Protein AF-A0A963I6V2-F1 (afdb_monomer)

Secondary structure (DSSP, 8-state):
--------------------PPPP-------PEEEEE--TTS--TTTTSTT------HHHHHHHHHHHHHTSSEEEE-HHHHHHHHHHHHTT---PPPHHHHHHHHHHHTTTT--HHHHHHHHHHHHHHHHHHHHHHHHTT---SEEEEEEEEEEEEEEEEEEPTT-TT--EEEEEEEEEEEEEEEEEGGGTEEEEEEEEEEEEEEEEETTSPPS--HHHHHHHHHHHHHHHHHHHHS--BEEEETTEEES--TTTT--TT-EEEEEEEEEEEE-TT--EEEEEEEEEEEEEEEEE-SS-EEEEEEEE---TT-EEEE----------S------------S---EEEEEEPPP----SSS--GGGGHHHHHHHHHHHHHHH-SSEEEEHHHHHHHHHHHHHHHHHTTPPPP-HHHHHTT-SEEEEEEEEEEEEEEEEEEPTTSS-EEEEEEEEEEEEEEEEETTT--EEEEEEEEEEEEEETT--HHHHHHHHHHHHHHHHHHHHHHHHS--

Radius of gyration: 29.34 Å; Cα contacts (8 Å, |Δi|>4): 902; chains: 1; bounding box: 100×98×83 Å

pLDDT: mean 71.88, std 17.84, range [27.12, 96.25]

Foldseek 3Di:
DDDDDDDDDDDDDDPPPCPPDDPDPPDDDDPAAEEEEDEPPDDFLLCVDPDFDQFHHVLLSVLLQVLLVLLVNHPYDYLVVLLVVVVVVCPPPDDDDQQLRVLVVVCVVPVVPDDPVNSVVSNVVRVVVRSLVSLLVSLLPDDGQKYKTKGWLDWDWDWDWDFDPPDPVRKIKIKIKIKTKMKIWIAGLVQLWTLAIDIDIDMDIDIGIPPDDDPDDVSNVSNVSSLVSNLVVCLSPPFWFFADVVFTKIQAACSSVDDFFWKWFWKDWADFDADPVRATQGTDIDGFAMWTFHAGDSGMTTIDGPDGDDDGGTTTHTDDPDDDDPDPDDDDDDDGDGDDDDGQAAEEEDEDEEDEPEPPPPPCSSLVVLLVSLLVNVLRSSVRYGYRHVSVSVSSLSSQQSNCVSVVHDGPPSCPSVLRGQKYKYKYKHYKYKDWDWDQDVPDNDIKIKIKIKTKMKIWMAGSPPRDTQDIDIDIDIDMGTPPDDPSVVSNVCSNVSSVVVSVVVCCSVPPD

Solvent-accessible surface area (backbone atoms only — not comparable to full-atom values): 29108 Å² total; per-residue (Å²): 138,82,82,89,87,85,92,78,94,76,85,83,80,82,81,80,79,80,76,74,76,73,77,78,78,76,73,94,63,93,83,48,52,29,32,30,59,47,35,53,86,51,93,59,88,77,61,86,55,85,90,56,78,69,36,20,53,54,74,38,38,50,32,26,51,51,44,36,42,55,41,67,59,37,44,69,44,61,56,68,61,51,51,50,54,50,50,58,76,45,58,92,60,92,70,81,80,49,51,34,53,50,47,50,50,56,44,64,77,41,52,94,76,63,53,74,66,59,49,52,53,48,40,52,53,20,45,48,52,42,50,50,52,49,47,25,65,53,31,49,80,62,89,45,54,30,36,35,47,40,27,50,80,41,76,45,81,44,76,48,77,41,73,48,83,94,43,98,77,75,46,36,33,38,36,37,35,38,44,35,32,40,39,40,36,37,29,33,49,94,61,34,29,52,68,38,47,55,80,45,73,54,73,52,73,52,80,31,52,71,93,54,82,73,93,71,56,72,63,58,50,31,48,54,52,11,43,54,47,25,52,49,50,42,35,39,75,58,44,42,27,25,77,36,76,87,65,33,26,35,68,45,6,43,35,67,72,49,53,68,70,43,43,27,43,31,32,37,76,50,68,75,42,59,51,96,88,66,45,36,65,47,55,52,73,44,84,43,35,35,32,33,29,69,42,65,40,63,66,28,24,37,42,42,78,76,44,64,76,85,56,67,69,22,34,42,47,71,66,72,90,70,76,89,69,84,78,75,79,92,74,87,92,68,80,89,68,54,71,95,72,79,65,40,58,24,34,28,44,45,74,47,85,59,68,73,64,45,87,74,78,62,67,53,71,74,45,49,63,56,36,54,52,40,29,54,40,54,49,44,51,67,59,49,51,42,38,28,46,46,68,65,28,54,51,52,48,51,30,50,48,28,25,20,61,70,67,74,43,80,69,71,59,78,66,69,64,68,75,59,42,52,31,33,43,37,33,33,55,58,41,50,51,72,46,80,51,73,45,68,44,88,96,49,94,51,70,47,49,29,43,38,36,39,43,31,28,43,40,34,34,26,34,58,84,81,66,47,75,78,46,76,47,77,49,76,50,77,50,76,42,54,65,92,61,51,69,71,58,54,53,48,50,49,20,50,55,50,23,51,55,50,45,54,53,52,44,51,70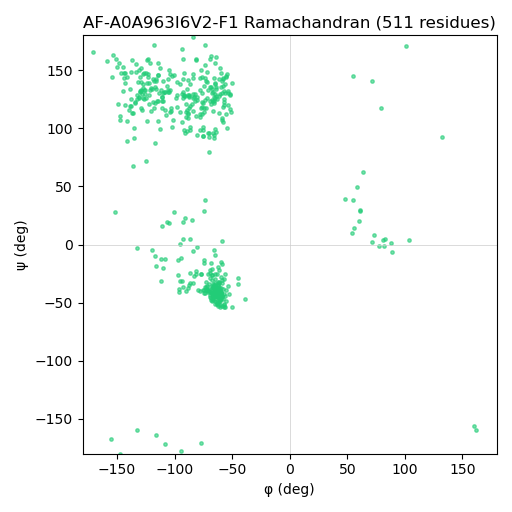,78,55,69,128

Structure (mmCIF, N/CA/C/O backbone):
data_AF-A0A963I6V2-F1
#
_entry.id   AF-A0A963I6V2-F1
#
loop_
_atom_site.group_PDB
_atom_site.id
_atom_site.type_symbol
_atom_site.label_atom_id
_atom_site.label_alt_id
_atom_site.label_comp_id
_atom_site.label_asym_id
_atom_site.label_entity_id
_atom_site.label_seq_id
_atom_site.pdbx_PDB_ins_code
_atom_site.Cartn_x
_atom_site.Cartn_y
_atom_site.Cartn_z
_atom_site.occupancy
_atom_site.B_iso_or_equiv
_atom_site.auth_seq_id
_atom_site.auth_comp_id
_atom_site.auth_asym_id
_atom_site.auth_atom_id
_atom_site.pdbx_PDB_model_num
ATOM 1 N N . MET A 1 1 ? -60.072 -58.981 -49.382 1.00 43.34 1 MET A N 1
ATOM 2 C CA . MET A 1 1 ? -59.632 -60.395 -49.278 1.00 43.34 1 MET A CA 1
ATOM 3 C C . MET A 1 1 ? -58.750 -60.541 -48.033 1.00 43.34 1 MET A C 1
ATOM 5 O O . MET A 1 1 ? -58.210 -59.532 -47.602 1.00 43.34 1 MET A O 1
ATOM 9 N N . ARG A 1 2 ? -58.694 -61.714 -47.385 1.00 35.62 2 ARG A N 1
ATOM 10 C CA . ARG A 1 2 ? -58.069 -61.914 -46.052 1.00 35.62 2 ARG A CA 1
ATOM 11 C C . ARG A 1 2 ? -56.592 -62.372 -46.122 1.00 35.62 2 ARG A C 1
ATOM 13 O O . ARG A 1 2 ? -56.197 -62.915 -47.142 1.00 35.62 2 ARG A O 1
ATOM 20 N N . LEU A 1 3 ? -55.929 -62.331 -44.948 1.00 33.81 3 LEU A N 1
ATOM 21 C CA . LEU A 1 3 ? -54.739 -63.105 -44.496 1.00 33.81 3 LEU A CA 1
ATOM 22 C C . LEU A 1 3 ? -53.352 -62.625 -45.004 1.00 33.81 3 LEU A C 1
ATOM 24 O O . LEU A 1 3 ? -53.168 -62.467 -46.199 1.00 33.81 3 LEU A O 1
ATOM 28 N N . LYS A 1 4 ? -52.445 -62.200 -44.092 1.00 38.81 4 LYS A N 1
ATOM 29 C CA . LYS A 1 4 ? -51.318 -62.953 -43.437 1.00 38.81 4 LYS A CA 1
ATOM 30 C C . LYS A 1 4 ? -50.164 -63.253 -44.425 1.00 38.81 4 LYS A C 1
ATOM 32 O O . LYS A 1 4 ? -50.453 -63.609 -45.551 1.00 38.81 4 LYS A O 1
ATOM 37 N N . LEU A 1 5 ? -48.860 -63.194 -44.125 1.00 34.19 5 LEU A N 1
ATOM 38 C CA . LEU A 1 5 ? -48.016 -63.021 -42.913 1.00 34.19 5 LEU A CA 1
ATOM 39 C C . LEU A 1 5 ? -46.727 -62.237 -43.381 1.00 34.19 5 LEU A C 1
ATOM 41 O O . LEU A 1 5 ? -46.656 -61.923 -44.564 1.00 34.19 5 LEU A O 1
ATOM 45 N N . ALA A 1 6 ? -45.677 -61.856 -42.631 1.00 31.80 6 ALA A N 1
ATOM 46 C CA . ALA A 1 6 ? -45.231 -62.150 -41.263 1.00 31.80 6 ALA A CA 1
ATOM 47 C C . ALA A 1 6 ? -44.319 -61.048 -40.642 1.00 31.80 6 ALA A C 1
ATOM 49 O O . ALA A 1 6 ? -44.215 -59.934 -41.142 1.00 31.80 6 ALA A O 1
ATOM 50 N N . VAL A 1 7 ? -43.691 -61.406 -39.516 1.00 37.59 7 VAL A N 1
ATOM 51 C CA . VAL A 1 7 ? -42.722 -60.692 -38.661 1.00 37.59 7 VAL A CA 1
ATOM 52 C C . VAL A 1 7 ? -41.379 -60.387 -39.351 1.00 37.59 7 VAL A C 1
ATOM 54 O O . VAL A 1 7 ? -40.791 -61.271 -39.967 1.00 37.59 7 VAL A O 1
ATOM 57 N N . GLY A 1 8 ? -40.833 -59.187 -39.119 1.00 31.36 8 GLY A N 1
ATOM 58 C CA . GLY A 1 8 ? -39.433 -58.831 -39.389 1.00 31.36 8 GLY A CA 1
ATOM 59 C C . GLY A 1 8 ? -38.932 -57.800 -38.371 1.00 31.36 8 GLY A C 1
ATOM 60 O O . GLY A 1 8 ? -39.401 -56.666 -38.353 1.00 31.36 8 GLY A O 1
ATOM 61 N N . PHE A 1 9 ? -38.022 -58.209 -37.487 1.00 34.56 9 PHE A N 1
ATOM 62 C CA . PHE A 1 9 ? -37.485 -57.392 -36.392 1.00 34.56 9 PHE A CA 1
ATOM 63 C C . PHE A 1 9 ? -36.500 -56.354 -36.962 1.00 34.56 9 PHE A C 1
ATOM 65 O O . PHE A 1 9 ? -35.486 -56.747 -37.535 1.00 34.56 9 PHE A O 1
ATOM 72 N N . PHE A 1 10 ? -36.769 -55.050 -36.825 1.00 34.97 10 PHE A N 1
ATOM 73 C CA . PHE A 1 10 ? -35.861 -53.997 -37.305 1.00 34.97 10 PHE A CA 1
ATOM 74 C C . PHE A 1 10 ? -35.451 -53.063 -36.165 1.00 34.97 10 PHE A C 1
ATOM 76 O O . PHE A 1 10 ? -36.293 -52.445 -35.514 1.00 34.97 10 PHE A O 1
ATOM 83 N N . ALA A 1 11 ? -34.145 -52.983 -35.908 1.00 32.59 11 ALA A N 1
ATOM 84 C CA . ALA A 1 11 ? -33.588 -52.171 -34.835 1.00 32.59 11 ALA A CA 1
ATOM 85 C C . ALA A 1 11 ? -33.642 -50.677 -35.195 1.00 32.59 11 ALA A C 1
ATOM 87 O O . ALA A 1 11 ? -33.097 -50.252 -36.213 1.00 32.59 11 ALA A O 1
ATOM 88 N N . ALA A 1 12 ? -34.271 -49.872 -34.336 1.00 32.06 12 ALA A N 1
ATOM 89 C CA . ALA A 1 12 ? -34.289 -48.420 -34.472 1.00 32.06 12 ALA A CA 1
ATOM 90 C C . ALA A 1 12 ? -32.954 -47.821 -33.998 1.00 32.06 12 ALA A C 1
ATOM 92 O O . ALA A 1 12 ? -32.724 -47.630 -32.804 1.00 32.06 12 ALA A O 1
ATOM 93 N N . LEU A 1 13 ? -32.069 -47.517 -34.949 1.00 32.34 13 LEU A N 1
ATOM 94 C CA . LEU A 1 13 ? -30.823 -46.793 -34.705 1.00 32.34 13 LEU A CA 1
ATOM 95 C C . LEU A 1 13 ? -31.131 -45.299 -34.494 1.00 32.34 13 LEU A C 1
ATOM 97 O O . LEU A 1 13 ? -31.323 -44.543 -35.446 1.00 32.34 13 LEU A O 1
ATOM 101 N N . LEU A 1 14 ? -31.203 -44.879 -33.228 1.00 32.59 14 LEU A N 1
ATOM 102 C CA . LEU A 1 14 ? -31.366 -43.477 -32.839 1.00 32.59 14 LEU A CA 1
ATOM 103 C C . LEU A 1 14 ? -30.083 -42.685 -33.134 1.00 32.59 14 LEU A C 1
ATOM 105 O O . LEU A 1 14 ? -29.166 -42.639 -32.316 1.00 32.59 14 LEU A O 1
ATOM 109 N N . PHE A 1 15 ? -30.036 -42.012 -34.284 1.00 33.00 15 PHE A N 1
ATOM 110 C CA . PHE A 1 15 ? -29.051 -40.959 -34.536 1.00 33.00 15 PHE A CA 1
ATOM 111 C C . PHE A 1 15 ? -29.449 -39.692 -33.766 1.00 33.00 15 PHE A C 1
ATOM 113 O O . PHE A 1 15 ? -30.229 -38.864 -34.237 1.00 33.00 15 PHE A O 1
ATOM 120 N N . SER A 1 16 ? -28.911 -39.538 -32.556 1.00 34.50 16 SER A N 1
ATOM 121 C CA . SER A 1 16 ? -29.047 -38.317 -31.762 1.00 34.50 16 SER A CA 1
ATOM 122 C C . SER A 1 16 ? -28.224 -37.184 -32.381 1.00 34.50 16 SER A C 1
ATOM 124 O O . SER A 1 16 ? -27.022 -37.061 -32.132 1.00 34.50 16 SER A O 1
ATOM 126 N N . GLY A 1 17 ? -28.873 -36.347 -33.191 1.00 31.92 17 GLY A N 1
ATOM 127 C CA . GLY A 1 17 ? -28.285 -35.119 -33.716 1.00 31.92 17 GLY A CA 1
ATOM 128 C C . GLY A 1 17 ? -28.024 -34.108 -32.599 1.00 31.92 17 GLY A C 1
ATOM 129 O O . GLY A 1 17 ? -28.918 -33.354 -32.222 1.00 31.92 17 GLY A O 1
ATOM 130 N N . LEU A 1 18 ? -26.791 -34.074 -32.090 1.00 33.12 18 LEU A N 1
ATOM 131 C CA . LEU A 1 18 ? -26.296 -33.021 -31.202 1.00 33.12 18 LEU A CA 1
ATOM 132 C C . LEU A 1 18 ? -26.133 -31.714 -31.990 1.00 33.12 18 LEU A C 1
ATOM 134 O O . LEU A 1 18 ? -25.033 -31.329 -32.383 1.00 33.12 18 LEU A O 1
ATOM 138 N N . ALA A 1 19 ? -27.248 -31.015 -32.205 1.00 32.75 19 ALA A N 1
ATOM 139 C CA . ALA A 1 19 ? -27.232 -29.602 -32.548 1.00 32.75 19 ALA A CA 1
ATOM 140 C C . ALA A 1 19 ? -26.679 -28.833 -31.339 1.00 32.75 19 ALA A C 1
ATOM 142 O O . ALA A 1 19 ? -27.412 -28.493 -30.410 1.00 32.75 19 ALA A O 1
ATOM 143 N N . GLY A 1 20 ? -25.361 -28.622 -31.325 1.00 29.72 20 GLY A N 1
ATOM 144 C CA . GLY A 1 20 ? -24.692 -27.847 -30.290 1.00 29.72 20 GLY A CA 1
ATOM 145 C C . GLY A 1 20 ? -25.272 -26.439 -30.250 1.00 29.72 20 GLY A C 1
ATOM 146 O O . GLY A 1 20 ? -25.046 -25.650 -31.167 1.00 29.72 20 GLY A O 1
ATOM 147 N N . ALA A 1 21 ? -26.026 -26.131 -29.195 1.00 32.62 21 ALA A N 1
ATOM 148 C CA . ALA A 1 21 ? -26.486 -24.778 -28.942 1.00 32.62 21 ALA A CA 1
ATOM 149 C C . ALA A 1 21 ? -25.255 -23.871 -28.839 1.00 32.62 21 ALA A C 1
ATOM 151 O O . ALA A 1 21 ? -24.402 -24.075 -27.971 1.00 32.62 21 ALA A O 1
ATOM 152 N N . ALA A 1 22 ? -25.153 -22.889 -29.738 1.00 29.53 22 ALA A N 1
ATOM 153 C CA . ALA A 1 22 ? -24.125 -21.865 -29.636 1.00 29.53 22 ALA A CA 1
ATOM 154 C C . ALA A 1 22 ? -24.220 -21.231 -28.236 1.00 29.53 22 ALA A C 1
ATOM 156 O O . ALA A 1 22 ? -25.336 -20.916 -27.804 1.00 29.53 22 ALA A O 1
ATOM 157 N N . PRO A 1 23 ? -23.100 -21.069 -27.504 1.00 33.72 23 PRO A N 1
ATOM 158 C CA . PRO A 1 23 ? -23.144 -20.477 -26.177 1.00 33.72 23 PRO A CA 1
ATOM 159 C C . PRO A 1 23 ? -23.782 -19.097 -26.295 1.00 33.72 23 PRO A C 1
ATOM 161 O O . PRO A 1 23 ? -23.346 -18.281 -27.110 1.00 33.72 23 PRO A O 1
ATOM 164 N N . ALA A 1 24 ? -24.840 -18.867 -25.513 1.00 34.50 24 ALA A N 1
ATOM 165 C CA . ALA A 1 24 ? -25.573 -17.612 -25.532 1.00 34.50 24 ALA A CA 1
ATOM 166 C C . ALA A 1 24 ? -24.576 -16.462 -25.364 1.00 34.50 24 ALA A C 1
ATOM 168 O O . ALA A 1 24 ? -23.884 -16.384 -24.347 1.00 34.50 24 ALA A O 1
ATOM 169 N N . SER A 1 25 ? -24.478 -15.606 -26.384 1.00 30.20 25 SER A N 1
ATOM 170 C CA . SER A 1 25 ? -23.554 -14.479 -26.387 1.00 30.20 25 SER A CA 1
ATOM 171 C C . SER A 1 25 ? -23.825 -13.636 -25.148 1.00 30.20 25 SER A C 1
ATOM 173 O O . SER A 1 25 ? -24.901 -13.037 -25.036 1.00 30.20 25 SER A O 1
ATOM 175 N N . LEU A 1 26 ? -22.869 -13.628 -24.216 1.00 28.70 26 LEU A N 1
ATOM 176 C CA . LEU A 1 26 ? -22.935 -12.834 -22.997 1.00 28.70 26 LEU A CA 1
ATOM 177 C C . LEU A 1 26 ? -23.259 -11.393 -23.391 1.00 28.70 26 LEU A C 1
ATOM 179 O O . LEU A 1 26 ? -22.461 -10.730 -24.056 1.00 28.70 26 LEU A O 1
ATOM 183 N N . LYS A 1 27 ? -24.446 -10.915 -22.998 1.00 28.12 27 LYS A N 1
ATOM 184 C CA . LYS A 1 27 ? -24.749 -9.486 -23.067 1.00 28.12 27 LYS A CA 1
ATOM 185 C C . LYS A 1 27 ? -23.670 -8.777 -22.258 1.00 28.12 27 LYS A C 1
ATOM 187 O O . LYS A 1 27 ? -23.389 -9.194 -21.136 1.00 28.12 27 LYS A O 1
ATOM 192 N N . VAL A 1 28 ? -23.068 -7.745 -22.842 1.00 35.38 28 VAL A N 1
ATOM 193 C CA . VAL A 1 28 ? -22.021 -6.950 -22.195 1.00 35.38 28 VAL A CA 1
ATOM 194 C C . VAL A 1 28 ? -22.642 -6.252 -20.986 1.00 35.38 28 VAL A C 1
ATOM 196 O O . VAL A 1 28 ? -23.310 -5.233 -21.123 1.00 35.38 28 VAL A O 1
ATOM 199 N N . ALA A 1 29 ? -22.470 -6.865 -19.819 1.00 39.91 29 ALA A N 1
ATOM 200 C CA . ALA A 1 29 ? -22.826 -6.332 -18.516 1.00 39.91 29 ALA A CA 1
ATOM 201 C C . ALA A 1 29 ? -21.528 -6.020 -17.765 1.00 39.91 29 ALA A C 1
ATOM 203 O O . ALA A 1 29 ? -20.559 -6.777 -17.870 1.00 39.91 29 ALA A O 1
ATOM 204 N N . ASP A 1 30 ? -21.513 -4.903 -17.041 1.00 46.75 30 ASP A N 1
ATOM 205 C CA . ASP A 1 30 ? -20.323 -4.316 -16.422 1.00 46.75 30 ASP A CA 1
ATOM 206 C C . ASP A 1 30 ? -19.567 -5.291 -15.507 1.00 46.75 30 ASP A C 1
ATOM 208 O O . ASP A 1 30 ? -19.913 -5.484 -14.344 1.00 46.75 30 ASP A O 1
ATOM 212 N N . ASN A 1 31 ? -18.485 -5.872 -16.030 1.00 52.19 31 ASN A N 1
ATOM 213 C CA . ASN A 1 31 ? -17.569 -6.740 -15.286 1.00 52.19 31 ASN A CA 1
ATOM 214 C C . ASN A 1 31 ? -16.284 -5.996 -14.862 1.00 52.19 31 ASN A C 1
ATOM 216 O O . ASN A 1 31 ? -15.210 -6.590 -14.766 1.00 52.19 31 ASN A O 1
ATOM 220 N N . GLN A 1 32 ? -16.376 -4.676 -14.670 1.00 65.88 32 GLN A N 1
ATOM 221 C CA . GLN A 1 32 ? -15.306 -3.865 -14.090 1.00 65.88 32 GLN A CA 1
ATOM 222 C C . GLN A 1 32 ? -15.438 -3.856 -12.567 1.00 65.88 32 GLN A C 1
ATOM 224 O O . GLN A 1 32 ? -16.490 -3.529 -12.020 1.00 65.88 32 GLN A O 1
ATOM 229 N N . VAL A 1 33 ? -14.345 -4.188 -11.881 1.00 82.75 33 VAL A N 1
ATOM 230 C CA . VAL A 1 33 ? -14.283 -4.157 -10.417 1.00 82.75 33 VAL A CA 1
ATOM 231 C C . VAL A 1 33 ? -14.363 -2.711 -9.939 1.00 82.75 33 VAL A C 1
ATOM 233 O O . VAL A 1 33 ? -13.618 -1.855 -10.424 1.00 82.75 33 VAL A O 1
ATOM 236 N N . ARG A 1 34 ? -15.251 -2.423 -8.984 1.00 85.94 34 ARG A N 1
ATOM 237 C CA . ARG A 1 34 ? -15.410 -1.064 -8.456 1.00 85.94 34 ARG A CA 1
ATOM 238 C C . ARG A 1 34 ? -14.365 -0.795 -7.388 1.00 85.94 34 ARG A C 1
ATOM 240 O O . ARG A 1 34 ? -14.256 -1.565 -6.432 1.00 85.94 34 ARG A O 1
ATOM 247 N N . ILE A 1 35 ? -13.621 0.297 -7.529 1.00 86.94 35 ILE A N 1
ATOM 248 C CA . ILE A 1 35 ? -12.564 0.671 -6.587 1.00 86.94 35 ILE A CA 1
ATOM 249 C C . ILE A 1 35 ? -12.729 2.118 -6.140 1.00 86.94 35 ILE A C 1
ATOM 251 O O . ILE A 1 35 ? -12.928 2.997 -6.972 1.00 86.94 35 ILE A O 1
ATOM 255 N N . ALA A 1 36 ? -12.646 2.373 -4.840 1.00 85.75 36 ALA A N 1
ATOM 256 C CA . ALA A 1 36 ? -12.526 3.724 -4.302 1.00 85.75 36 ALA A CA 1
ATOM 257 C C . ALA A 1 36 ? -11.077 3.976 -3.868 1.00 85.75 36 ALA A C 1
ATOM 259 O O . ALA A 1 36 ? -10.408 3.057 -3.397 1.00 85.75 36 ALA A O 1
ATOM 260 N N . VAL A 1 37 ? -10.601 5.210 -3.998 1.00 87.06 37 VAL A N 1
ATOM 261 C CA . VAL A 1 37 ? -9.336 5.666 -3.403 1.00 87.06 37 VAL A CA 1
ATOM 262 C C . VAL A 1 37 ? -9.694 6.620 -2.272 1.00 87.06 37 VAL A C 1
ATOM 264 O O . VAL A 1 37 ? -10.540 7.489 -2.480 1.00 87.06 37 VAL A O 1
ATOM 267 N N . MET A 1 38 ? -9.107 6.436 -1.088 1.00 79.44 38 MET A N 1
ATOM 268 C CA . MET A 1 38 ? -9.310 7.362 0.028 1.00 79.44 38 MET A CA 1
ATOM 269 C C . MET A 1 38 ? -8.344 8.545 -0.074 1.00 79.44 38 MET A C 1
ATOM 271 O O . MET A 1 38 ? -7.129 8.344 -0.106 1.00 79.44 38 MET A O 1
ATOM 275 N N . GLY A 1 39 ? -8.904 9.752 -0.157 1.00 77.31 39 GLY A N 1
ATOM 276 C CA . GLY A 1 39 ? -8.175 11.026 -0.130 1.00 77.31 39 GLY A CA 1
ATOM 277 C C . GLY A 1 39 ? -8.097 11.623 1.277 1.00 77.31 39 GLY A C 1
ATOM 278 O O . GLY A 1 39 ? -8.602 11.041 2.238 1.00 77.31 39 GLY A O 1
ATOM 279 N N . GLN A 1 40 ? -7.503 12.808 1.402 1.00 74.56 40 GLN A N 1
ATOM 280 C CA . GLN A 1 40 ? -7.313 13.497 2.682 1.00 74.56 40 GLN A CA 1
ATOM 281 C C . GLN A 1 40 ? -8.643 13.886 3.327 1.00 74.56 40 GLN A C 1
ATOM 283 O O . GLN A 1 40 ? -8.799 13.826 4.548 1.00 74.56 40 GLN A O 1
ATOM 288 N N . GLU A 1 41 ? -9.609 14.268 2.499 1.00 67.06 41 GLU A N 1
ATOM 289 C CA . GLU A 1 41 ? -10.916 14.701 2.967 1.00 67.06 41 GLU A CA 1
ATOM 290 C C . GLU A 1 41 ? -11.807 13.549 3.454 1.00 67.06 41 GLU A C 1
ATOM 292 O O . GLU A 1 41 ? -12.827 13.817 4.090 1.00 67.06 41 GLU A O 1
ATOM 297 N N . ASP A 1 42 ? -11.500 12.283 3.143 1.00 69.19 42 ASP A N 1
ATOM 298 C CA . ASP A 1 42 ? -12.327 11.141 3.564 1.00 69.19 42 ASP A CA 1
ATOM 299 C C . ASP A 1 42 ? -12.286 10.915 5.089 1.00 69.19 42 ASP A C 1
ATOM 301 O O . ASP A 1 42 ? -11.445 11.450 5.821 1.00 69.19 42 ASP A O 1
ATOM 305 N N . PHE A 1 43 ? -13.260 10.156 5.600 1.00 60.81 43 PHE A N 1
ATOM 306 C CA . PHE A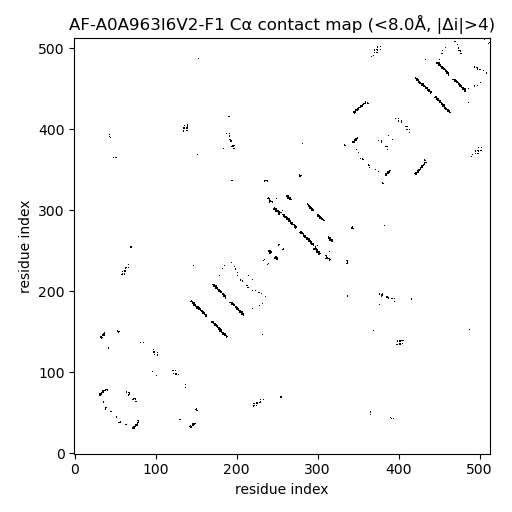 1 43 ? -13.324 9.835 7.022 1.00 60.81 43 PHE A CA 1
ATOM 307 C C . PHE A 1 43 ? -12.178 8.905 7.401 1.00 60.81 43 PHE A C 1
ATOM 309 O O . PHE A 1 43 ? -11.922 7.920 6.706 1.00 60.81 43 PHE A O 1
ATOM 316 N N . HIS A 1 44 ? -11.539 9.209 8.529 1.00 62.25 44 HIS A N 1
ATOM 317 C CA . HIS A 1 44 ? -10.546 8.356 9.167 1.00 62.25 44 HIS A CA 1
ATOM 318 C C . HIS A 1 44 ? -10.884 8.279 10.662 1.00 62.25 44 HIS A C 1
ATOM 320 O O . HIS A 1 44 ? -11.053 9.329 11.295 1.00 62.25 44 HIS A O 1
ATOM 326 N N . PRO A 1 45 ? -10.985 7.075 11.249 1.00 48.44 45 PRO A N 1
ATOM 327 C CA . PRO A 1 45 ? -11.527 6.883 12.593 1.00 48.44 45 PRO A CA 1
ATOM 328 C C . PRO A 1 45 ? -10.625 7.487 13.675 1.00 48.44 45 PRO A C 1
ATOM 330 O O . PRO A 1 45 ? -11.117 7.908 14.721 1.00 48.44 45 PRO A O 1
ATOM 333 N N . ASP A 1 46 ? -9.319 7.606 13.408 1.00 49.44 46 ASP A N 1
ATOM 334 C CA . ASP A 1 46 ? -8.333 8.183 14.328 1.00 49.44 46 ASP A CA 1
ATOM 335 C C . ASP A 1 46 ? -8.129 9.707 14.152 1.00 49.44 46 ASP A C 1
ATOM 337 O O . ASP A 1 46 ? -7.131 10.266 14.603 1.00 49.44 46 ASP A O 1
ATOM 341 N N . ARG A 1 47 ? -9.118 10.426 13.584 1.00 49.97 47 ARG A N 1
ATOM 342 C CA . ARG A 1 47 ? -9.213 11.911 13.590 1.00 49.97 47 ARG A CA 1
ATOM 343 C C . ARG A 1 47 ? -9.251 12.545 15.000 1.00 49.97 47 ARG A C 1
ATOM 345 O O . ARG A 1 47 ? -9.358 13.763 15.116 1.00 49.97 47 ARG A O 1
ATOM 352 N N . ALA A 1 48 ? -9.140 11.751 16.068 1.00 40.50 48 ALA A N 1
ATOM 353 C CA . ALA A 1 48 ? -9.153 12.181 17.467 1.00 40.50 48 ALA A CA 1
ATOM 354 C C . ALA A 1 48 ? -8.025 13.166 17.848 1.00 40.50 48 ALA A C 1
ATOM 356 O O . ALA A 1 48 ? -8.120 13.809 18.892 1.00 40.50 48 ALA A O 1
ATOM 357 N N . VAL A 1 49 ? -6.982 13.310 17.019 1.00 41.16 49 VAL A N 1
ATOM 358 C CA . VAL A 1 49 ? -5.965 14.366 17.151 1.00 41.16 49 VAL A CA 1
ATOM 359 C C . VAL A 1 49 ? -6.052 15.316 15.947 1.00 41.16 49 VAL A C 1
ATOM 361 O O . VAL A 1 49 ? -5.620 14.955 14.846 1.00 41.16 49 VAL A O 1
ATOM 364 N N . PRO A 1 50 ? -6.584 16.542 16.119 1.00 34.88 50 PRO A N 1
ATOM 365 C CA . PRO A 1 50 ? -6.567 17.556 15.073 1.00 34.88 50 PRO A CA 1
ATOM 366 C C . PRO A 1 50 ? -5.134 17.897 14.636 1.00 34.88 50 PRO A C 1
ATOM 368 O O . PRO A 1 50 ? -4.286 18.221 15.464 1.00 34.88 50 PRO A O 1
ATOM 371 N N . GLY A 1 51 ? -4.883 17.883 13.323 1.00 43.88 51 GLY A N 1
ATOM 372 C CA . GLY A 1 51 ? -3.704 18.520 12.723 1.00 43.88 51 GLY A CA 1
ATOM 373 C C . GLY A 1 51 ? -2.545 17.622 12.276 1.00 43.88 51 GLY A C 1
ATOM 374 O O . GLY A 1 51 ? -1.545 18.176 11.831 1.00 43.88 51 GLY A O 1
ATOM 375 N N . ASN A 1 52 ? -2.625 16.284 12.360 1.00 47.66 52 ASN A N 1
ATOM 376 C CA . ASN A 1 52 ? -1.512 15.437 11.880 1.00 47.66 52 ASN A CA 1
ATOM 377 C C . ASN A 1 52 ? -1.884 14.022 11.384 1.00 47.66 52 ASN A C 1
ATOM 379 O O . ASN A 1 52 ? -1.059 13.107 11.435 1.00 47.66 52 ASN A O 1
ATOM 383 N N . VAL A 1 53 ? -3.109 13.815 10.882 1.00 51.31 53 VAL A N 1
ATOM 384 C CA . VAL A 1 53 ? -3.443 12.553 10.199 1.00 51.31 53 VAL A CA 1
ATOM 385 C C . VAL A 1 53 ? -2.632 12.487 8.903 1.00 51.31 53 VAL A C 1
ATOM 387 O O . VAL A 1 53 ? -2.818 13.308 8.008 1.00 51.31 53 VAL A O 1
ATOM 390 N N . ARG A 1 54 ? -1.709 11.525 8.798 1.00 62.62 54 ARG A N 1
ATOM 391 C CA . ARG A 1 54 ? -0.968 11.281 7.556 1.00 62.62 54 ARG A CA 1
ATOM 392 C C . ARG A 1 54 ? -1.895 10.563 6.580 1.00 62.62 54 ARG A C 1
ATOM 394 O O . ARG A 1 54 ? -2.103 9.363 6.711 1.00 62.62 54 ARG A O 1
ATOM 401 N N . THR A 1 55 ? -2.452 11.298 5.632 1.00 70.69 55 THR A N 1
ATOM 402 C CA . THR A 1 55 ? -3.392 10.794 4.624 1.00 70.69 55 THR A CA 1
ATOM 403 C C . THR A 1 55 ? -2.737 10.728 3.240 1.00 70.69 55 THR A C 1
ATOM 405 O O . THR A 1 55 ? -1.519 10.905 3.093 1.00 70.69 55 THR A O 1
ATOM 408 N N . LEU A 1 56 ? -3.535 10.452 2.209 1.00 81.44 56 LEU A N 1
ATOM 409 C CA . LEU A 1 56 ? -3.170 10.690 0.820 1.00 81.44 56 LEU A CA 1
ATOM 410 C C . LEU A 1 56 ? -3.561 12.131 0.445 1.00 81.44 56 LEU A C 1
ATOM 412 O O . LEU A 1 56 ? -4.755 12.420 0.470 1.00 81.44 56 LEU A O 1
ATOM 416 N N . PRO A 1 57 ? -2.625 13.030 0.082 1.00 84.62 57 PRO A N 1
ATOM 417 C CA . PRO A 1 57 ? -2.988 14.355 -0.419 1.00 84.62 57 PRO A CA 1
ATOM 418 C C . PRO A 1 57 ? -3.870 14.243 -1.663 1.00 84.62 57 PRO A C 1
ATOM 420 O O . PRO A 1 57 ? -3.620 13.381 -2.509 1.00 84.62 57 PRO A O 1
ATOM 423 N N . ASP A 1 58 ? -4.861 15.120 -1.802 1.00 82.62 58 ASP A N 1
ATOM 424 C CA . ASP A 1 58 ? -5.882 14.985 -2.848 1.00 82.62 58 ASP A CA 1
ATOM 425 C C . ASP A 1 58 ? -5.304 15.060 -4.275 1.00 82.62 58 ASP A C 1
ATOM 427 O O . ASP A 1 58 ? -5.736 14.300 -5.140 1.00 82.62 58 ASP A O 1
ATOM 431 N N . ASP A 1 59 ? -4.251 15.854 -4.513 1.00 84.50 59 ASP A N 1
ATOM 432 C CA . ASP A 1 59 ? -3.521 15.868 -5.794 1.00 84.50 59 ASP A CA 1
ATOM 433 C C . ASP A 1 59 ? -2.916 14.494 -6.134 1.00 84.50 59 ASP A C 1
ATOM 435 O O . ASP A 1 59 ? -2.978 14.028 -7.275 1.00 84.50 59 ASP A O 1
ATOM 439 N N . LEU A 1 60 ? -2.346 13.808 -5.139 1.00 88.19 60 LEU A N 1
ATOM 440 C CA . LEU A 1 60 ? -1.788 12.468 -5.310 1.00 88.19 60 LEU A CA 1
ATOM 441 C C . LEU A 1 60 ? -2.906 11.421 -5.437 1.00 88.19 60 LEU A C 1
ATOM 443 O O . LEU A 1 60 ? -2.786 10.500 -6.245 1.00 88.19 60 LEU A O 1
ATOM 447 N N . ALA A 1 61 ? -4.016 11.582 -4.710 1.00 88.94 61 ALA A N 1
ATOM 448 C CA . ALA A 1 61 ? -5.210 10.753 -4.864 1.00 88.94 61 ALA A CA 1
ATOM 449 C C . ALA A 1 61 ? -5.779 10.848 -6.288 1.00 88.94 61 ALA A C 1
ATOM 451 O O . ALA A 1 61 ? -6.061 9.816 -6.901 1.00 88.94 61 ALA A O 1
ATOM 452 N N . ALA A 1 62 ? -5.849 12.056 -6.855 1.00 89.38 62 ALA A N 1
ATOM 453 C CA . ALA A 1 62 ? -6.265 12.294 -8.231 1.00 89.38 62 ALA A CA 1
ATOM 454 C C . ALA A 1 62 ? -5.351 11.580 -9.244 1.00 89.38 62 ALA A C 1
ATOM 456 O O . ALA A 1 62 ? -5.862 10.917 -10.145 1.00 89.38 62 ALA A O 1
ATOM 457 N N . ARG A 1 63 ? -4.019 11.601 -9.063 1.00 91.38 63 ARG A N 1
ATOM 458 C CA . ARG A 1 63 ? -3.086 10.831 -9.920 1.00 91.38 63 ARG A CA 1
ATOM 459 C C . ARG A 1 63 ? -3.275 9.318 -9.802 1.00 91.38 63 ARG A C 1
ATOM 461 O O . ARG A 1 63 ? -3.240 8.612 -10.810 1.00 91.38 63 ARG A O 1
ATOM 468 N N . VAL A 1 64 ? -3.526 8.796 -8.599 1.00 92.31 64 VAL A N 1
ATOM 469 C CA . VAL A 1 64 ? -3.856 7.370 -8.415 1.00 92.31 64 VAL A CA 1
ATOM 470 C C . VAL A 1 64 ? -5.160 7.020 -9.145 1.00 92.31 64 VAL A C 1
ATOM 472 O O . VAL A 1 64 ? -5.205 6.022 -9.864 1.00 92.31 64 VAL A O 1
ATOM 475 N N . ILE A 1 65 ? -6.202 7.848 -9.013 1.00 91.31 65 ILE A N 1
ATOM 476 C CA . ILE A 1 65 ? -7.499 7.690 -9.694 1.00 91.31 65 ILE A CA 1
ATOM 477 C C . ILE A 1 65 ? -7.331 7.731 -11.222 1.00 91.31 65 ILE A C 1
ATOM 479 O O . ILE A 1 65 ? -7.840 6.845 -11.913 1.00 91.31 65 ILE A O 1
ATOM 483 N N . GLU A 1 66 ? -6.579 8.702 -11.744 1.00 91.69 66 GLU A N 1
ATOM 484 C CA . GLU A 1 66 ? -6.272 8.872 -13.168 1.00 91.69 66 GLU A CA 1
ATOM 485 C C . GLU A 1 66 ? -5.614 7.612 -13.747 1.00 91.69 66 GLU A C 1
ATOM 487 O O . GLU A 1 66 ? -6.120 7.022 -14.707 1.00 91.69 66 GLU A O 1
ATOM 492 N N . HIS A 1 67 ? -4.530 7.136 -13.129 1.00 92.69 67 HIS A N 1
ATOM 493 C CA . HIS A 1 67 ? -3.827 5.951 -13.614 1.00 92.69 67 HIS A CA 1
ATOM 494 C C . HIS A 1 67 ? -4.625 4.653 -13.424 1.00 92.69 67 HIS A C 1
ATOM 496 O O . HIS A 1 67 ? -4.550 3.782 -14.292 1.00 92.69 67 HIS A O 1
ATOM 502 N N . LEU A 1 68 ? -5.417 4.508 -12.351 1.00 91.81 68 LEU A N 1
ATOM 503 C CA . LEU A 1 68 ? -6.320 3.361 -12.180 1.00 91.81 68 LEU A CA 1
ATOM 504 C C . LEU A 1 68 ? -7.402 3.333 -13.267 1.00 91.81 68 LEU A C 1
ATOM 506 O O . LEU A 1 68 ? -7.648 2.275 -13.853 1.00 91.81 68 LEU A O 1
ATOM 510 N N . SER A 1 69 ? -7.998 4.486 -13.579 1.00 91.19 69 SER A N 1
ATOM 511 C CA . SER A 1 69 ? -8.990 4.643 -14.648 1.00 91.19 69 SER A CA 1
ATOM 512 C C . SER A 1 69 ? -8.389 4.323 -16.024 1.00 91.19 69 SER A C 1
ATOM 514 O O . SER A 1 69 ? -8.967 3.556 -16.801 1.00 91.19 69 SER A O 1
ATOM 516 N N . ALA A 1 70 ? -7.162 4.791 -16.290 1.00 90.00 70 ALA A N 1
ATOM 517 C CA . ALA A 1 70 ? -6.434 4.520 -17.531 1.00 90.00 70 ALA A CA 1
ATOM 518 C C . ALA A 1 70 ? -6.238 3.016 -17.821 1.00 90.00 70 ALA A C 1
ATOM 520 O O . ALA A 1 70 ? -6.252 2.618 -18.988 1.00 90.00 70 ALA A O 1
ATOM 521 N N . THR A 1 71 ? -6.149 2.158 -16.791 1.00 88.19 71 THR A N 1
ATOM 522 C CA . THR A 1 71 ? -6.068 0.693 -16.982 1.00 88.19 71 THR A CA 1
ATOM 523 C C . THR A 1 71 ? -7.314 0.088 -17.638 1.00 88.19 71 THR A C 1
ATOM 525 O O . THR A 1 71 ? -7.236 -0.989 -18.230 1.00 88.19 71 THR A O 1
ATOM 528 N N . ARG A 1 72 ? -8.484 0.736 -17.500 1.00 87.00 72 ARG A N 1
ATOM 529 C CA . ARG A 1 72 ? -9.821 0.212 -17.854 1.00 87.00 72 ARG A CA 1
ATOM 530 C C . ARG A 1 72 ? -10.195 -1.127 -17.189 1.00 87.00 72 ARG A C 1
ATOM 532 O O . ARG A 1 72 ? -11.167 -1.764 -17.602 1.00 87.00 72 ARG A O 1
ATOM 539 N N . ARG A 1 73 ? -9.457 -1.561 -16.159 1.00 85.69 73 ARG A N 1
ATOM 540 C CA . ARG A 1 73 ? -9.773 -2.745 -15.331 1.00 85.69 73 ARG A CA 1
ATOM 541 C C . ARG A 1 73 ? -10.718 -2.418 -14.179 1.00 85.69 73 ARG A C 1
ATOM 543 O O . ARG A 1 73 ? -11.426 -3.301 -13.696 1.00 85.69 73 ARG A O 1
ATOM 550 N N . PHE A 1 74 ? -10.722 -1.156 -13.766 1.00 88.69 74 PHE A N 1
ATOM 551 C CA . PHE A 1 74 ? -11.464 -0.660 -12.623 1.00 88.69 74 PHE A CA 1
ATOM 552 C C . PHE A 1 74 ? -12.524 0.355 -13.042 1.00 88.69 74 PHE A C 1
ATOM 554 O O . PHE A 1 74 ? -12.260 1.226 -13.868 1.00 88.69 74 PHE A O 1
ATOM 561 N N . SER A 1 75 ? -13.686 0.281 -12.400 1.00 88.00 75 SER A N 1
ATOM 562 C CA . SER A 1 75 ? -14.638 1.388 -12.334 1.00 88.00 75 SER A CA 1
ATOM 563 C C . SER A 1 75 ? -14.269 2.208 -11.100 1.00 88.00 75 SER A C 1
ATOM 565 O O . SER A 1 75 ? -14.599 1.816 -9.977 1.00 88.00 75 SER A O 1
ATOM 567 N N . VAL A 1 76 ? -13.522 3.297 -11.286 1.00 86.94 76 VAL A N 1
ATOM 568 C CA . VAL A 1 76 ? -13.034 4.108 -10.163 1.00 86.94 76 VAL A CA 1
ATOM 569 C C . VAL A 1 76 ? -14.148 5.003 -9.628 1.00 86.94 76 VAL A C 1
ATOM 571 O O . VAL A 1 76 ? -14.857 5.656 -10.388 1.00 86.94 76 VAL A O 1
ATOM 574 N N . VAL A 1 77 ? -14.293 5.022 -8.308 1.00 81.94 77 VAL A N 1
ATOM 575 C CA . VAL A 1 77 ? -15.190 5.906 -7.576 1.00 81.94 77 VAL A CA 1
ATOM 576 C C . VAL A 1 77 ? -14.372 7.024 -6.940 1.00 81.94 77 VAL A C 1
ATOM 578 O O . VAL A 1 77 ? -13.572 6.790 -6.033 1.00 81.94 77 VAL A O 1
ATOM 581 N N . GLU A 1 78 ? -14.655 8.253 -7.355 1.00 78.19 78 GLU A N 1
ATOM 582 C CA . GLU A 1 78 ? -14.134 9.462 -6.730 1.00 78.19 78 GLU A CA 1
ATOM 583 C C . GLU A 1 78 ? -15.035 9.908 -5.565 1.00 78.19 78 GLU A C 1
ATOM 585 O O . GLU A 1 78 ? -16.074 10.547 -5.759 1.00 78.19 78 GLU A O 1
ATOM 590 N N . ARG A 1 79 ? -14.651 9.557 -4.329 1.00 74.38 79 ARG A N 1
ATOM 591 C CA . ARG A 1 79 ? -15.448 9.874 -3.130 1.00 74.38 79 ARG A CA 1
ATOM 592 C C . ARG A 1 79 ? -15.626 11.383 -2.943 1.00 74.38 79 ARG A C 1
ATOM 594 O O . ARG A 1 79 ? -16.718 11.809 -2.586 1.00 74.38 79 ARG A O 1
ATOM 601 N N . THR A 1 80 ? -14.601 12.194 -3.207 1.00 71.00 80 THR A N 1
ATOM 602 C CA . THR A 1 80 ? -14.645 13.658 -3.032 1.00 71.00 80 THR A CA 1
ATOM 603 C C . THR A 1 80 ? -15.673 14.325 -3.953 1.00 71.00 80 THR A C 1
ATOM 605 O O . THR A 1 80 ? -16.563 15.018 -3.455 1.00 71.00 80 THR A O 1
ATOM 608 N N . ALA A 1 81 ? -15.648 14.041 -5.262 1.00 71.50 81 ALA A N 1
ATOM 609 C CA . ALA A 1 81 ? -16.659 14.538 -6.201 1.00 71.50 81 ALA A CA 1
ATOM 610 C C . ALA A 1 81 ? -18.079 14.077 -5.832 1.00 71.50 81 ALA A C 1
ATOM 612 O O . ALA A 1 81 ? -19.016 14.873 -5.844 1.00 71.50 81 ALA A O 1
ATOM 613 N N . LEU A 1 82 ? -18.254 12.815 -5.428 1.00 70.69 82 LEU A N 1
ATOM 614 C CA . LEU A 1 82 ? -19.561 12.306 -5.000 1.00 70.69 82 LEU A CA 1
ATOM 615 C C . LEU A 1 82 ? -20.070 12.991 -3.724 1.00 70.69 82 LEU A C 1
ATOM 617 O O . LEU A 1 82 ? -21.264 13.267 -3.619 1.00 70.69 82 LEU A O 1
ATOM 621 N N . ARG A 1 83 ? -19.180 13.357 -2.795 1.00 69.25 83 ARG A N 1
ATOM 622 C CA . ARG A 1 83 ? -19.528 14.183 -1.631 1.00 69.25 83 ARG A CA 1
ATOM 623 C C . ARG A 1 83 ? -19.927 15.601 -2.012 1.00 69.25 83 ARG A C 1
ATOM 625 O O . ARG A 1 83 ? -20.840 16.146 -1.399 1.00 69.25 83 ARG A O 1
ATOM 632 N N . GLN A 1 84 ? -19.303 16.197 -3.024 1.00 69.88 84 GLN A N 1
ATOM 633 C CA . GLN A 1 84 ? -19.762 17.476 -3.562 1.00 69.88 84 GLN A CA 1
ATOM 634 C C . GLN A 1 84 ? -21.153 17.345 -4.202 1.00 69.88 84 GLN A C 1
ATOM 636 O O . GLN A 1 84 ? -22.062 18.063 -3.798 1.00 69.88 84 GLN A O 1
ATOM 641 N N . VAL A 1 85 ? -21.361 16.379 -5.103 1.00 70.75 85 VAL A N 1
ATOM 642 C CA . VAL A 1 85 ? -22.653 16.163 -5.781 1.00 70.75 85 VAL A CA 1
ATOM 643 C C . VAL A 1 85 ? -23.782 15.876 -4.786 1.00 70.75 85 VAL A C 1
ATOM 645 O O . VAL A 1 85 ? -24.872 16.427 -4.920 1.00 70.75 85 VAL A O 1
ATOM 648 N N . VAL A 1 86 ? -23.550 15.053 -3.759 1.00 67.25 86 VAL A N 1
ATOM 649 C CA . VAL A 1 86 ? -24.576 14.783 -2.739 1.00 67.25 86 VAL A CA 1
ATOM 650 C C . VAL A 1 86 ? -24.829 16.015 -1.862 1.00 67.25 86 VAL A C 1
ATOM 652 O O . VAL A 1 86 ? -25.991 16.300 -1.574 1.00 67.25 86 VAL A O 1
ATOM 655 N N . ARG A 1 87 ? -23.801 16.802 -1.502 1.00 69.69 87 ARG A N 1
ATOM 656 C CA . ARG A 1 87 ? -23.994 18.093 -0.813 1.00 69.69 87 ARG A CA 1
ATOM 657 C C . ARG A 1 87 ? -24.803 19.079 -1.661 1.00 69.69 87 ARG A C 1
ATOM 659 O O . ARG A 1 87 ? -25.717 19.703 -1.132 1.00 69.69 87 ARG A O 1
ATOM 666 N N . GLU A 1 88 ? -24.552 19.161 -2.966 1.00 71.69 88 GLU A N 1
ATOM 667 C CA . GLU A 1 88 ? -25.334 19.974 -3.910 1.00 71.69 88 GLU A CA 1
ATOM 668 C C . GLU A 1 88 ? -26.790 19.480 -4.028 1.00 71.69 88 GLU A C 1
ATOM 670 O O . GLU A 1 88 ? -27.719 20.278 -3.958 1.00 71.69 88 GLU A O 1
ATOM 675 N N . GLN A 1 89 ? -27.032 18.164 -4.084 1.00 70.00 89 GLN A N 1
ATOM 676 C CA . GLN A 1 89 ? -28.385 17.573 -4.046 1.00 70.00 89 GLN A CA 1
ATOM 677 C C . GLN A 1 89 ? -29.104 17.726 -2.691 1.00 70.00 89 GLN A C 1
ATOM 679 O O . GLN A 1 89 ? -30.314 17.482 -2.580 1.00 70.00 89 GLN A O 1
ATOM 684 N N . GLN A 1 90 ? -28.366 18.048 -1.631 1.00 64.62 90 GLN A N 1
ATOM 685 C CA . GLN A 1 90 ? -28.888 18.339 -0.296 1.00 64.62 90 GLN A CA 1
ATOM 686 C C . GLN A 1 90 ? -29.037 19.847 -0.049 1.00 64.62 90 GLN A C 1
ATOM 688 O O . GLN A 1 90 ? -29.736 20.239 0.888 1.00 64.62 90 GLN A O 1
ATOM 693 N N . PHE A 1 91 ? -28.447 20.688 -0.900 1.00 58.59 91 PHE A N 1
ATOM 694 C CA . PHE A 1 91 ? -28.548 22.138 -0.832 1.00 58.59 91 PHE A CA 1
ATOM 695 C C . PHE A 1 91 ? -30.014 22.580 -0.964 1.00 58.59 91 PHE A C 1
ATOM 697 O O . PHE A 1 91 ? -30.746 22.127 -1.844 1.00 58.59 91 PHE A O 1
ATOM 704 N N . GLY A 1 92 ? -30.471 23.433 -0.045 1.00 58.22 92 GLY A N 1
ATOM 705 C CA . GLY A 1 92 ? -31.870 23.872 0.029 1.00 58.22 92 GLY A CA 1
ATOM 706 C C . GLY A 1 92 ? -32.838 22.916 0.745 1.00 58.22 92 GLY A C 1
ATOM 707 O O . GLY A 1 92 ? -34.010 23.261 0.893 1.00 58.22 92 GLY A O 1
ATOM 708 N N . LYS A 1 93 ? -32.395 21.751 1.243 1.00 70.38 93 LYS A N 1
ATOM 709 C CA . LYS A 1 93 ? -33.213 20.925 2.151 1.00 70.38 93 LYS A CA 1
ATOM 710 C C . LYS A 1 93 ? -33.087 21.448 3.581 1.00 70.38 93 LYS A C 1
ATOM 712 O O . LYS A 1 93 ? -31.978 21.620 4.080 1.00 70.38 93 LYS A O 1
ATOM 717 N N . SER A 1 94 ? -34.220 21.663 4.254 1.00 60.06 94 SER A N 1
ATOM 718 C CA . SER A 1 94 ? -34.225 21.967 5.689 1.00 60.06 94 SER A CA 1
ATOM 719 C C . SER A 1 94 ? -33.620 20.791 6.460 1.00 60.06 94 SER A C 1
ATOM 721 O O . SER A 1 94 ? -34.014 19.640 6.259 1.00 60.06 94 SER A O 1
ATOM 723 N N . ARG A 1 95 ? -32.633 21.085 7.307 1.00 65.50 95 ARG A N 1
ATOM 724 C CA . ARG A 1 95 ? -31.952 20.121 8.174 1.00 65.50 95 ARG A CA 1
ATOM 725 C C . ARG A 1 95 ? -32.253 20.458 9.638 1.00 65.50 95 ARG A C 1
ATOM 727 O O . ARG A 1 95 ? -32.362 21.642 9.954 1.00 65.50 95 ARG A O 1
ATOM 734 N N . PRO A 1 96 ? -32.366 19.458 10.532 1.00 72.56 96 PRO A N 1
ATOM 735 C CA . PRO A 1 96 ? -32.243 19.721 11.961 1.00 72.56 96 PRO A CA 1
ATOM 736 C C . PRO A 1 96 ? -30.851 20.304 12.248 1.00 72.56 96 PRO A C 1
ATOM 738 O O . PRO A 1 96 ? -29.904 19.994 11.521 1.00 72.56 96 PRO A O 1
ATOM 741 N N . ALA A 1 97 ? -30.731 21.116 13.302 1.00 75.25 97 ALA A N 1
ATOM 742 C CA . ALA A 1 97 ? -29.449 21.661 13.751 1.00 75.25 97 ALA A CA 1
ATOM 743 C C . ALA A 1 97 ? -28.403 20.543 13.901 1.00 75.25 97 ALA A C 1
ATOM 745 O O . ALA A 1 97 ? -28.732 19.447 14.386 1.00 75.25 97 ALA A O 1
ATOM 746 N N . SER A 1 98 ? -27.161 20.808 13.488 1.00 80.75 98 SER A N 1
ATOM 747 C CA . SER A 1 98 ? -26.057 19.861 13.673 1.00 80.75 98 SER A CA 1
ATOM 748 C C . SER A 1 98 ? -25.789 19.647 15.168 1.00 80.75 98 SER A C 1
ATOM 750 O O . SER A 1 98 ? -26.301 20.378 16.020 1.00 80.75 98 SER A O 1
ATOM 752 N N . ASP A 1 99 ? -25.107 18.577 15.555 1.00 79.62 99 ASP A N 1
ATOM 753 C CA . ASP A 1 99 ? -24.727 18.396 16.960 1.00 79.62 99 ASP A CA 1
ATOM 754 C C . ASP A 1 99 ? -23.737 19.484 17.398 1.00 79.62 99 ASP A C 1
ATOM 756 O O . ASP A 1 99 ? -23.805 19.940 18.538 1.00 79.62 99 ASP A O 1
ATOM 760 N N . LEU A 1 100 ? -22.876 19.953 16.491 1.00 82.00 100 LEU A N 1
ATOM 761 C CA . LEU A 1 100 ? -21.979 21.081 16.708 1.00 82.00 100 LEU A CA 1
ATOM 762 C C . LEU A 1 100 ? -22.759 22.383 16.923 1.00 82.00 100 LEU A C 1
ATOM 764 O O . LEU A 1 100 ? -22.442 23.106 17.863 1.00 82.00 100 LEU A O 1
ATOM 768 N N . ASP A 1 101 ? -23.798 22.655 16.124 1.00 82.56 101 ASP A N 1
ATOM 769 C CA . ASP A 1 101 ? -24.671 23.821 16.332 1.00 82.56 101 ASP A CA 1
ATOM 770 C C . ASP A 1 101 ? -25.323 23.769 17.719 1.00 82.56 101 ASP A C 1
ATOM 772 O O . ASP A 1 101 ? -25.294 24.768 18.429 1.00 82.56 101 ASP A O 1
ATOM 776 N N . LYS A 1 102 ? -25.833 22.600 18.144 1.00 84.56 102 LYS A N 1
ATOM 777 C CA . LYS A 1 102 ? -26.423 22.421 19.486 1.00 84.56 102 LYS A CA 1
ATOM 778 C C . LYS A 1 102 ? -25.411 22.688 20.598 1.00 84.56 102 LYS A C 1
ATOM 780 O O . LYS A 1 102 ? -25.745 23.366 21.559 1.00 84.56 102 LYS A O 1
ATOM 785 N N . VAL A 1 103 ? -24.183 22.176 20.478 1.00 82.88 103 VAL A N 1
ATOM 786 C CA . VAL A 1 103 ? -23.131 22.424 21.479 1.00 82.88 103 VAL A CA 1
ATOM 787 C C . VAL A 1 103 ? -22.714 23.895 21.495 1.00 82.88 103 VAL A C 1
ATOM 789 O O . VAL A 1 103 ? -22.444 24.433 22.566 1.00 82.88 103 VAL A O 1
ATOM 792 N N . ILE A 1 104 ? -22.679 24.567 20.341 1.00 84.19 104 ILE A N 1
ATOM 793 C CA . ILE A 1 104 ? -22.409 26.008 20.261 1.00 84.19 104 ILE A CA 1
ATOM 794 C C . ILE A 1 104 ? -23.550 26.803 20.911 1.00 84.19 104 ILE A C 1
ATOM 796 O O . ILE A 1 104 ? -23.270 27.685 21.715 1.00 84.19 104 ILE A O 1
ATOM 800 N N . GLU A 1 105 ? -24.808 26.472 20.620 1.00 84.88 105 GLU A N 1
ATOM 801 C CA . GLU A 1 105 ? -26.009 27.094 21.196 1.00 84.88 105 GLU A CA 1
ATOM 802 C C . GLU A 1 105 ? -26.052 26.905 22.725 1.00 84.88 105 GLU A C 1
ATOM 804 O O . GLU A 1 105 ? -26.061 27.885 23.466 1.00 84.88 105 GLU A O 1
ATOM 809 N N . GLU A 1 106 ? -25.901 25.669 23.213 1.00 82.69 106 GLU A N 1
ATOM 810 C CA . GLU A 1 106 ? -25.833 25.338 24.646 1.00 82.69 106 GLU A CA 1
ATOM 811 C C . GLU A 1 106 ? -24.630 25.997 25.351 1.00 82.69 106 GLU A C 1
ATOM 813 O O . GLU A 1 106 ? -24.725 26.388 26.516 1.00 82.69 106 GLU A O 1
ATOM 818 N N . THR A 1 107 ? -23.504 26.181 24.650 1.00 81.81 107 THR A N 1
ATOM 819 C CA . THR A 1 107 ? -22.343 26.924 25.171 1.00 81.81 107 THR A CA 1
ATOM 820 C C . THR A 1 107 ? -22.616 28.424 25.266 1.00 81.81 107 THR A C 1
ATOM 822 O O . THR A 1 107 ? -22.192 29.058 26.231 1.00 81.81 107 THR A O 1
ATOM 825 N N . VAL A 1 108 ? -23.287 29.007 24.269 1.00 83.50 108 VAL A N 1
ATOM 826 C CA . VAL A 1 108 ? -23.633 30.435 24.241 1.00 83.50 108 VAL A CA 1
ATOM 827 C C . VAL A 1 108 ? -24.652 30.762 25.332 1.00 83.50 108 VAL A C 1
ATOM 829 O O . VAL A 1 108 ? -24.471 31.755 26.038 1.00 83.50 108 VAL A O 1
ATOM 832 N N . ASP A 1 109 ? -25.651 29.904 25.532 1.00 85.31 109 ASP A N 1
ATOM 833 C CA . ASP A 1 109 ? -26.670 30.071 26.572 1.00 85.31 109 ASP A CA 1
ATOM 834 C C . ASP A 1 109 ? -26.095 29.943 27.996 1.00 85.31 109 ASP A C 1
ATOM 836 O O . ASP A 1 109 ? -26.519 30.661 28.903 1.00 85.31 109 ASP A O 1
ATOM 840 N N . ASN A 1 110 ? -25.086 29.084 28.197 1.00 82.38 110 ASN A N 1
ATOM 841 C CA . ASN A 1 110 ? -24.478 28.816 29.509 1.00 82.38 110 ASN A CA 1
ATOM 842 C C . ASN A 1 110 ? -23.078 29.437 29.695 1.00 82.38 110 ASN A C 1
ATOM 844 O O . ASN A 1 110 ? -22.330 29.025 30.586 1.00 82.38 110 ASN A O 1
ATOM 848 N N . LEU A 1 111 ? -22.716 30.446 28.890 1.00 75.44 111 LEU A N 1
ATOM 849 C CA . LEU A 1 111 ? -21.374 31.054 28.829 1.00 75.44 111 LEU A CA 1
ATOM 850 C C . LEU A 1 111 ? -20.688 31.363 30.189 1.00 75.44 111 LEU A C 1
ATOM 852 O O . LEU A 1 111 ? -19.463 31.247 30.252 1.00 75.44 111 LEU A O 1
ATOM 856 N N . PRO A 1 112 ? -21.396 31.753 31.277 1.00 79.75 112 PRO A N 1
ATOM 857 C CA . PRO A 1 112 ? -20.775 31.983 32.588 1.00 79.75 112 PRO A CA 1
ATOM 858 C C . PRO A 1 112 ? -20.265 30.720 33.304 1.00 79.75 112 PRO A C 1
ATOM 860 O O . PRO A 1 112 ? -19.427 30.838 34.198 1.00 79.75 112 PRO A O 1
ATOM 863 N N . GLU A 1 113 ? -20.777 29.534 32.957 1.00 75.88 113 GLU A N 1
ATOM 864 C CA . GLU A 1 113 ? -20.553 28.283 33.701 1.00 75.88 113 GLU A CA 1
ATOM 865 C C . GLU A 1 113 ? -19.662 27.272 32.952 1.00 75.88 113 GLU A C 1
ATOM 867 O O . GLU A 1 113 ? -19.052 26.397 33.576 1.00 75.88 113 GLU A O 1
ATOM 872 N N . VAL A 1 114 ? -19.522 27.397 31.626 1.00 73.44 114 VAL A N 1
ATOM 873 C CA . VAL A 1 114 ? -18.721 26.470 30.803 1.00 73.44 114 VAL A CA 1
ATOM 874 C C . VAL A 1 114 ? -17.251 26.887 30.719 1.00 73.44 114 VAL A C 1
ATOM 876 O O . VAL A 1 114 ? -16.917 28.001 30.320 1.00 73.44 114 VAL A O 1
ATOM 879 N N . ASN A 1 115 ? -16.330 25.961 31.008 1.00 77.94 115 ASN A N 1
ATOM 880 C CA . ASN A 1 115 ? -14.905 26.191 30.748 1.00 77.94 115 ASN A CA 1
ATOM 881 C C . ASN A 1 115 ? -14.537 25.864 29.287 1.00 77.94 115 ASN A C 1
ATOM 883 O O . ASN A 1 115 ? -15.052 24.914 28.694 1.00 77.94 115 ASN A O 1
ATOM 887 N N . GLY A 1 116 ? -13.577 26.605 28.723 1.00 69.69 116 GLY A N 1
ATOM 888 C CA . GLY A 1 116 ? -13.181 26.472 27.314 1.00 69.69 116 GLY A CA 1
ATOM 889 C C . GLY A 1 116 ? -12.622 25.099 26.910 1.00 69.69 116 GLY A C 1
ATOM 890 O O . GLY A 1 116 ? -12.685 24.744 25.737 1.00 69.69 116 GLY A O 1
ATOM 891 N N . TRP A 1 117 ? -12.125 24.292 27.855 1.00 62.19 117 TRP A N 1
ATOM 892 C CA . TRP A 1 117 ? -11.692 22.914 27.581 1.00 62.19 117 TRP A CA 1
ATOM 893 C C . TRP A 1 117 ? -12.884 21.960 27.408 1.00 62.19 117 TRP A C 1
ATOM 895 O O . TRP A 1 117 ? -12.884 21.102 26.526 1.00 62.19 117 TRP A O 1
ATOM 905 N N . THR A 1 118 ? -13.932 22.141 28.212 1.00 65.19 118 THR A N 1
ATOM 906 C CA . THR A 1 118 ? -15.193 21.388 28.106 1.00 65.19 118 THR A CA 1
ATOM 907 C C . THR A 1 118 ? -15.894 21.725 26.797 1.00 65.19 118 THR A C 1
ATOM 909 O O . THR A 1 118 ? -16.288 20.820 26.075 1.00 65.19 118 THR A O 1
ATOM 912 N N . VAL A 1 119 ? -15.927 23.007 26.419 1.00 69.38 119 VAL A N 1
ATOM 913 C CA . VAL A 1 119 ? -16.413 23.440 25.100 1.00 69.38 119 VAL A CA 1
ATOM 914 C C . VAL A 1 119 ? -15.576 22.822 23.975 1.00 69.38 119 VAL A C 1
ATOM 916 O O . VAL A 1 119 ? -16.131 22.228 23.061 1.00 69.38 119 VAL A O 1
ATOM 919 N N . ALA A 1 120 ? -14.241 22.874 24.041 1.00 60.84 120 ALA A N 1
ATOM 920 C CA . ALA A 1 120 ? -13.388 22.283 23.005 1.00 60.84 120 ALA A CA 1
ATOM 921 C C . ALA A 1 120 ? -13.577 20.758 22.860 1.00 60.84 120 ALA A C 1
ATOM 923 O O . ALA A 1 120 ? -13.580 20.237 21.742 1.00 60.84 120 ALA A O 1
ATOM 924 N N . THR A 1 121 ? -13.766 20.034 23.967 1.00 58.38 121 THR A N 1
ATOM 925 C CA . THR A 1 121 ? -14.019 18.580 23.957 1.00 58.38 121 THR A CA 1
ATOM 926 C C . THR A 1 121 ? -15.437 18.231 23.498 1.00 58.38 121 THR A C 1
ATOM 928 O O . THR A 1 121 ? -15.599 17.307 22.703 1.00 58.38 121 THR A O 1
ATOM 931 N N . ALA A 1 122 ? -16.453 18.997 23.902 1.00 66.12 122 ALA A N 1
ATOM 932 C CA . ALA A 1 122 ? -17.827 18.825 23.435 1.00 66.12 122 ALA A CA 1
ATOM 933 C C . ALA A 1 122 ? -17.959 19.151 21.938 1.00 66.12 122 ALA A C 1
ATOM 935 O O . ALA A 1 122 ? -18.475 18.334 21.181 1.00 66.12 122 ALA A O 1
ATOM 936 N N . SER A 1 123 ? -17.416 20.283 21.481 1.00 67.00 123 SER A N 1
ATOM 937 C CA . SER A 1 123 ? -17.467 20.696 20.073 1.00 67.00 123 SER A CA 1
ATOM 938 C C . SER A 1 123 ? -16.669 19.764 19.161 1.00 67.00 123 SER A C 1
ATOM 940 O O . SER A 1 123 ? -17.094 19.504 18.040 1.00 67.00 123 SER A O 1
ATOM 942 N N . SER A 1 124 ? -15.540 19.207 19.617 1.00 61.88 124 SER A N 1
ATOM 943 C CA . SER A 1 124 ? -14.807 18.203 18.828 1.00 61.88 124 SER A CA 1
ATOM 944 C C . SER A 1 124 ? -15.552 16.866 18.743 1.00 61.88 124 SER A C 1
ATOM 946 O O . SER A 1 124 ? -15.611 16.292 17.656 1.00 61.88 124 SER A O 1
ATOM 948 N N . ALA A 1 125 ? -16.186 16.404 19.827 1.00 62.56 125 ALA A N 1
ATOM 949 C CA . ALA A 1 125 ? -17.039 15.212 19.809 1.00 62.56 125 ALA A CA 1
ATOM 950 C C . ALA A 1 125 ? -18.310 15.403 18.956 1.00 62.56 125 ALA A C 1
ATOM 952 O O . ALA A 1 125 ? -18.709 14.502 18.219 1.00 62.56 125 ALA A O 1
ATOM 953 N N . ALA A 1 126 ? -18.918 16.587 19.006 1.00 68.00 126 ALA A N 1
ATOM 954 C CA . ALA A 1 126 ? -20.092 16.934 18.216 1.00 68.00 126 ALA A CA 1
ATOM 955 C C . ALA A 1 126 ? -19.768 17.045 16.718 1.00 68.00 126 ALA A C 1
ATOM 957 O O . ALA A 1 126 ? -20.406 16.384 15.905 1.00 68.00 126 ALA A O 1
ATOM 958 N N . ASN A 1 127 ? -18.693 17.756 16.360 1.00 67.75 127 ASN A N 1
ATOM 959 C CA . ASN A 1 127 ? -18.170 17.800 14.992 1.00 67.75 127 ASN A CA 1
ATOM 960 C C . ASN A 1 127 ? -17.808 16.394 14.467 1.00 67.75 127 ASN A C 1
ATOM 962 O O . ASN A 1 127 ? -18.078 16.065 13.313 1.00 67.75 127 ASN A O 1
ATOM 966 N N . TYR A 1 128 ? -17.244 15.523 15.312 1.00 63.38 128 TYR A N 1
ATOM 967 C CA . TYR A 1 128 ? -17.011 14.121 14.955 1.00 63.38 128 TYR A CA 1
ATOM 968 C C . TYR A 1 128 ? -18.327 13.389 14.642 1.00 63.38 128 TYR A C 1
ATOM 970 O O . TYR A 1 128 ? -18.438 12.779 13.579 1.00 63.38 128 TYR A O 1
ATOM 978 N N . ASN A 1 129 ? -19.351 13.515 15.492 1.00 66.75 129 ASN A N 1
ATOM 979 C CA . ASN A 1 129 ? -20.670 12.917 15.256 1.00 66.75 129 ASN A CA 1
ATOM 980 C C . ASN A 1 129 ? -21.368 13.461 13.999 1.00 66.75 129 ASN A C 1
ATOM 982 O O . ASN A 1 129 ? -22.001 12.693 13.275 1.00 66.75 129 ASN A O 1
ATOM 986 N N . ASP A 1 130 ? -21.248 14.757 13.707 1.00 69.94 130 ASP A N 1
ATOM 987 C CA . ASP A 1 130 ? -21.819 15.351 12.497 1.00 69.94 130 ASP A CA 1
ATOM 988 C C . ASP A 1 130 ? -21.102 14.886 11.236 1.00 69.94 130 ASP A C 1
ATOM 990 O O . ASP A 1 130 ? -21.768 14.496 10.276 1.00 69.94 130 ASP A O 1
ATOM 994 N N . THR A 1 131 ? -19.764 14.830 11.244 1.00 66.81 131 THR A N 1
ATOM 995 C CA . THR A 1 131 ? -19.028 14.231 10.122 1.00 66.81 131 THR A CA 1
ATOM 996 C C . THR A 1 131 ? -19.422 12.766 9.942 1.00 66.81 131 THR A C 1
ATOM 998 O O . THR A 1 131 ? -19.748 12.379 8.824 1.00 66.81 131 THR A O 1
ATOM 1001 N N . LEU A 1 132 ? -19.516 11.968 11.014 1.00 63.59 132 LEU A N 1
ATOM 1002 C CA . LEU A 1 132 ? -19.994 10.581 10.954 1.00 63.59 132 LEU A CA 1
ATOM 1003 C C . LEU A 1 132 ? -21.389 10.492 10.306 1.00 63.59 132 LEU A C 1
ATOM 1005 O O . LEU A 1 132 ? -21.582 9.709 9.380 1.00 63.59 132 LEU A O 1
ATOM 1009 N N . LYS A 1 133 ? -22.349 11.326 10.727 1.00 67.25 133 LYS A N 1
ATOM 1010 C CA . LYS A 1 133 ? -23.703 11.395 10.142 1.00 67.25 133 LYS A CA 1
ATOM 1011 C C . LYS A 1 133 ? -23.689 11.807 8.670 1.00 67.25 133 LYS A C 1
ATOM 1013 O O . LYS A 1 133 ? -24.457 11.256 7.879 1.00 67.25 133 LYS A O 1
ATOM 1018 N N . GLU A 1 134 ? -22.835 12.755 8.285 1.00 64.06 134 GLU A N 1
ATOM 1019 C CA . GLU A 1 134 ? -22.651 13.143 6.886 1.00 64.06 134 GLU A CA 1
ATOM 1020 C C . GLU A 1 134 ? -22.104 11.953 6.083 1.00 64.06 134 GLU A C 1
ATOM 1022 O O . GLU A 1 134 ? -22.700 11.570 5.078 1.00 64.06 134 GLU A O 1
ATOM 1027 N N . PHE A 1 135 ? -21.051 11.283 6.564 1.00 58.22 135 PHE A N 1
ATOM 1028 C CA . PHE A 1 135 ? -20.476 10.094 5.928 1.00 58.22 135 PHE A CA 1
ATOM 1029 C C . PHE A 1 135 ? -21.461 8.921 5.839 1.00 58.22 135 PHE A C 1
ATOM 1031 O O . PHE A 1 135 ? -21.496 8.249 4.811 1.00 58.22 135 PHE A O 1
ATOM 1038 N N . GLN A 1 136 ? -22.322 8.718 6.836 1.00 56.31 136 GLN A N 1
ATOM 1039 C CA . GLN A 1 136 ? -23.417 7.744 6.781 1.00 56.31 136 GLN A CA 1
ATOM 1040 C C . GLN A 1 136 ? -24.425 8.090 5.665 1.00 56.31 136 GLN A C 1
ATOM 1042 O O . GLN A 1 136 ? -24.796 7.227 4.865 1.00 56.31 136 GLN A O 1
ATOM 1047 N N . GLN A 1 137 ? -24.822 9.362 5.535 1.00 56.56 137 GLN A N 1
ATOM 1048 C CA . GLN A 1 137 ? -25.699 9.819 4.445 1.00 56.56 137 GLN A CA 1
ATOM 1049 C C . GLN A 1 137 ? -25.032 9.685 3.065 1.00 56.56 137 GLN A C 1
ATOM 1051 O O . GLN A 1 137 ? -25.691 9.300 2.100 1.00 56.56 137 GLN A O 1
ATOM 1056 N N . LEU A 1 138 ? -23.732 9.963 2.969 1.00 54.47 138 LEU A N 1
ATOM 1057 C CA . LEU A 1 138 ? -22.927 9.882 1.747 1.00 54.47 138 LEU A CA 1
ATOM 1058 C C . LEU A 1 138 ? -22.645 8.437 1.312 1.00 54.47 138 LEU A C 1
ATOM 1060 O O . LEU A 1 138 ? -22.705 8.120 0.121 1.00 54.47 138 LEU A O 1
ATOM 1064 N N . GLY A 1 139 ? -22.387 7.549 2.276 1.00 51.75 139 GLY A N 1
ATOM 1065 C CA . GLY A 1 139 ? -22.097 6.134 2.055 1.00 51.75 139 GLY A CA 1
ATOM 1066 C C . GLY A 1 139 ? -23.174 5.450 1.220 1.00 51.75 139 GLY A C 1
ATOM 1067 O O . GLY A 1 139 ? -22.842 4.656 0.340 1.00 51.75 139 GLY A O 1
ATOM 1068 N N . SER A 1 140 ? -24.443 5.841 1.406 1.00 45.19 140 SER A N 1
ATOM 1069 C CA . SER A 1 140 ? -25.625 5.373 0.660 1.00 45.19 140 SER A CA 1
ATOM 1070 C C . SER A 1 140 ? -25.468 5.293 -0.867 1.00 45.19 140 SER A C 1
ATOM 1072 O O . SER A 1 140 ? -26.116 4.458 -1.505 1.00 45.19 140 SER A O 1
ATOM 1074 N N . THR A 1 141 ? -24.614 6.145 -1.445 1.00 48.22 141 THR A N 1
ATOM 1075 C CA . THR A 1 141 ? -24.496 6.373 -2.893 1.00 48.22 141 THR A CA 1
ATOM 1076 C C . THR A 1 141 ? -23.402 5.515 -3.554 1.00 48.22 141 THR A C 1
ATOM 1078 O O . THR A 1 141 ? -23.362 5.414 -4.779 1.00 48.22 141 THR A O 1
ATOM 1081 N N . VAL A 1 142 ? -22.523 4.854 -2.783 1.00 56.16 142 VAL A N 1
ATOM 1082 C CA . VAL A 1 142 ? -21.291 4.238 -3.318 1.00 56.16 142 VAL A CA 1
ATOM 1083 C C . VAL A 1 142 ? -21.019 2.828 -2.787 1.00 56.16 142 VAL A C 1
ATOM 1085 O O . VAL A 1 142 ? -20.396 2.637 -1.747 1.00 56.16 142 VAL A O 1
ATOM 1088 N N . GLY A 1 143 ? -21.355 1.812 -3.582 1.00 64.62 143 GLY A N 1
ATOM 1089 C CA . GLY A 1 143 ? -20.828 0.456 -3.389 1.00 64.62 143 GLY A CA 1
ATOM 1090 C C . GLY A 1 143 ? -19.556 0.215 -4.208 1.00 64.62 143 GLY A C 1
ATOM 1091 O O . GLY A 1 143 ? -19.665 -0.109 -5.394 1.00 64.62 143 GLY A O 1
ATOM 1092 N N . ALA A 1 144 ? -18.379 0.334 -3.585 1.00 76.81 144 ALA A N 1
ATOM 1093 C CA . ALA A 1 144 ? -17.106 -0.155 -4.128 1.00 76.81 144 ALA A CA 1
ATOM 1094 C C . ALA A 1 144 ? -16.826 -1.595 -3.651 1.00 76.81 144 ALA A C 1
ATOM 1096 O O . ALA A 1 144 ? -17.199 -1.956 -2.536 1.00 76.81 144 ALA A O 1
ATOM 1097 N N . ASP A 1 145 ? -16.161 -2.422 -4.462 1.00 79.56 145 ASP A N 1
ATOM 1098 C CA . ASP A 1 145 ? -15.728 -3.775 -4.068 1.00 79.56 145 ASP A CA 1
ATOM 1099 C C . ASP A 1 145 ? -14.386 -3.746 -3.318 1.00 79.56 145 ASP A C 1
ATOM 1101 O O . ASP A 1 145 ? -14.160 -4.537 -2.398 1.00 79.56 145 ASP A O 1
ATOM 1105 N N . TYR A 1 146 ? -13.516 -2.803 -3.691 1.00 84.31 146 TYR A N 1
ATOM 1106 C CA . TYR A 1 146 ? -12.234 -2.553 -3.040 1.00 84.31 146 TYR A CA 1
ATOM 1107 C C . TYR A 1 146 ? -12.055 -1.080 -2.691 1.00 84.31 146 TYR A C 1
ATOM 1109 O O . TYR A 1 146 ? -12.571 -0.192 -3.370 1.00 84.31 146 TYR A O 1
ATOM 1117 N N . ILE A 1 147 ? -11.274 -0.829 -1.648 1.00 84.12 147 ILE A N 1
ATOM 1118 C CA . ILE A 1 147 ? -10.901 0.507 -1.197 1.00 84.12 147 ILE A CA 1
ATOM 1119 C C . ILE A 1 147 ? -9.378 0.554 -1.080 1.00 84.12 147 ILE A C 1
ATOM 1121 O O . ILE A 1 147 ? -8.768 -0.305 -0.440 1.00 84.12 147 ILE A O 1
ATOM 1125 N N . VAL A 1 148 ? -8.761 1.534 -1.735 1.00 87.12 148 VAL A N 1
ATOM 1126 C CA . VAL A 1 148 ? -7.337 1.839 -1.615 1.00 87.12 148 VAL A CA 1
ATOM 1127 C C . VAL A 1 148 ? -7.179 2.848 -0.488 1.00 87.12 148 VAL A C 1
ATOM 1129 O O . VAL A 1 148 ? -7.565 4.007 -0.634 1.00 87.12 148 VAL A O 1
ATOM 1132 N N . TYR A 1 149 ? -6.608 2.400 0.625 1.00 83.62 149 TYR A N 1
ATOM 1133 C CA . TYR A 1 149 ? -6.120 3.281 1.680 1.00 83.62 149 TYR A CA 1
ATOM 1134 C C . TYR A 1 149 ? -4.642 3.554 1.424 1.00 83.62 149 TYR A C 1
ATOM 1136 O O . TYR A 1 149 ? -3.876 2.609 1.214 1.00 83.62 149 TYR A O 1
ATOM 1144 N N . ALA A 1 150 ? -4.218 4.814 1.424 1.00 83.88 150 ALA A N 1
ATOM 1145 C CA . ALA A 1 150 ? -2.815 5.148 1.236 1.00 83.88 150 ALA A CA 1
ATOM 1146 C C . ALA A 1 150 ? -2.396 6.367 2.062 1.00 83.88 150 ALA A C 1
ATOM 1148 O O . ALA A 1 150 ? -3.205 7.226 2.395 1.00 83.88 150 ALA A O 1
ATOM 1149 N N . VAL A 1 151 ? -1.111 6.402 2.407 1.00 80.69 151 VAL A N 1
ATOM 1150 C CA . VAL A 1 151 ? -0.523 7.354 3.350 1.00 80.69 151 VAL A CA 1
ATOM 1151 C C . VAL A 1 151 ? 0.816 7.834 2.809 1.00 80.69 151 VAL A C 1
ATOM 1153 O O . VAL A 1 151 ? 1.742 7.031 2.636 1.00 80.69 151 VAL A O 1
ATOM 1156 N N . LEU A 1 152 ? 0.939 9.141 2.573 1.00 81.94 152 LEU A N 1
ATOM 1157 C CA . LEU A 1 152 ? 2.211 9.773 2.231 1.00 81.94 152 LEU A CA 1
ATOM 1158 C C . LEU A 1 152 ? 3.013 10.011 3.522 1.00 81.94 152 LEU A C 1
ATOM 1160 O O . LEU A 1 152 ? 2.835 11.004 4.220 1.00 81.94 152 LEU A O 1
ATOM 1164 N N . GLU A 1 153 ? 3.893 9.071 3.875 1.00 69.00 153 GLU A N 1
ATOM 1165 C CA . GLU A 1 153 ? 4.657 9.121 5.131 1.00 69.00 153 GLU A CA 1
ATOM 1166 C C . GLU A 1 153 ? 5.681 10.251 5.177 1.00 69.00 153 GLU A C 1
ATOM 1168 O O . GLU A 1 153 ? 5.979 10.804 6.238 1.00 69.00 153 GLU A O 1
ATOM 1173 N N . GLN A 1 154 ? 6.303 10.496 4.028 1.00 66.38 154 GLN A N 1
ATOM 1174 C CA . GLN A 1 154 ? 7.388 11.440 3.850 1.00 66.38 154 GLN A CA 1
ATOM 1175 C C . GLN A 1 154 ? 7.237 12.064 2.471 1.00 66.38 154 GLN A C 1
ATOM 1177 O O . GLN A 1 154 ? 7.109 11.348 1.480 1.00 66.38 154 GLN A O 1
ATOM 1182 N N . HIS A 1 155 ? 7.326 13.385 2.425 1.00 69.19 155 HIS A N 1
ATOM 1183 C CA . HIS A 1 155 ? 7.733 14.152 1.260 1.00 69.19 155 HIS A CA 1
ATOM 1184 C C . HIS A 1 155 ? 8.760 15.160 1.783 1.00 69.19 155 HIS A C 1
ATOM 1186 O O . HIS A 1 155 ? 8.518 15.847 2.776 1.00 69.19 155 HIS A O 1
ATOM 1192 N N . ARG A 1 156 ? 9.963 15.196 1.207 1.00 62.69 156 ARG A N 1
ATOM 1193 C CA . ARG A 1 156 ? 10.960 16.205 1.583 1.00 62.69 156 ARG A CA 1
ATOM 1194 C C . ARG A 1 156 ? 11.722 16.685 0.368 1.00 62.69 156 ARG A C 1
ATOM 1196 O O . ARG A 1 156 ? 12.635 16.008 -0.103 1.00 62.69 156 ARG A O 1
ATOM 1203 N N . ALA A 1 157 ? 11.405 17.901 -0.061 1.00 60.91 157 ALA A N 1
ATOM 1204 C CA . ALA A 1 157 ? 12.298 18.685 -0.891 1.00 60.91 157 ALA A CA 1
ATOM 1205 C C . ALA A 1 157 ? 13.483 19.178 -0.044 1.00 60.91 157 ALA A C 1
ATOM 1207 O O . ALA A 1 157 ? 13.327 19.808 1.002 1.00 60.91 157 ALA A O 1
ATOM 1208 N N . SER A 1 158 ? 14.693 18.894 -0.506 1.00 62.91 158 SER A N 1
ATOM 1209 C CA . SER A 1 158 ? 15.934 19.479 -0.011 1.00 62.91 158 SER A CA 1
ATOM 1210 C C . SER A 1 158 ? 16.657 20.150 -1.174 1.00 62.91 158 SER A C 1
ATOM 1212 O O . SER A 1 158 ? 16.550 19.719 -2.321 1.00 62.91 158 SER A O 1
ATOM 1214 N N . SER A 1 159 ? 17.366 21.240 -0.898 1.00 61.59 159 SER A N 1
ATOM 1215 C CA . SER A 1 159 ? 18.052 22.023 -1.922 1.00 61.59 159 SER A CA 1
ATOM 1216 C C . SER A 1 159 ? 19.444 22.390 -1.432 1.00 61.59 159 SER A C 1
ATOM 1218 O O . SER A 1 159 ? 19.587 23.172 -0.494 1.00 61.59 159 SER A O 1
ATOM 1220 N N . LYS A 1 160 ? 20.477 21.845 -2.078 1.00 64.81 160 LYS A N 1
ATOM 1221 C CA . LYS A 1 160 ? 21.879 22.132 -1.771 1.00 64.81 160 LYS A CA 1
ATOM 1222 C C . LYS A 1 160 ? 22.488 22.999 -2.867 1.00 64.81 160 LYS A C 1
ATOM 1224 O O . LYS A 1 160 ? 22.701 22.533 -3.986 1.00 64.81 160 LYS A O 1
ATOM 1229 N N . SER A 1 161 ? 22.803 24.247 -2.525 1.00 68.12 161 SER A N 1
ATOM 1230 C CA . SER A 1 161 ? 23.630 25.104 -3.374 1.00 68.12 161 SER A CA 1
ATOM 1231 C C . SER A 1 161 ? 25.098 24.689 -3.257 1.00 68.12 161 SER A C 1
ATOM 1233 O O . SER A 1 161 ? 25.613 24.507 -2.155 1.00 68.12 161 SER A O 1
ATOM 1235 N N . THR A 1 162 ? 25.760 24.509 -4.395 1.00 70.69 162 THR A N 1
ATOM 1236 C CA . THR A 1 162 ? 27.185 24.190 -4.511 1.00 70.69 162 THR A CA 1
ATOM 1237 C C . THR A 1 162 ? 27.805 25.172 -5.499 1.00 70.69 162 THR A C 1
ATOM 1239 O O . THR A 1 162 ? 27.405 25.216 -6.665 1.00 70.69 162 THR A O 1
ATOM 1242 N N . ALA A 1 163 ? 28.760 25.986 -5.043 1.00 66.94 163 ALA A N 1
ATOM 1243 C CA . ALA A 1 163 ? 29.517 26.872 -5.923 1.00 66.94 163 ALA A CA 1
ATOM 1244 C C . ALA A 1 163 ? 30.267 26.045 -6.978 1.00 66.94 163 ALA A C 1
ATOM 1246 O O . ALA A 1 163 ? 30.863 25.020 -6.643 1.00 66.94 163 ALA A O 1
ATOM 1247 N N . VAL A 1 164 ? 30.235 26.476 -8.240 1.00 69.50 164 VAL A N 1
ATOM 1248 C CA . VAL A 1 164 ? 31.009 25.843 -9.311 1.00 69.50 164 VAL A CA 1
ATOM 1249 C C . VAL A 1 164 ? 32.478 26.223 -9.103 1.00 69.50 164 VAL A C 1
ATOM 1251 O O . VAL A 1 164 ? 32.796 27.416 -9.150 1.00 69.50 164 VAL A O 1
ATOM 1254 N N . PRO A 1 165 ? 33.388 25.261 -8.854 1.00 54.59 165 PRO A N 1
ATOM 1255 C CA . PRO A 1 165 ? 34.804 25.570 -8.700 1.00 54.59 165 PRO A CA 1
ATOM 1256 C C . PRO A 1 165 ? 35.341 26.253 -9.961 1.00 54.59 165 PRO A C 1
ATOM 1258 O O . PRO A 1 165 ? 34.980 25.868 -11.072 1.00 54.59 165 PRO A O 1
ATOM 1261 N N . PHE A 1 166 ? 36.211 27.250 -9.785 1.00 61.72 166 PHE A N 1
ATOM 1262 C CA . PHE A 1 166 ? 36.861 27.985 -10.882 1.00 61.72 166 PHE A CA 1
ATOM 1263 C C . PHE A 1 166 ? 35.901 28.735 -11.831 1.00 61.72 166 PHE A C 1
ATOM 1265 O O . PHE A 1 166 ? 36.209 28.910 -13.005 1.00 61.72 166 PHE A O 1
ATOM 1272 N N . SER A 1 167 ? 34.737 29.195 -11.349 1.00 62.44 167 SER A N 1
ATOM 1273 C CA . SER A 1 167 ? 33.870 30.086 -12.138 1.00 62.44 167 SER A CA 1
ATOM 1274 C C . SER A 1 167 ? 34.114 31.568 -11.820 1.00 62.44 167 SER A C 1
ATOM 1276 O O . SER A 1 167 ? 33.736 32.040 -10.746 1.00 62.44 167 SER A O 1
ATOM 1278 N N . ASP A 1 168 ? 34.632 32.325 -12.790 1.00 60.31 168 ASP A N 1
ATOM 1279 C CA . ASP A 1 168 ? 34.928 33.770 -12.665 1.00 60.31 168 ASP A CA 1
ATOM 1280 C C . ASP A 1 168 ? 33.682 34.657 -12.468 1.00 60.31 168 ASP A C 1
ATOM 1282 O O . ASP A 1 168 ? 33.777 35.850 -12.200 1.00 60.31 168 ASP A O 1
ATOM 1286 N N . SER A 1 169 ? 32.488 34.074 -12.612 1.00 63.38 169 SER A N 1
ATOM 1287 C CA . SER A 1 169 ? 31.184 34.742 -12.482 1.00 63.38 169 SER A CA 1
ATOM 1288 C C . SER A 1 169 ? 30.390 34.301 -11.244 1.00 63.38 169 SER A C 1
ATOM 1290 O O . SER A 1 169 ? 29.183 34.521 -11.187 1.00 63.38 169 SER A O 1
ATOM 1292 N N . GLY A 1 170 ? 31.035 33.650 -10.265 1.00 61.47 170 GLY A N 1
ATOM 1293 C CA . GLY A 1 170 ? 30.395 33.261 -8.998 1.00 61.47 170 GLY A CA 1
ATOM 1294 C C . GLY A 1 170 ? 29.213 32.295 -9.162 1.00 61.47 170 GLY A C 1
ATOM 1295 O O . GLY A 1 170 ? 28.270 32.318 -8.370 1.00 61.47 170 GLY A O 1
ATOM 1296 N N . ARG A 1 171 ? 29.224 31.466 -10.213 1.00 66.75 171 ARG A N 1
ATOM 1297 C CA . ARG A 1 171 ? 28.102 30.589 -10.562 1.00 66.75 171 ARG A CA 1
ATOM 1298 C C . ARG A 1 171 ? 27.928 29.509 -9.503 1.00 66.75 171 ARG A C 1
ATOM 1300 O O . ARG A 1 171 ? 28.878 28.831 -9.119 1.00 66.75 171 ARG A O 1
ATOM 1307 N N . SER A 1 172 ? 26.688 29.292 -9.087 1.00 70.31 172 SER A N 1
ATOM 1308 C CA . SER A 1 172 ? 26.309 28.162 -8.244 1.00 70.31 172 SER A CA 1
ATOM 1309 C C . SER A 1 172 ? 25.402 27.190 -8.996 1.00 70.31 172 SER A C 1
ATOM 1311 O O . SER A 1 172 ? 24.676 27.548 -9.928 1.00 70.31 172 SER A O 1
ATOM 1313 N N . THR A 1 173 ? 25.481 25.929 -8.589 1.00 70.62 173 THR A N 1
ATOM 1314 C CA . THR A 1 173 ? 24.547 24.868 -8.961 1.00 70.62 173 THR A CA 1
ATOM 1315 C C . THR A 1 173 ? 23.646 24.584 -7.772 1.00 70.62 173 THR A C 1
ATOM 1317 O O . THR A 1 173 ? 24.116 24.407 -6.650 1.00 70.62 173 THR A O 1
ATOM 1320 N N . GLN A 1 174 ? 22.346 24.536 -8.008 1.00 68.81 174 GLN A N 1
ATOM 1321 C CA . GLN A 1 174 ? 21.341 24.171 -7.031 1.00 68.81 174 GLN A CA 1
ATOM 1322 C C . GLN A 1 174 ? 20.926 22.725 -7.300 1.00 68.81 174 GLN A C 1
ATOM 1324 O O . GLN A 1 174 ? 20.246 22.430 -8.281 1.00 68.81 174 GLN A O 1
ATOM 1329 N N . THR A 1 175 ? 21.359 21.807 -6.439 1.00 69.06 175 THR A N 1
ATOM 1330 C CA . THR A 1 175 ? 20.903 20.414 -6.478 1.00 69.06 175 THR A CA 1
ATOM 1331 C C . THR A 1 175 ? 19.649 20.292 -5.630 1.00 69.06 175 THR A C 1
ATOM 1333 O O . THR A 1 175 ? 19.724 20.390 -4.404 1.00 69.06 175 THR A O 1
ATOM 1336 N N . ARG A 1 176 ? 18.499 20.102 -6.277 1.00 66.88 176 ARG A N 1
ATOM 1337 C CA . ARG A 1 176 ? 17.220 19.807 -5.628 1.00 66.88 176 ARG A CA 1
ATOM 1338 C C . ARG A 1 176 ? 17.059 18.291 -5.557 1.00 66.88 176 ARG A C 1
ATOM 1340 O O . ARG A 1 176 ? 17.280 17.596 -6.544 1.00 66.88 176 ARG A O 1
ATOM 1347 N N . GLN A 1 177 ? 16.705 17.776 -4.388 1.00 69.81 177 GLN A N 1
ATOM 1348 C CA . GLN A 1 177 ? 16.391 16.365 -4.177 1.00 69.81 177 GLN A CA 1
ATOM 1349 C C . GLN A 1 177 ? 15.047 16.264 -3.475 1.00 69.81 177 GLN A C 1
ATOM 1351 O O . GLN A 1 177 ? 14.858 16.897 -2.437 1.00 69.81 177 GLN A O 1
ATOM 1356 N N . VAL A 1 178 ? 14.150 15.451 -4.018 1.00 71.25 178 VAL A N 1
ATOM 1357 C CA . VAL A 1 178 ? 12.863 15.126 -3.411 1.00 71.25 178 VAL A CA 1
ATOM 1358 C C . VAL A 1 178 ? 12.848 13.626 -3.140 1.00 71.25 178 VAL A C 1
ATOM 1360 O O . VAL A 1 178 ? 12.988 12.827 -4.064 1.00 71.25 178 VAL A O 1
ATOM 1363 N N . ASP A 1 179 ? 12.753 13.241 -1.869 1.00 73.94 179 ASP A N 1
ATOM 1364 C CA . ASP A 1 179 ? 12.566 11.850 -1.431 1.00 73.94 179 ASP A CA 1
ATOM 1365 C C . ASP A 1 179 ? 11.153 11.755 -0.852 1.00 73.94 179 ASP A C 1
ATOM 1367 O O . ASP A 1 179 ? 10.775 12.575 -0.005 1.00 73.94 179 ASP A O 1
ATOM 1371 N N . ALA A 1 180 ? 10.370 10.797 -1.338 1.00 79.31 180 ALA A N 1
ATOM 1372 C CA . ALA A 1 180 ? 9.010 10.593 -0.872 1.00 79.31 180 ALA A CA 1
ATOM 1373 C C . ALA A 1 180 ? 8.653 9.116 -0.779 1.00 79.31 180 ALA A C 1
ATOM 1375 O O . ALA A 1 180 ? 9.076 8.295 -1.601 1.00 79.31 180 ALA A O 1
ATOM 1376 N N . ARG A 1 181 ? 7.856 8.788 0.239 1.00 81.62 181 ARG A N 1
ATOM 1377 C CA . ARG A 1 181 ? 7.411 7.427 0.519 1.00 81.62 181 ARG A CA 1
ATOM 1378 C C . ARG A 1 181 ? 5.905 7.378 0.726 1.00 81.62 181 ARG A C 1
ATOM 1380 O O . ARG A 1 181 ? 5.363 8.063 1.589 1.00 81.62 181 ARG A O 1
ATOM 1387 N N . LEU A 1 182 ? 5.273 6.507 -0.047 1.00 85.06 182 LEU A N 1
ATOM 1388 C CA . LEU A 1 182 ? 3.850 6.227 -0.050 1.00 85.06 182 LEU A CA 1
ATOM 1389 C C . LEU A 1 182 ? 3.636 4.778 0.397 1.00 85.06 182 LEU A C 1
ATOM 1391 O O . LEU A 1 182 ? 4.161 3.851 -0.221 1.00 85.06 182 LEU A O 1
ATOM 1395 N N . ARG A 1 183 ? 2.849 4.569 1.450 1.00 82.50 183 ARG A N 1
ATOM 1396 C CA . ARG A 1 183 ? 2.340 3.238 1.813 1.00 82.50 183 ARG A CA 1
ATOM 1397 C C . ARG A 1 183 ? 0.928 3.096 1.275 1.00 82.50 183 ARG A C 1
ATOM 1399 O O . ARG A 1 183 ? 0.160 4.047 1.366 1.00 82.50 183 ARG A O 1
ATOM 1406 N N . LEU A 1 184 ? 0.582 1.924 0.753 1.00 86.69 184 LEU A N 1
ATOM 1407 C CA . LEU A 1 184 ? -0.768 1.626 0.272 1.00 86.69 184 LEU A CA 1
ATOM 1408 C C . LEU A 1 184 ? -1.257 0.271 0.781 1.00 86.69 184 LEU A C 1
ATOM 1410 O O . LEU A 1 184 ? -0.471 -0.666 0.934 1.00 86.69 184 LEU A O 1
ATOM 1414 N N . ARG A 1 185 ? -2.568 0.165 0.991 1.00 85.19 185 ARG A N 1
ATOM 1415 C CA . ARG A 1 185 ? -3.319 -1.065 1.261 1.00 85.19 185 ARG A CA 1
ATOM 1416 C C . ARG A 1 185 ? -4.522 -1.132 0.334 1.00 85.19 185 ARG A C 1
ATOM 1418 O O . ARG A 1 185 ? -5.162 -0.121 0.066 1.00 85.19 185 ARG A O 1
ATOM 1425 N N . VAL A 1 186 ? -4.861 -2.338 -0.102 1.00 85.81 186 VAL A N 1
ATOM 1426 C CA . VAL A 1 186 ? -6.107 -2.625 -0.820 1.00 85.81 186 VAL A CA 1
ATOM 1427 C C . VAL A 1 186 ? -6.993 -3.459 0.095 1.00 85.81 186 VAL A C 1
ATOM 1429 O O . VAL A 1 186 ? -6.618 -4.571 0.469 1.00 85.81 186 VAL A O 1
ATOM 1432 N N . ILE A 1 187 ? -8.156 -2.925 0.457 1.00 80.44 187 ILE A N 1
ATOM 1433 C CA . ILE A 1 187 ? -9.109 -3.514 1.402 1.00 80.44 187 ILE A CA 1
ATOM 1434 C C . ILE A 1 187 ? -10.350 -3.979 0.630 1.00 80.44 187 ILE A C 1
ATOM 1436 O O . ILE A 1 187 ? -10.901 -3.232 -0.170 1.00 80.44 187 ILE A O 1
ATOM 1440 N N . GLU A 1 188 ? -10.795 -5.215 0.849 1.00 77.06 188 GLU A N 1
ATOM 1441 C CA . GLU A 1 188 ? -12.064 -5.751 0.341 1.00 77.06 188 GLU A CA 1
ATOM 1442 C C . GLU A 1 188 ? -13.220 -5.227 1.204 1.00 77.06 188 GLU A C 1
ATOM 1444 O O . GLU A 1 188 ? -13.339 -5.618 2.369 1.00 77.06 188 GLU A O 1
ATOM 1449 N N . SER A 1 189 ? -14.089 -4.381 0.641 1.00 75.31 189 SER A N 1
ATOM 1450 C CA . SER A 1 189 ? -15.117 -3.642 1.397 1.00 75.31 189 SER A CA 1
ATOM 1451 C C . SER A 1 189 ? -16.050 -4.565 2.190 1.00 75.31 189 SER A C 1
ATOM 1453 O O . SER A 1 189 ? -16.163 -4.453 3.410 1.00 75.31 189 SER A O 1
ATOM 1455 N N . LYS A 1 190 ? -16.634 -5.562 1.514 1.00 72.56 190 LYS A N 1
ATOM 1456 C CA . LYS A 1 190 ? -17.636 -6.514 2.042 1.00 72.56 190 LYS A CA 1
ATOM 1457 C C . LYS A 1 190 ? -17.169 -7.338 3.248 1.00 72.56 190 LYS A C 1
ATOM 1459 O O . LYS A 1 190 ? -17.983 -8.000 3.885 1.00 72.56 190 LYS A O 1
ATOM 1464 N N . ARG A 1 191 ? -15.858 -7.398 3.507 1.00 67.12 191 ARG A N 1
ATOM 1465 C CA . ARG A 1 191 ? -15.256 -8.234 4.562 1.00 67.12 191 ARG A CA 1
ATOM 1466 C C . ARG A 1 191 ? -14.237 -7.498 5.429 1.00 67.12 191 ARG A C 1
ATOM 1468 O O . ARG A 1 191 ? -13.671 -8.126 6.320 1.00 67.12 191 ARG A O 1
ATOM 1475 N N . GLY A 1 192 ? -13.944 -6.230 5.134 1.00 67.31 192 GLY A N 1
ATOM 1476 C CA . GLY A 1 192 ? -12.892 -5.474 5.813 1.00 67.31 192 GLY A CA 1
ATOM 1477 C C . GLY A 1 192 ? -11.486 -6.082 5.677 1.00 67.31 192 GLY A C 1
ATOM 1478 O O . GLY A 1 192 ? -10.603 -5.849 6.498 1.00 67.31 192 GLY A O 1
ATOM 1479 N N . ARG A 1 193 ? -11.275 -6.943 4.677 1.00 75.06 193 ARG A N 1
ATOM 1480 C CA . ARG A 1 193 ? -10.077 -7.783 4.585 1.00 75.06 193 ARG A CA 1
ATOM 1481 C C . ARG A 1 193 ? -9.000 -7.091 3.767 1.00 75.06 193 ARG A C 1
ATOM 1483 O O . ARG A 1 193 ? -9.238 -6.769 2.605 1.00 75.06 193 ARG A O 1
ATOM 1490 N N . ILE A 1 194 ? -7.787 -6.982 4.299 1.00 78.25 194 ILE A N 1
ATOM 1491 C CA . ILE A 1 194 ? -6.642 -6.531 3.502 1.00 78.25 194 ILE A CA 1
ATOM 1492 C C . ILE A 1 194 ? -6.285 -7.621 2.481 1.00 78.25 194 ILE A C 1
ATOM 1494 O O . ILE A 1 194 ? -6.055 -8.788 2.814 1.00 78.25 194 ILE A O 1
ATOM 1498 N N . VAL A 1 195 ? -6.275 -7.238 1.207 1.00 80.69 195 VAL A N 1
ATOM 1499 C CA . VAL A 1 195 ? -5.978 -8.107 0.058 1.00 80.69 195 VAL A CA 1
ATOM 1500 C C . VAL A 1 195 ? -4.513 -7.999 -0.353 1.00 80.69 195 VAL A C 1
ATOM 1502 O O . VAL A 1 195 ? -3.926 -8.990 -0.786 1.00 80.69 195 VAL A O 1
ATOM 1505 N N . GLY A 1 196 ? -3.908 -6.829 -0.154 1.00 81.94 196 GLY A N 1
ATOM 1506 C CA . GLY A 1 196 ? -2.481 -6.599 -0.334 1.00 81.94 196 GLY A CA 1
ATOM 1507 C C . GLY A 1 196 ? -2.056 -5.226 0.177 1.00 81.94 196 GLY A C 1
ATOM 1508 O O . GLY A 1 196 ? -2.895 -4.359 0.422 1.00 81.94 196 GLY A O 1
ATOM 1509 N N . ALA A 1 197 ? -0.747 -5.044 0.328 1.00 83.81 197 ALA A N 1
ATOM 1510 C CA . ALA A 1 197 ? -0.110 -3.787 0.696 1.00 83.81 197 ALA A CA 1
ATOM 1511 C C . ALA A 1 197 ? 1.260 -3.685 0.005 1.00 83.81 197 ALA A C 1
ATOM 1513 O O . ALA A 1 197 ? 1.925 -4.707 -0.180 1.00 83.81 197 ALA A O 1
ATOM 1514 N N . ASP A 1 198 ? 1.694 -2.476 -0.350 1.00 83.75 198 ASP A N 1
ATOM 1515 C CA . ASP A 1 198 ? 3.056 -2.200 -0.840 1.00 83.75 198 ASP A CA 1
ATOM 1516 C C . ASP A 1 198 ? 3.584 -0.908 -0.196 1.00 83.75 198 ASP A C 1
ATOM 1518 O O . ASP A 1 198 ? 2.822 -0.067 0.292 1.00 83.75 198 ASP A O 1
ATOM 1522 N N . SER A 1 199 ? 4.907 -0.768 -0.182 1.00 83.50 199 SER A N 1
ATOM 1523 C CA . SER A 1 199 ? 5.595 0.450 0.243 1.00 83.50 199 SER A CA 1
ATOM 1524 C C . SER A 1 199 ? 6.429 0.952 -0.925 1.00 83.50 199 SER A C 1
ATOM 1526 O O . SER A 1 199 ? 7.344 0.277 -1.409 1.00 83.50 199 SER A O 1
ATOM 1528 N N . LEU A 1 200 ? 6.061 2.128 -1.418 1.00 85.12 200 LEU A N 1
ATOM 1529 C CA . LEU A 1 200 ? 6.627 2.758 -2.596 1.00 85.12 200 LEU A CA 1
ATOM 1530 C C . LEU A 1 200 ? 7.500 3.923 -2.159 1.00 85.12 200 LEU A C 1
ATOM 1532 O O . LEU A 1 200 ? 7.120 4.713 -1.298 1.00 85.12 200 LEU A O 1
ATOM 1536 N N . ARG A 1 201 ? 8.677 4.043 -2.767 1.00 81.81 201 ARG A N 1
ATOM 1537 C CA . ARG A 1 201 ? 9.601 5.144 -2.514 1.00 81.81 201 ARG A CA 1
ATOM 1538 C C . ARG A 1 201 ? 10.122 5.665 -3.838 1.00 81.81 201 ARG A C 1
ATOM 1540 O O . ARG A 1 201 ? 10.769 4.907 -4.559 1.00 81.81 201 ARG A O 1
ATOM 1547 N N . THR A 1 202 ? 9.908 6.949 -4.102 1.00 79.56 202 THR A N 1
ATOM 1548 C CA . THR A 1 202 ? 10.593 7.650 -5.188 1.00 79.56 202 THR A CA 1
ATOM 1549 C C . THR A 1 202 ? 11.681 8.562 -4.631 1.00 79.56 202 THR A C 1
ATOM 1551 O O . THR A 1 202 ? 11.588 9.072 -3.511 1.00 79.56 202 THR A O 1
ATOM 1554 N N . ARG A 1 203 ? 12.732 8.759 -5.425 1.00 76.38 203 ARG A N 1
ATOM 1555 C CA . ARG A 1 203 ? 13.728 9.800 -5.201 1.00 76.38 203 ARG A CA 1
ATOM 1556 C C . ARG A 1 203 ? 14.057 10.451 -6.531 1.00 76.38 203 ARG A C 1
ATOM 1558 O O . ARG A 1 203 ? 14.687 9.827 -7.382 1.00 76.38 203 ARG A O 1
ATOM 1565 N N . ILE A 1 204 ? 13.684 11.714 -6.662 1.00 72.06 204 ILE A N 1
ATOM 1566 C CA . ILE A 1 204 ? 13.998 12.551 -7.816 1.00 72.06 204 ILE A CA 1
ATOM 1567 C C . ILE A 1 204 ? 15.125 13.498 -7.404 1.00 72.06 204 ILE A C 1
ATOM 1569 O O . ILE A 1 204 ? 15.083 14.104 -6.333 1.00 72.06 204 ILE A O 1
ATOM 1573 N N . SER A 1 205 ? 16.159 13.618 -8.234 1.00 69.19 205 SER A N 1
ATOM 1574 C CA . SER A 1 205 ? 17.262 14.553 -8.009 1.00 69.19 205 SER A CA 1
ATOM 1575 C C . SER A 1 205 ? 17.602 15.296 -9.290 1.00 69.19 205 SER A C 1
ATOM 1577 O O . SER A 1 205 ? 17.968 14.665 -10.281 1.00 69.19 205 SER A O 1
ATOM 1579 N N . GLU A 1 206 ? 17.542 16.623 -9.249 1.00 70.38 206 GLU A N 1
ATOM 1580 C CA . GLU A 1 206 ? 17.874 17.493 -10.373 1.00 70.38 206 GLU A CA 1
ATOM 1581 C C . GLU A 1 206 ? 18.922 18.528 -9.952 1.00 70.38 206 GLU A C 1
ATOM 1583 O O . GLU A 1 206 ? 18.774 19.217 -8.940 1.00 70.38 206 GLU A O 1
ATOM 1588 N N . THR A 1 207 ? 19.991 18.652 -10.739 1.00 73.31 207 THR A N 1
ATOM 1589 C CA . THR A 1 207 ? 21.011 19.689 -10.557 1.00 73.31 207 THR A CA 1
ATOM 1590 C C . THR A 1 207 ? 20.820 20.769 -11.610 1.00 73.31 207 THR A C 1
ATOM 1592 O O . THR A 1 207 ? 21.014 20.539 -12.802 1.00 73.31 207 THR A O 1
ATOM 1595 N N . VAL A 1 208 ? 20.455 21.962 -11.150 1.00 73.88 208 VAL A N 1
ATOM 1596 C CA . VAL A 1 208 ? 20.107 23.113 -11.984 1.00 73.88 208 VAL A CA 1
ATOM 1597 C C . VAL A 1 208 ? 21.142 24.220 -11.766 1.00 73.88 208 VAL A C 1
ATOM 1599 O O . VAL A 1 208 ? 21.676 24.369 -10.669 1.00 73.88 208 VAL A O 1
ATOM 1602 N N . PHE A 1 209 ? 21.468 25.010 -12.788 1.00 70.12 209 PHE A N 1
ATOM 1603 C CA . PHE A 1 209 ? 22.292 26.213 -12.598 1.00 70.12 209 PHE A CA 1
ATOM 1604 C C . PHE A 1 209 ? 21.447 27.348 -12.012 1.00 70.12 209 PHE A C 1
ATOM 1606 O O . PHE A 1 209 ? 20.284 27.494 -12.385 1.00 70.12 209 PHE A O 1
ATOM 1613 N N . ALA A 1 210 ? 22.026 28.167 -11.130 1.00 60.72 210 ALA A N 1
ATOM 1614 C CA . ALA A 1 210 ? 21.329 29.312 -10.545 1.00 60.72 210 ALA A CA 1
ATOM 1615 C C . ALA A 1 210 ? 20.692 30.207 -11.628 1.00 60.72 210 ALA A C 1
ATOM 1617 O O . ALA A 1 210 ? 21.350 30.576 -12.602 1.00 60.72 210 ALA A O 1
ATOM 1618 N N . GLY A 1 211 ? 19.406 30.531 -11.458 1.00 59.28 211 GLY A N 1
ATOM 1619 C CA . GLY A 1 211 ? 18.620 31.310 -12.422 1.00 59.28 211 GLY A CA 1
ATOM 1620 C C . GLY A 1 211 ? 17.926 30.500 -13.527 1.00 59.28 211 GLY A C 1
ATOM 1621 O O . GLY A 1 211 ? 17.266 31.098 -14.370 1.00 59.28 211 GLY A O 1
ATOM 1622 N N . ARG A 1 212 ? 18.034 29.163 -13.542 1.00 64.06 212 ARG A N 1
ATOM 1623 C CA . ARG A 1 212 ? 17.141 28.289 -14.324 1.00 64.06 212 ARG A CA 1
ATOM 1624 C C . ARG A 1 212 ? 16.101 27.638 -13.415 1.00 64.06 212 ARG A C 1
ATOM 1626 O O . ARG A 1 212 ? 16.407 27.278 -12.281 1.00 64.06 212 ARG A O 1
ATOM 1633 N N . GLU A 1 213 ? 14.896 27.456 -13.939 1.00 60.38 213 GLU A N 1
ATOM 1634 C CA . GLU A 1 213 ? 13.858 26.653 -13.291 1.00 60.38 213 GLU A CA 1
ATOM 1635 C C . GLU A 1 213 ? 14.204 25.159 -13.368 1.00 60.38 213 GLU A C 1
ATOM 1637 O O . GLU A 1 213 ? 14.873 24.706 -14.304 1.00 60.38 213 GLU A O 1
ATOM 1642 N N . ALA A 1 214 ? 13.777 24.403 -12.355 1.00 62.66 214 ALA A N 1
ATOM 1643 C CA . ALA A 1 214 ? 13.874 22.947 -12.357 1.00 62.66 214 ALA A CA 1
ATOM 1644 C C . ALA A 1 214 ? 12.792 22.360 -13.269 1.00 62.66 214 ALA A C 1
ATOM 1646 O O . ALA A 1 214 ? 11.682 22.883 -13.322 1.00 62.66 214 ALA A O 1
ATOM 1647 N N . ARG A 1 215 ? 13.109 21.272 -13.973 1.00 62.31 215 ARG A N 1
ATOM 1648 C CA . ARG A 1 215 ? 12.154 20.555 -14.830 1.00 62.31 215 ARG A CA 1
ATOM 1649 C C . ARG A 1 215 ? 11.255 19.597 -14.057 1.00 62.31 215 ARG A C 1
ATOM 1651 O O . ARG A 1 215 ? 10.195 19.252 -14.562 1.00 62.31 215 ARG A O 1
ATOM 1658 N N . HIS A 1 216 ? 11.692 19.153 -12.881 1.00 65.44 216 HIS A N 1
ATOM 1659 C CA . HIS A 1 216 ? 10.934 18.268 -12.006 1.00 65.44 216 HIS A CA 1
ATOM 1660 C C . HIS A 1 216 ? 10.587 18.999 -10.712 1.00 65.44 216 HIS A C 1
ATOM 1662 O O . HIS A 1 216 ? 11.455 19.483 -9.978 1.00 65.44 216 HIS A O 1
ATOM 1668 N N . ASP A 1 217 ? 9.294 19.048 -10.445 1.00 66.81 217 ASP A N 1
ATOM 1669 C CA . ASP A 1 217 ? 8.671 19.656 -9.284 1.00 66.81 217 ASP A CA 1
ATOM 1670 C C . ASP A 1 217 ? 7.958 18.585 -8.436 1.00 66.81 217 ASP A C 1
ATOM 1672 O O . ASP A 1 217 ? 8.210 17.381 -8.550 1.00 66.81 217 ASP A O 1
ATOM 1676 N N . GLU A 1 218 ? 7.086 19.033 -7.539 1.00 66.06 218 GLU A N 1
ATOM 1677 C CA . GLU A 1 218 ? 6.267 18.161 -6.700 1.00 66.06 218 GLU A CA 1
ATOM 1678 C C . GLU A 1 218 ? 5.187 17.414 -7.506 1.00 66.06 218 GLU A C 1
ATOM 1680 O O . GLU A 1 218 ? 4.876 16.264 -7.194 1.00 66.06 218 GLU A O 1
ATOM 1685 N N . TYR A 1 219 ? 4.699 17.986 -8.614 1.00 74.06 219 TYR A N 1
ATOM 1686 C CA . TYR A 1 219 ? 3.743 17.321 -9.502 1.00 74.06 219 TYR A CA 1
ATOM 1687 C C . TYR A 1 219 ? 4.383 16.151 -10.255 1.00 74.06 219 TYR A C 1
ATOM 1689 O O . TYR A 1 219 ? 3.776 15.085 -10.335 1.00 74.06 219 TYR A O 1
ATOM 1697 N N . ALA A 1 220 ? 5.624 16.293 -10.732 1.00 78.25 220 ALA A N 1
ATOM 1698 C CA . ALA A 1 220 ? 6.379 15.193 -11.342 1.00 78.25 220 ALA A CA 1
ATOM 1699 C C . ALA A 1 220 ? 6.620 14.028 -10.357 1.00 78.25 220 ALA A C 1
ATOM 1701 O O . ALA A 1 220 ? 6.618 12.858 -10.746 1.00 78.25 220 ALA A O 1
ATOM 1702 N N . MET A 1 221 ? 6.789 14.334 -9.066 1.00 82.38 221 MET A N 1
ATOM 1703 C CA . MET A 1 221 ? 6.861 13.327 -8.005 1.00 82.38 221 MET A CA 1
ATOM 1704 C C . MET A 1 221 ? 5.508 12.638 -7.773 1.00 82.38 221 MET A C 1
ATOM 1706 O O . MET A 1 221 ? 5.473 11.411 -7.641 1.00 82.38 221 MET A O 1
ATOM 1710 N N . PHE A 1 222 ? 4.408 13.396 -7.715 1.00 85.25 222 PHE A N 1
ATOM 1711 C CA . PHE A 1 222 ? 3.069 12.833 -7.527 1.00 85.25 222 PHE A CA 1
ATOM 1712 C C . PHE A 1 222 ? 2.593 12.005 -8.725 1.00 85.25 222 PHE A C 1
ATOM 1714 O O . PHE A 1 222 ? 1.966 10.972 -8.510 1.00 85.25 222 PHE A O 1
ATOM 1721 N N . ASP A 1 223 ? 2.933 12.388 -9.957 1.00 86.31 223 ASP A N 1
ATOM 1722 C CA . ASP A 1 223 ? 2.686 11.580 -11.159 1.00 86.31 223 ASP A CA 1
ATOM 1723 C C . ASP A 1 223 ? 3.384 10.215 -11.047 1.00 86.31 223 ASP A C 1
ATOM 1725 O O . ASP A 1 223 ? 2.735 9.168 -11.084 1.00 86.31 223 ASP A O 1
ATOM 1729 N N . GLN A 1 224 ? 4.692 10.205 -10.757 1.00 86.62 224 GLN A N 1
ATOM 1730 C CA . GLN A 1 224 ? 5.443 8.957 -10.607 1.00 86.62 224 GLN A CA 1
ATOM 1731 C C . GLN A 1 224 ? 4.919 8.081 -9.452 1.00 86.62 224 GLN A C 1
ATOM 1733 O O . GLN A 1 224 ? 4.773 6.868 -9.621 1.00 86.62 224 GLN A O 1
ATOM 1738 N N . LEU A 1 225 ? 4.621 8.664 -8.283 1.00 88.81 225 LEU A N 1
ATOM 1739 C CA . LEU A 1 225 ? 4.070 7.915 -7.146 1.00 88.81 225 LEU A CA 1
ATOM 1740 C C . LEU A 1 225 ? 2.653 7.403 -7.416 1.00 88.81 225 LEU A C 1
ATOM 1742 O O . LEU A 1 225 ? 2.354 6.259 -7.073 1.00 88.81 225 LEU A O 1
ATOM 1746 N N . GLY A 1 226 ? 1.794 8.216 -8.035 1.00 90.94 226 GLY A N 1
ATOM 1747 C CA . GLY A 1 226 ? 0.431 7.837 -8.398 1.00 90.94 226 GLY A CA 1
ATOM 1748 C C . GLY A 1 226 ? 0.419 6.683 -9.397 1.00 90.94 226 GLY A C 1
ATOM 1749 O O . GLY A 1 226 ? -0.338 5.723 -9.237 1.00 90.94 226 GLY A O 1
ATOM 1750 N N . LYS A 1 227 ? 1.327 6.726 -10.376 1.00 90.88 227 LYS A N 1
ATOM 1751 C CA . LYS A 1 227 ? 1.590 5.655 -11.341 1.00 90.88 227 LYS A CA 1
ATOM 1752 C C . LYS A 1 227 ? 2.043 4.365 -10.665 1.00 90.88 227 LYS A C 1
ATOM 1754 O O . LYS A 1 227 ? 1.432 3.318 -10.886 1.00 90.88 227 LYS A O 1
ATOM 1759 N N . ASP A 1 228 ? 3.083 4.426 -9.834 1.00 90.50 228 ASP A N 1
ATOM 1760 C CA . ASP A 1 228 ? 3.604 3.246 -9.133 1.00 90.50 228 ASP A CA 1
ATOM 1761 C C . ASP A 1 228 ? 2.551 2.645 -8.181 1.00 90.50 228 ASP A C 1
ATOM 1763 O O . ASP A 1 228 ? 2.451 1.421 -8.058 1.00 90.50 228 ASP A O 1
ATOM 1767 N N . ALA A 1 229 ? 1.718 3.485 -7.558 1.00 91.94 229 ALA A N 1
ATOM 1768 C CA . ALA A 1 229 ? 0.602 3.065 -6.716 1.00 91.94 229 ALA A CA 1
ATOM 1769 C C . ALA A 1 229 ? -0.510 2.382 -7.513 1.00 91.94 229 ALA A C 1
ATOM 1771 O O . ALA A 1 229 ? -0.921 1.281 -7.147 1.00 91.94 229 ALA A O 1
ATOM 1772 N N . ALA A 1 230 ? -0.959 2.970 -8.623 1.00 92.50 230 ALA A N 1
ATOM 1773 C CA . ALA A 1 230 ? -1.977 2.372 -9.482 1.00 92.50 230 ALA A CA 1
ATOM 1774 C C . ALA A 1 230 ? -1.525 1.018 -10.058 1.00 92.50 230 ALA A C 1
ATOM 1776 O O . ALA A 1 230 ? -2.301 0.061 -10.061 1.00 92.50 230 ALA A O 1
ATOM 1777 N N . LEU A 1 231 ? -0.256 0.900 -10.473 1.00 90.50 231 LEU A N 1
ATOM 1778 C CA . LEU A 1 231 ? 0.333 -0.368 -10.917 1.00 90.50 231 LEU A CA 1
ATOM 1779 C C . LEU A 1 231 ? 0.415 -1.394 -9.777 1.00 90.50 231 LEU A C 1
ATOM 1781 O O . LEU A 1 231 ? 0.064 -2.557 -9.972 1.00 90.50 231 LEU A O 1
ATOM 1785 N N . SER A 1 232 ? 0.801 -0.974 -8.570 1.00 91.19 232 SER A N 1
ATOM 1786 C CA . SER A 1 232 ? 0.818 -1.861 -7.403 1.00 91.19 232 SER A CA 1
ATOM 1787 C C . SER A 1 232 ? -0.584 -2.357 -7.028 1.00 91.19 232 SER A C 1
ATOM 1789 O O . SER A 1 232 ? -0.757 -3.538 -6.736 1.00 91.19 232 SER A O 1
ATOM 1791 N N . VAL A 1 233 ? -1.597 -1.487 -7.045 1.00 91.50 233 VAL A N 1
ATOM 1792 C CA . VAL A 1 233 ? -3.005 -1.851 -6.802 1.00 91.50 233 VAL A CA 1
ATOM 1793 C C . VAL A 1 233 ? -3.508 -2.819 -7.878 1.00 91.50 233 VAL A C 1
ATOM 1795 O O . VAL A 1 233 ? -4.137 -3.828 -7.555 1.00 91.50 233 VAL A O 1
ATOM 1798 N N . LEU A 1 234 ? -3.177 -2.571 -9.148 1.00 89.56 234 LEU A N 1
ATOM 1799 C CA . LEU A 1 234 ? -3.489 -3.462 -10.266 1.00 89.56 234 LEU A CA 1
ATOM 1800 C C . LEU A 1 234 ? -2.864 -4.858 -10.094 1.00 89.56 234 LEU A C 1
ATOM 1802 O O . LEU A 1 234 ? -3.549 -5.859 -10.304 1.00 89.56 234 LEU A O 1
ATOM 1806 N N . ASP A 1 235 ? -1.595 -4.950 -9.692 1.00 88.12 235 ASP A N 1
ATOM 1807 C CA . ASP A 1 235 ? -0.911 -6.230 -9.461 1.00 88.12 235 ASP A CA 1
ATOM 1808 C C . ASP A 1 235 ? -1.415 -6.961 -8.198 1.00 88.12 235 ASP A C 1
ATOM 1810 O O . ASP A 1 235 ? -1.365 -8.194 -8.137 1.00 88.12 235 ASP A O 1
ATOM 1814 N N . ILE A 1 236 ? -1.951 -6.225 -7.214 1.00 87.19 236 ILE A N 1
ATOM 1815 C CA . ILE A 1 236 ? -2.629 -6.780 -6.031 1.00 87.19 236 ILE A CA 1
ATOM 1816 C C . ILE A 1 236 ? -4.013 -7.350 -6.379 1.00 87.19 236 ILE A C 1
ATOM 1818 O O . ILE A 1 236 ? -4.361 -8.408 -5.864 1.00 87.19 236 ILE A O 1
ATOM 1822 N N . VAL A 1 237 ? -4.816 -6.686 -7.218 1.00 87.38 237 VAL A N 1
ATOM 1823 C CA . VAL A 1 237 ? -6.191 -7.145 -7.523 1.00 87.38 237 VAL A CA 1
ATOM 1824 C C . VAL A 1 237 ? -6.232 -8.133 -8.695 1.00 87.38 237 VAL A C 1
ATOM 1826 O O . VAL A 1 237 ? -6.990 -9.100 -8.664 1.00 87.38 237 VAL A O 1
ATOM 1829 N N . PHE A 1 238 ? -5.404 -7.924 -9.719 1.00 87.94 238 PHE A N 1
ATOM 1830 C CA . PHE A 1 238 ? -5.445 -8.654 -10.988 1.00 87.94 238 PHE A CA 1
ATOM 1831 C C . PHE A 1 238 ? -4.034 -9.055 -11.452 1.00 87.94 238 PHE A C 1
ATOM 1833 O O . PHE A 1 238 ? -3.575 -8.514 -12.458 1.00 87.94 238 PHE A O 1
ATOM 1840 N N . PRO A 1 239 ? -3.301 -9.965 -10.785 1.00 88.94 239 PRO A N 1
ATOM 1841 C CA . PRO A 1 239 ? -1.902 -10.247 -11.128 1.00 88.94 239 PRO A CA 1
ATOM 1842 C C . PRO A 1 239 ? -1.700 -10.640 -12.600 1.00 88.94 239 PRO A C 1
ATOM 1844 O O . PRO A 1 239 ? -2.537 -11.312 -13.214 1.00 88.94 239 PRO A O 1
ATOM 1847 N N . ALA A 1 240 ? -0.566 -10.219 -13.159 1.00 91.06 240 ALA A N 1
ATOM 1848 C CA . ALA A 1 240 ? -0.207 -10.516 -14.537 1.00 91.06 240 ALA A CA 1
ATOM 1849 C C . ALA A 1 240 ? 0.113 -12.012 -14.729 1.00 91.06 240 ALA A C 1
ATOM 1851 O O . ALA A 1 240 ? 0.795 -12.627 -13.907 1.00 91.06 240 ALA A O 1
ATOM 1852 N N . ARG A 1 241 ? -0.411 -12.600 -15.809 1.00 93.12 241 ARG A N 1
ATOM 1853 C CA . ARG A 1 241 ? -0.378 -14.040 -16.122 1.00 93.12 241 ARG A CA 1
ATOM 1854 C C . ARG A 1 241 ? -0.214 -14.277 -17.620 1.00 93.12 241 ARG A C 1
ATOM 1856 O O . ARG A 1 241 ? -0.734 -13.504 -18.431 1.00 93.12 241 ARG A O 1
ATOM 1863 N N . LEU A 1 242 ? 0.460 -15.369 -17.977 1.00 93.69 242 LEU A N 1
ATOM 1864 C CA . LEU A 1 242 ? 0.552 -15.848 -19.357 1.00 93.69 242 LEU A CA 1
ATOM 1865 C C . LEU A 1 242 ? -0.772 -16.504 -19.778 1.00 93.69 242 LEU A C 1
ATOM 1867 O O . LEU A 1 242 ? -1.220 -17.463 -19.158 1.00 93.69 242 LEU A O 1
ATOM 1871 N N . VAL A 1 243 ? -1.403 -15.997 -20.838 1.00 94.12 243 VAL A N 1
ATOM 1872 C CA . VAL A 1 243 ? -2.724 -16.450 -21.326 1.00 94.12 243 VAL A CA 1
ATOM 1873 C C . VAL A 1 243 ? -2.669 -17.239 -22.637 1.00 94.12 243 VAL A C 1
ATOM 1875 O O . VAL A 1 243 ? -3.652 -17.868 -23.014 1.00 94.12 243 VAL A O 1
ATOM 1878 N N . SER A 1 244 ? -1.530 -17.232 -23.331 1.00 93.31 244 SER A N 1
ATOM 1879 C CA . SER A 1 244 ? -1.278 -18.038 -24.534 1.00 93.31 244 SER A CA 1
ATOM 1880 C C . SER A 1 244 ? 0.201 -18.407 -24.624 1.00 93.31 244 SER A C 1
ATOM 1882 O O . SER A 1 244 ? 1.034 -17.697 -24.061 1.00 93.31 244 SER A O 1
ATOM 1884 N N . ASN A 1 245 ? 0.509 -19.498 -25.334 1.00 90.38 245 ASN A N 1
ATOM 1885 C CA . ASN A 1 245 ? 1.864 -20.013 -25.559 1.00 90.38 245 ASN A CA 1
ATOM 1886 C C . ASN A 1 245 ? 2.368 -19.898 -27.010 1.00 90.38 245 ASN A C 1
ATOM 1888 O O . ASN A 1 245 ? 3.556 -20.095 -27.261 1.00 90.38 245 ASN A O 1
ATOM 1892 N N . LYS A 1 246 ? 1.489 -19.598 -27.976 1.00 90.12 246 LYS A N 1
ATOM 1893 C CA . LYS A 1 246 ? 1.826 -19.466 -29.403 1.00 90.12 246 LYS A CA 1
ATOM 1894 C C . LYS A 1 246 ? 1.038 -18.309 -30.044 1.00 90.12 246 LYS A C 1
ATOM 1896 O O . LYS A 1 246 ? -0.046 -18.547 -30.574 1.00 90.12 246 LYS A O 1
ATOM 1901 N N . PRO A 1 247 ? 1.560 -17.067 -30.022 1.00 91.88 247 PRO A N 1
ATOM 1902 C CA . PRO A 1 247 ? 2.774 -16.631 -29.321 1.00 91.88 247 PRO A CA 1
ATOM 1903 C C . PRO A 1 247 ? 2.561 -16.548 -27.798 1.00 91.88 247 PRO A C 1
ATOM 1905 O O . PRO A 1 247 ? 1.432 -16.666 -27.320 1.00 91.88 247 PRO A O 1
ATOM 1908 N N . TRP A 1 248 ? 3.633 -16.325 -27.032 1.00 95.12 248 TRP A N 1
ATOM 1909 C CA . TRP A 1 248 ? 3.512 -16.026 -25.603 1.00 95.12 248 TRP A CA 1
ATOM 1910 C C . TRP A 1 248 ? 2.814 -14.680 -25.408 1.00 95.12 248 TRP A C 1
ATOM 1912 O O . TRP A 1 248 ? 3.285 -13.662 -25.912 1.00 95.12 248 TRP A O 1
ATOM 1922 N N . VAL A 1 249 ? 1.688 -14.673 -24.693 1.00 95.12 249 VAL A N 1
ATOM 1923 C CA . VAL A 1 249 ? 0.890 -13.461 -24.445 1.00 95.12 249 VAL A CA 1
ATOM 1924 C C . VAL A 1 249 ? 0.652 -13.288 -22.955 1.00 95.12 249 VAL A C 1
ATOM 1926 O O . VAL A 1 249 ? 0.225 -14.232 -22.293 1.00 95.12 249 VAL A O 1
ATOM 1929 N N . VAL A 1 250 ? 0.863 -12.075 -22.443 1.00 94.38 250 VAL A N 1
ATOM 1930 C CA . VAL A 1 250 ? 0.492 -11.669 -21.079 1.00 94.38 250 VAL A CA 1
ATOM 1931 C C . VAL A 1 250 ? -0.805 -10.855 -21.092 1.00 94.38 250 VAL A C 1
ATOM 1933 O O . VAL A 1 250 ? -1.056 -10.076 -22.013 1.00 94.38 250 VAL A O 1
ATOM 1936 N N . ASN A 1 251 ? -1.630 -10.997 -20.052 1.00 91.94 251 ASN A N 1
ATOM 1937 C CA . ASN A 1 251 ? -2.864 -10.223 -19.824 1.00 91.94 251 ASN A CA 1
ATOM 1938 C C . ASN A 1 251 ? -2.616 -8.754 -19.382 1.00 91.94 251 ASN A C 1
ATOM 1940 O O . ASN A 1 251 ? -3.320 -8.228 -18.513 1.00 91.94 251 ASN A O 1
ATOM 1944 N N . ARG A 1 252 ? -1.598 -8.110 -19.961 1.00 91.69 252 ARG A N 1
ATOM 1945 C CA . ARG A 1 252 ? -1.146 -6.734 -19.706 1.00 91.69 252 ARG A CA 1
ATOM 1946 C C . ARG A 1 252 ? -0.789 -6.066 -21.025 1.00 91.69 252 ARG A C 1
ATOM 1948 O O . ARG A 1 252 ? -0.073 -6.671 -21.813 1.00 91.69 252 ARG A O 1
ATOM 1955 N N . GLY A 1 253 ? -1.247 -4.843 -21.245 1.00 90.44 253 GLY A N 1
ATOM 1956 C CA . GLY A 1 253 ? -0.986 -4.047 -22.438 1.00 90.44 253 GLY A CA 1
ATOM 1957 C C . GLY A 1 253 ? -0.566 -2.613 -22.113 1.00 90.44 253 GLY A C 1
ATOM 1958 O O . GLY A 1 253 ? -0.109 -2.308 -21.009 1.00 90.44 253 GLY A O 1
ATOM 1959 N N . SER A 1 254 ? -0.720 -1.711 -23.083 1.00 90.75 254 SER A N 1
ATOM 1960 C CA . SER A 1 254 ? -0.350 -0.300 -22.923 1.00 90.75 254 SER A CA 1
ATOM 1961 C C . SER A 1 254 ? -1.266 0.454 -21.956 1.00 90.75 254 SER A C 1
ATOM 1963 O O . SER A 1 254 ? -0.819 1.427 -21.356 1.00 90.75 254 SER A O 1
ATOM 1965 N N . ASN A 1 255 ? -2.515 0.007 -21.755 1.00 87.94 255 ASN A N 1
ATOM 1966 C CA . ASN A 1 255 ? -3.407 0.578 -20.736 1.00 87.94 255 ASN A CA 1
ATOM 1967 C C . ASN A 1 255 ? -2.839 0.347 -19.325 1.00 87.94 255 ASN A C 1
ATOM 1969 O O . ASN A 1 255 ? -2.906 1.217 -18.463 1.00 87.94 255 ASN A O 1
ATOM 1973 N N . GLU A 1 256 ? -2.217 -0.813 -19.099 1.00 88.94 256 GLU A N 1
ATOM 1974 C CA . GLU A 1 256 ? -1.472 -1.150 -17.884 1.00 88.94 256 GLU A CA 1
ATOM 1975 C C . GLU A 1 256 ? -0.005 -0.662 -17.921 1.00 88.94 256 GLU A C 1
ATOM 1977 O O . GLU A 1 256 ? 0.852 -1.161 -17.190 1.00 88.94 256 GLU A O 1
ATOM 1982 N N . GLN A 1 257 ? 0.288 0.335 -18.766 1.00 86.25 257 GLN A N 1
ATOM 1983 C CA . GLN A 1 257 ? 1.580 1.020 -18.891 1.00 86.25 257 GLN A CA 1
ATOM 1984 C C . GLN A 1 257 ? 2.772 0.085 -19.151 1.00 86.25 257 GLN A C 1
ATOM 1986 O O . GLN A 1 257 ? 3.876 0.280 -18.620 1.00 86.25 257 GLN A O 1
ATOM 1991 N N . LEU A 1 258 ? 2.538 -0.947 -19.959 1.00 90.81 258 LEU A N 1
ATOM 1992 C CA . LEU A 1 258 ? 3.576 -1.817 -20.489 1.00 90.81 258 LEU A CA 1
ATOM 1993 C C . LEU A 1 258 ? 4.151 -1.230 -21.788 1.00 90.81 258 LEU A C 1
ATOM 1995 O O . LEU A 1 258 ? 3.406 -0.733 -22.633 1.00 90.81 258 LEU A O 1
ATOM 1999 N N . ALA A 1 259 ? 5.468 -1.298 -21.949 1.00 92.00 259 ALA A N 1
ATOM 2000 C CA . ALA A 1 259 ? 6.214 -0.821 -23.105 1.00 92.00 259 ALA A CA 1
ATOM 2001 C C . ALA A 1 259 ? 7.051 -1.952 -23.726 1.00 92.00 259 ALA A C 1
ATOM 2003 O O . ALA A 1 259 ? 7.362 -2.956 -23.086 1.00 92.00 259 ALA A O 1
ATOM 2004 N N . VAL A 1 260 ? 7.433 -1.790 -24.994 1.00 94.19 260 VAL A N 1
ATOM 2005 C CA . VAL A 1 260 ? 8.375 -2.706 -25.660 1.00 94.19 260 VAL A CA 1
ATOM 2006 C C . VAL A 1 260 ? 9.737 -2.620 -24.959 1.00 94.19 260 VAL A C 1
ATOM 2008 O O . VAL A 1 260 ? 10.211 -1.523 -24.670 1.00 94.19 260 VAL A O 1
ATOM 2011 N N . GLY A 1 261 ? 10.345 -3.772 -24.668 1.00 91.81 261 GLY A N 1
ATOM 2012 C CA . GLY A 1 261 ? 11.582 -3.885 -23.884 1.00 91.81 261 GLY A CA 1
ATOM 2013 C C . GLY A 1 261 ? 11.391 -4.013 -22.364 1.00 91.81 261 GLY A C 1
ATOM 2014 O O . GLY A 1 261 ? 12.368 -4.270 -21.660 1.00 91.81 261 GLY A O 1
ATOM 2015 N N . ASP A 1 262 ? 10.166 -3.892 -21.830 1.00 91.94 262 ASP A N 1
ATOM 2016 C CA . ASP A 1 262 ? 9.888 -4.280 -20.437 1.00 91.94 262 ASP A CA 1
ATOM 2017 C C . ASP A 1 262 ? 10.197 -5.769 -20.212 1.00 91.94 262 ASP A C 1
ATOM 2019 O O . ASP A 1 262 ? 9.994 -6.602 -21.099 1.00 91.94 262 ASP A O 1
ATOM 2023 N N . ARG A 1 263 ? 10.643 -6.123 -19.001 1.00 94.00 263 ARG A N 1
ATOM 2024 C CA . ARG A 1 263 ? 10.988 -7.504 -18.634 1.00 94.00 263 ARG A CA 1
ATOM 2025 C C . ARG A 1 263 ? 10.097 -8.064 -17.535 1.00 94.00 263 ARG A C 1
ATOM 2027 O O . ARG A 1 263 ? 9.763 -7.378 -16.567 1.00 94.00 263 ARG A O 1
ATOM 2034 N N . PHE A 1 264 ? 9.777 -9.343 -17.679 1.00 93.56 264 PHE A N 1
ATOM 2035 C CA . PHE A 1 264 ? 9.036 -10.142 -16.714 1.00 93.56 264 PHE A CA 1
ATOM 2036 C C . PHE A 1 264 ? 9.871 -11.327 -16.238 1.00 93.56 264 PHE A C 1
ATOM 2038 O O . PHE A 1 264 ? 10.423 -12.071 -17.049 1.00 93.56 264 PHE A O 1
ATOM 2045 N N . GLU A 1 265 ? 9.884 -11.540 -14.927 1.00 94.81 265 GLU A N 1
ATOM 2046 C CA . GLU A 1 265 ? 10.234 -12.823 -14.329 1.00 94.81 265 GLU A CA 1
ATOM 2047 C C . GLU A 1 265 ? 8.992 -13.722 -14.364 1.00 94.81 265 GLU A C 1
ATOM 2049 O O . GLU A 1 265 ? 7.925 -13.345 -13.871 1.00 94.81 265 GLU A O 1
ATOM 2054 N N . ILE A 1 266 ? 9.110 -14.897 -14.980 1.00 94.94 266 ILE A N 1
ATOM 2055 C CA . ILE A 1 266 ? 8.018 -15.866 -15.088 1.00 94.94 266 ILE A CA 1
ATOM 2056 C C . ILE A 1 266 ? 8.112 -16.850 -13.923 1.00 94.94 266 ILE A C 1
ATOM 2058 O O . ILE A 1 266 ? 9.158 -17.461 -13.704 1.00 94.94 266 ILE A O 1
ATOM 2062 N N . VAL A 1 267 ? 7.021 -17.012 -13.172 1.00 93.94 267 VAL A N 1
ATOM 2063 C CA . VAL A 1 267 ? 6.973 -17.799 -11.930 1.00 93.94 267 VAL A CA 1
ATOM 2064 C C . VAL A 1 267 ? 5.793 -18.768 -11.949 1.00 93.94 267 VAL A C 1
ATOM 2066 O O . VAL A 1 267 ? 4.642 -18.366 -12.117 1.00 93.94 267 VAL A O 1
ATOM 2069 N N . ARG A 1 268 ? 6.065 -20.052 -11.699 1.00 92.00 268 ARG A N 1
ATOM 2070 C CA . ARG A 1 268 ? 5.042 -21.102 -11.627 1.00 92.00 268 ARG A CA 1
ATOM 2071 C C . ARG A 1 268 ? 4.537 -21.258 -10.202 1.00 92.00 268 ARG A C 1
ATOM 2073 O O . ARG A 1 268 ? 5.331 -21.447 -9.278 1.00 92.00 268 ARG A O 1
ATOM 2080 N N . GLU A 1 269 ? 3.219 -21.218 -10.019 1.00 87.00 269 GLU A N 1
ATOM 2081 C CA . GLU A 1 269 ? 2.594 -21.579 -8.746 1.00 87.00 269 GLU A CA 1
ATOM 2082 C C . GLU A 1 269 ? 2.392 -23.097 -8.660 1.00 87.00 269 GLU A C 1
ATOM 2084 O O . GLU A 1 269 ? 1.612 -23.685 -9.406 1.00 87.00 269 GLU A O 1
ATOM 2089 N N . GLY A 1 270 ? 3.083 -23.734 -7.718 1.00 82.00 270 GLY A N 1
ATOM 2090 C CA . GLY A 1 270 ? 2.911 -25.142 -7.387 1.00 82.00 270 GLY A CA 1
ATOM 2091 C C . GLY A 1 270 ? 1.661 -25.424 -6.547 1.00 82.00 270 GLY A C 1
ATOM 2092 O O . GLY A 1 270 ? 0.804 -24.568 -6.308 1.00 82.00 270 GLY A O 1
ATOM 2093 N N . LYS A 1 271 ? 1.566 -26.665 -6.059 1.00 80.38 271 LYS A N 1
ATOM 2094 C CA . LYS A 1 271 ? 0.478 -27.092 -5.169 1.00 80.38 271 LYS A CA 1
ATOM 2095 C C . LYS A 1 271 ? 0.525 -26.348 -3.829 1.00 80.38 271 LYS A C 1
ATOM 2097 O O . LYS A 1 271 ? 1.572 -25.874 -3.386 1.00 80.38 271 LYS A O 1
ATOM 2102 N N . THR A 1 272 ? -0.633 -26.273 -3.181 1.00 80.12 272 THR A N 1
ATOM 2103 C CA . THR A 1 272 ? -0.773 -25.741 -1.824 1.00 80.12 272 THR A CA 1
ATOM 2104 C C . THR A 1 272 ? -0.018 -26.612 -0.821 1.00 80.12 272 THR A C 1
ATOM 2106 O O . THR A 1 272 ? -0.234 -27.821 -0.778 1.00 80.12 272 THR A O 1
ATOM 2109 N N . ILE A 1 273 ? 0.840 -25.987 -0.016 1.00 80.12 273 ILE A N 1
ATOM 2110 C CA . ILE A 1 273 ? 1.557 -26.604 1.103 1.00 80.12 273 ILE A CA 1
ATOM 2111 C C . ILE A 1 273 ? 0.764 -26.342 2.387 1.00 80.12 273 ILE A C 1
ATOM 2113 O O . ILE A 1 273 ? 0.255 -25.235 2.595 1.00 80.12 273 ILE A O 1
ATOM 2117 N N . LYS A 1 274 ? 0.675 -27.366 3.236 1.00 80.31 274 LYS A N 1
ATOM 2118 C CA . LYS A 1 274 ? 0.084 -27.316 4.575 1.00 80.31 274 LYS A CA 1
ATOM 2119 C C . LYS A 1 274 ? 1.118 -27.718 5.625 1.00 80.31 274 LYS A C 1
ATOM 2121 O O . LYS A 1 274 ? 2.059 -28.426 5.274 1.00 80.31 274 LYS A O 1
ATOM 2126 N N . ASP A 1 275 ? 0.930 -27.274 6.862 1.00 76.12 275 ASP A N 1
ATOM 2127 C CA . ASP A 1 275 ? 1.624 -27.835 8.027 1.00 76.12 275 ASP A CA 1
ATOM 2128 C C . ASP A 1 275 ? 0.911 -29.089 8.572 1.00 76.12 275 ASP A C 1
ATOM 2130 O O . ASP A 1 275 ? -0.146 -29.496 8.074 1.00 76.12 275 ASP A O 1
ATOM 2134 N N . ASP A 1 276 ? 1.491 -29.685 9.616 1.00 74.19 276 ASP A N 1
ATOM 2135 C CA . ASP A 1 276 ? 0.951 -30.859 10.312 1.00 74.19 276 ASP A CA 1
ATOM 2136 C C . ASP A 1 276 ? -0.360 -30.561 11.070 1.00 74.19 276 ASP A C 1
ATOM 2138 O O . ASP A 1 276 ? -1.158 -31.468 11.308 1.00 74.19 276 ASP A O 1
ATOM 2142 N N . ALA A 1 277 ? -0.633 -29.289 11.389 1.00 65.19 277 ALA A N 1
ATOM 2143 C CA . ALA A 1 277 ? -1.914 -28.824 11.927 1.00 65.19 277 ALA A CA 1
ATOM 2144 C C . ALA A 1 277 ? -2.988 -28.629 10.830 1.00 65.19 277 ALA A C 1
ATOM 2146 O O . ALA A 1 277 ? -4.140 -28.297 11.120 1.00 65.19 277 ALA A O 1
ATOM 2147 N N . GLY A 1 278 ? -2.639 -28.855 9.558 1.00 67.44 278 GLY A N 1
ATOM 2148 C CA . GLY A 1 278 ? -3.521 -28.730 8.400 1.00 67.44 278 GLY A CA 1
ATOM 2149 C C . GLY A 1 278 ? -3.713 -27.297 7.887 1.00 67.44 278 GLY A C 1
ATOM 2150 O O . GLY A 1 278 ? -4.488 -27.102 6.937 1.00 67.44 278 GLY A O 1
ATOM 2151 N N . ILE A 1 279 ? -3.014 -26.316 8.465 1.00 66.38 279 ILE A N 1
ATOM 2152 C CA . ILE A 1 279 ? -3.082 -24.897 8.106 1.00 66.38 279 ILE A CA 1
ATOM 2153 C C . ILE A 1 279 ? -2.347 -24.677 6.783 1.00 66.38 279 ILE A C 1
ATOM 2155 O O . ILE A 1 279 ? -1.264 -25.211 6.543 1.00 66.38 279 ILE A O 1
ATOM 2159 N N . VAL A 1 280 ? -2.932 -23.884 5.883 1.00 70.50 280 VAL A N 1
ATOM 2160 C CA . VAL A 1 280 ? -2.319 -23.588 4.582 1.00 70.50 280 VAL A CA 1
ATOM 2161 C C . VAL A 1 280 ? -1.209 -22.548 4.742 1.00 70.50 280 VAL A C 1
ATOM 2163 O O . VAL A 1 280 ? -1.479 -21.364 4.933 1.00 70.50 280 VAL A O 1
ATOM 2166 N N . ILE A 1 281 ? 0.044 -22.985 4.580 1.00 70.81 281 ILE A N 1
ATOM 2167 C CA . ILE A 1 281 ? 1.230 -22.117 4.621 1.00 70.81 281 ILE A CA 1
ATOM 2168 C C . ILE A 1 281 ? 1.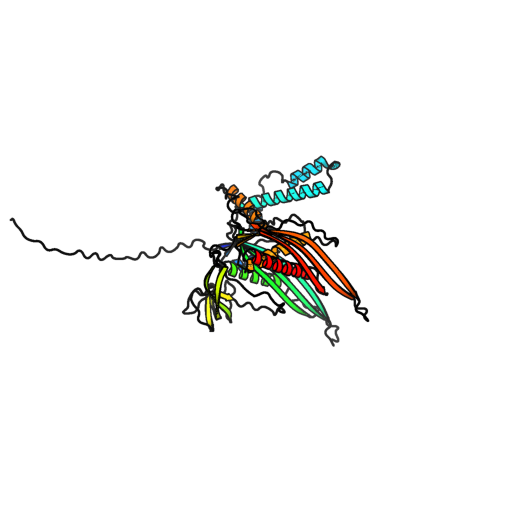307 -21.238 3.360 1.00 70.81 281 ILE A C 1
ATOM 2170 O O . ILE A 1 281 ? 1.688 -20.069 3.430 1.00 70.81 281 ILE A O 1
ATOM 2174 N N . GLY A 1 282 ? 0.962 -21.793 2.193 1.00 71.31 282 GLY A N 1
ATOM 2175 C CA . GLY A 1 282 ? 1.038 -21.091 0.909 1.00 71.31 282 GLY A CA 1
ATOM 2176 C C . GLY A 1 282 ? 1.063 -22.034 -0.295 1.00 71.31 282 GLY A C 1
ATOM 2177 O O . GLY A 1 282 ? 0.605 -23.172 -0.218 1.00 71.31 282 GLY A O 1
ATOM 2178 N N . LYS A 1 283 ? 1.609 -21.568 -1.421 1.00 78.75 283 LYS A N 1
ATOM 2179 C CA . LYS A 1 283 ? 1.983 -22.398 -2.579 1.00 78.75 283 LYS A CA 1
ATOM 2180 C C . LYS A 1 283 ? 3.489 -22.271 -2.793 1.00 78.75 283 LYS A C 1
ATOM 2182 O O . LYS A 1 283 ? 4.015 -21.167 -2.655 1.00 78.75 283 LYS A O 1
ATOM 2187 N N . LEU A 1 284 ? 4.168 -23.352 -3.176 1.00 81.12 284 LEU A N 1
ATOM 2188 C CA . LEU A 1 284 ? 5.556 -23.231 -3.631 1.00 81.12 284 LEU A CA 1
ATOM 2189 C C . LEU A 1 284 ? 5.590 -22.397 -4.915 1.00 81.12 284 LEU A C 1
ATOM 2191 O O . LEU A 1 284 ? 4.768 -22.614 -5.805 1.00 81.12 284 LEU A O 1
ATOM 2195 N N . ARG A 1 285 ? 6.533 -21.465 -5.018 1.00 82.88 285 ARG A N 1
ATOM 2196 C CA . ARG A 1 285 ? 6.785 -20.707 -6.244 1.00 82.88 285 ARG A CA 1
ATOM 2197 C C . ARG A 1 285 ? 8.153 -21.070 -6.783 1.00 82.88 285 ARG A C 1
ATOM 2199 O O . ARG A 1 285 ? 9.129 -21.056 -6.039 1.00 82.88 285 ARG A O 1
ATOM 2206 N N . SER A 1 286 ? 8.203 -21.398 -8.066 1.00 88.00 286 SER A N 1
ATOM 2207 C CA . SER A 1 286 ? 9.442 -21.737 -8.760 1.00 88.00 286 SER A CA 1
ATOM 2208 C C . SER A 1 286 ? 9.684 -20.708 -9.862 1.00 88.00 286 SER A C 1
ATOM 2210 O O . SER A 1 286 ? 8.804 -20.555 -10.716 1.00 88.00 286 SER A O 1
ATOM 2212 N N . PRO A 1 287 ? 10.824 -19.991 -9.864 1.00 91.25 287 PRO A N 1
ATOM 2213 C CA . PRO A 1 287 ? 11.192 -19.145 -10.990 1.00 91.25 287 PRO A CA 1
ATOM 2214 C C . PRO A 1 287 ? 11.424 -20.041 -12.208 1.00 91.25 287 PRO A C 1
ATOM 2216 O O . PRO A 1 287 ? 12.164 -21.022 -12.147 1.00 91.25 287 PRO A O 1
ATOM 2219 N N . VAL A 1 288 ? 10.730 -19.731 -13.297 1.00 93.25 288 VAL A N 1
ATOM 2220 C CA . VAL A 1 288 ? 10.723 -20.513 -14.539 1.00 93.25 288 VAL A CA 1
ATOM 2221 C C . VAL A 1 288 ? 11.723 -19.940 -15.534 1.00 93.25 288 VAL A C 1
ATOM 2223 O O . VAL A 1 288 ? 12.396 -20.694 -16.234 1.00 93.25 288 VAL A O 1
ATOM 2226 N N . GLY A 1 289 ? 11.828 -18.610 -15.592 1.00 93.31 289 GLY A N 1
ATOM 2227 C CA . GLY A 1 289 ? 12.747 -17.898 -16.471 1.00 93.31 289 GLY A CA 1
ATOM 2228 C C . GLY A 1 289 ? 12.369 -16.433 -16.670 1.00 93.31 289 GLY A C 1
ATOM 2229 O O . GLY A 1 289 ? 11.651 -15.854 -15.857 1.00 93.31 289 GLY A O 1
ATOM 2230 N N . MET A 1 290 ? 12.865 -15.832 -17.750 1.00 94.94 290 MET A N 1
ATOM 2231 C CA . MET A 1 290 ? 12.731 -14.402 -18.042 1.00 94.94 290 MET A CA 1
ATOM 2232 C C . MET A 1 290 ? 12.157 -14.179 -19.438 1.00 94.94 290 MET A C 1
ATOM 2234 O O . MET A 1 290 ? 12.571 -14.830 -20.398 1.00 94.94 290 MET A 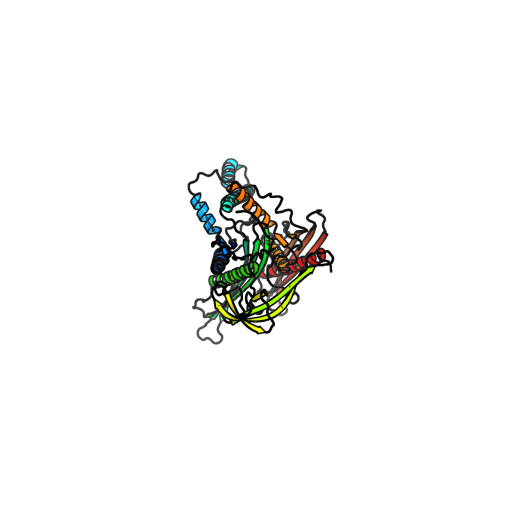O 1
ATOM 2238 N N . ALA A 1 291 ? 11.244 -13.220 -19.568 1.00 94.38 291 ALA A N 1
ATOM 2239 C CA . ALA A 1 291 ? 10.617 -12.834 -20.826 1.00 94.38 291 ALA A CA 1
ATOM 2240 C C . ALA A 1 291 ? 10.734 -11.320 -21.060 1.00 94.38 291 ALA A C 1
ATOM 2242 O O . ALA A 1 291 ? 10.689 -10.538 -20.110 1.00 94.38 291 ALA A O 1
ATOM 2243 N N . GLU A 1 292 ? 10.851 -10.904 -22.318 1.00 95.56 292 GLU A N 1
ATOM 2244 C CA . GLU A 1 292 ? 10.912 -9.494 -22.720 1.00 95.56 292 GLU A CA 1
ATOM 2245 C C . GLU A 1 292 ? 9.727 -9.143 -23.629 1.00 95.56 292 GLU A C 1
ATOM 2247 O O . GLU A 1 292 ? 9.305 -9.947 -24.463 1.00 95.56 292 GLU A O 1
ATOM 2252 N N . VAL A 1 293 ? 9.152 -7.955 -23.455 1.00 95.81 293 VAL A N 1
ATOM 2253 C CA . VAL A 1 293 ? 7.989 -7.493 -24.220 1.00 95.81 293 VAL A CA 1
ATOM 2254 C C . VAL A 1 293 ? 8.409 -7.112 -25.636 1.00 95.81 293 VAL A C 1
ATOM 2256 O O . VAL A 1 293 ? 9.113 -6.125 -25.837 1.00 95.81 293 VAL A O 1
ATOM 2259 N N . ALA A 1 294 ? 7.929 -7.864 -26.626 1.00 94.75 294 ALA A N 1
ATOM 2260 C CA . ALA A 1 294 ? 8.242 -7.655 -28.037 1.00 94.75 294 ALA A CA 1
ATOM 2261 C C . ALA A 1 294 ? 7.218 -6.762 -28.753 1.00 94.75 294 ALA A C 1
ATOM 2263 O O . ALA A 1 294 ? 7.580 -5.973 -29.623 1.00 94.75 294 ALA A O 1
ATOM 2264 N N . GLN A 1 295 ? 5.935 -6.884 -28.403 1.00 94.56 295 GLN A N 1
ATOM 2265 C CA . GLN A 1 295 ? 4.853 -6.070 -28.965 1.00 94.56 295 GLN A CA 1
ATOM 2266 C C . GLN A 1 295 ? 3.812 -5.771 -27.892 1.00 94.56 295 GLN A C 1
ATOM 2268 O O . GLN A 1 295 ? 3.484 -6.641 -27.088 1.00 94.56 295 GLN A O 1
ATOM 2273 N N . VAL A 1 296 ? 3.243 -4.567 -27.917 1.00 95.81 296 VAL A N 1
ATOM 2274 C CA . VAL A 1 296 ? 2.204 -4.137 -26.976 1.00 95.81 296 VAL A CA 1
ATOM 2275 C C . VAL A 1 296 ? 0.938 -3.762 -27.740 1.00 95.81 296 VAL A C 1
ATOM 2277 O O . VAL A 1 296 ? 0.994 -3.059 -28.745 1.00 95.81 296 VAL A O 1
ATOM 2280 N N . GLN A 1 297 ? -0.204 -4.225 -27.242 1.00 94.56 297 GLN A N 1
ATOM 2281 C CA . GLN A 1 297 ? -1.547 -3.801 -27.638 1.00 94.56 297 GLN A CA 1
ATOM 2282 C C . GLN A 1 297 ? -2.245 -3.177 -26.412 1.00 94.56 297 GLN A C 1
ATOM 2284 O O . GLN A 1 297 ? -1.710 -3.273 -25.307 1.00 94.56 297 GLN A O 1
ATOM 2289 N N . PRO A 1 298 ? -3.436 -2.559 -26.533 1.00 91.06 298 PRO A N 1
ATOM 2290 C CA . PRO A 1 298 ? -4.081 -1.888 -25.400 1.00 91.06 298 PRO A CA 1
ATOM 2291 C C . PRO A 1 298 ? -4.291 -2.756 -24.151 1.00 91.06 298 PRO A C 1
ATOM 2293 O O . PRO A 1 298 ? -4.084 -2.271 -23.046 1.00 91.06 298 PRO A O 1
ATOM 2296 N N . THR A 1 299 ? -4.663 -4.031 -24.309 1.00 88.94 299 THR A N 1
ATOM 2297 C CA . THR A 1 299 ? -5.085 -4.924 -23.205 1.00 88.94 299 THR A CA 1
ATOM 2298 C C . THR A 1 299 ? -4.221 -6.178 -23.022 1.00 88.94 299 THR A C 1
ATOM 2300 O O . THR A 1 299 ? -4.463 -6.966 -22.102 1.00 88.94 299 THR A O 1
ATOM 2303 N N . LEU A 1 300 ? -3.250 -6.396 -23.913 1.00 93.19 300 LEU A N 1
ATOM 2304 C CA . LEU A 1 300 ? -2.363 -7.559 -23.935 1.00 93.19 300 LEU A CA 1
ATOM 2305 C C . LEU A 1 300 ? -1.028 -7.212 -24.600 1.00 93.19 300 LEU A C 1
ATOM 2307 O O . LEU A 1 300 ? -0.932 -6.237 -25.346 1.00 93.19 300 LEU A O 1
ATOM 2311 N N . ALA A 1 301 ? -0.015 -8.042 -24.378 1.00 95.56 301 ALA A N 1
ATOM 2312 C CA . ALA A 1 301 ? 1.295 -7.887 -24.991 1.00 95.56 301 ALA A CA 1
ATOM 2313 C C . ALA A 1 301 ? 1.898 -9.245 -25.340 1.00 95.56 301 ALA A C 1
ATOM 2315 O O . ALA A 1 301 ? 1.672 -10.240 -24.647 1.00 95.56 301 ALA A O 1
ATOM 2316 N N . VAL A 1 302 ? 2.666 -9.266 -26.426 1.00 96.25 302 VAL A N 1
ATOM 2317 C CA . VAL A 1 302 ? 3.400 -10.435 -26.903 1.00 96.25 302 VAL A CA 1
ATOM 2318 C C . VAL A 1 302 ? 4.795 -10.415 -26.295 1.00 96.25 302 VAL A C 1
ATOM 2320 O O . VAL A 1 302 ? 5.503 -9.408 -26.381 1.00 96.25 302 VAL A O 1
ATOM 2323 N N . LEU A 1 303 ? 5.187 -11.536 -25.699 1.00 95.38 303 LEU A N 1
ATOM 2324 C CA . LEU A 1 303 ? 6.484 -11.720 -25.066 1.00 95.38 303 LEU A CA 1
ATOM 2325 C C . LEU A 1 303 ? 7.400 -12.598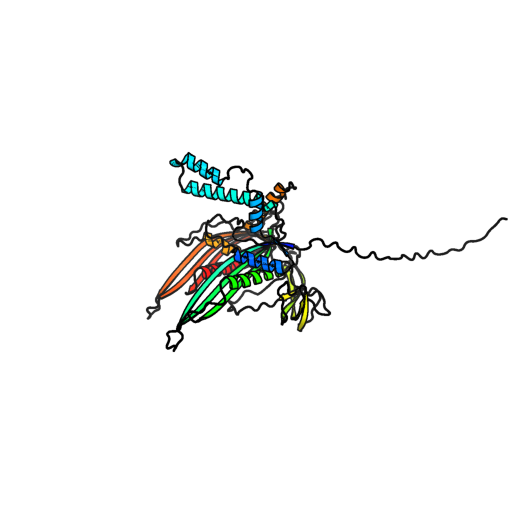 -25.924 1.00 95.38 303 LEU A C 1
ATOM 2327 O O . LEU A 1 303 ? 6.967 -13.603 -26.491 1.00 95.38 303 LEU A O 1
ATOM 2331 N N . THR A 1 304 ? 8.686 -12.263 -25.937 1.00 94.75 304 THR A N 1
ATOM 2332 C CA . THR A 1 304 ? 9.759 -13.146 -26.398 1.00 94.75 304 THR A CA 1
ATOM 2333 C C . THR A 1 304 ? 10.411 -13.798 -25.173 1.00 94.75 304 THR A C 1
ATOM 2335 O O . THR A 1 304 ? 10.835 -13.077 -24.265 1.00 94.75 304 THR A O 1
ATOM 2338 N N . PRO A 1 305 ? 10.511 -15.138 -25.103 1.00 93.44 305 PRO A N 1
ATOM 2339 C CA . PRO A 1 305 ? 11.262 -15.806 -24.046 1.00 93.44 305 PRO A CA 1
ATOM 2340 C C . PRO A 1 305 ? 12.756 -15.479 -24.177 1.00 93.44 305 PRO A C 1
ATOM 2342 O O . PRO A 1 305 ? 13.347 -15.676 -25.236 1.00 93.44 305 PRO A O 1
ATOM 2345 N N . VAL A 1 306 ? 13.364 -14.995 -23.093 1.00 92.62 306 VAL A N 1
ATOM 2346 C CA . VAL A 1 306 ? 14.819 -14.794 -22.970 1.00 92.62 306 VAL A CA 1
ATOM 2347 C C . VAL A 1 306 ? 15.466 -16.063 -22.408 1.00 92.62 306 VAL A C 1
ATOM 2349 O O . VAL A 1 306 ? 16.529 -16.480 -22.860 1.00 92.62 306 VAL A O 1
ATOM 2352 N N . SER A 1 307 ? 14.810 -16.701 -21.435 1.00 91.88 307 SER A N 1
ATOM 2353 C CA . SER A 1 307 ? 15.202 -17.990 -20.858 1.00 91.88 307 SER A CA 1
ATOM 2354 C C . SER A 1 307 ? 14.011 -18.667 -20.171 1.00 91.88 307 SER A C 1
ATOM 2356 O O . SER A 1 307 ? 13.074 -17.983 -19.764 1.00 91.88 307 SER A O 1
ATOM 2358 N N . GLY A 1 308 ? 14.069 -19.992 -19.994 1.00 90.44 308 GLY A N 1
ATOM 2359 C CA . GLY A 1 308 ? 13.071 -20.771 -19.246 1.00 90.44 308 GLY A CA 1
ATOM 2360 C C . GLY A 1 308 ? 12.041 -21.522 -20.094 1.00 90.44 308 GLY A C 1
ATOM 2361 O O . GLY A 1 308 ? 11.961 -21.337 -21.306 1.00 90.44 308 GLY A O 1
ATOM 2362 N N . ASP A 1 309 ? 11.255 -22.375 -19.431 1.00 91.62 309 ASP A N 1
ATOM 2363 C CA . ASP A 1 309 ? 10.207 -23.215 -20.038 1.00 91.62 309 ASP A CA 1
ATOM 2364 C C . ASP A 1 309 ? 8.816 -22.848 -19.496 1.00 91.62 309 ASP A C 1
ATOM 2366 O O . ASP A 1 309 ? 8.351 -23.374 -18.479 1.00 91.62 309 ASP A O 1
ATOM 2370 N N . PHE A 1 310 ? 8.178 -21.869 -20.137 1.00 93.44 310 PHE A N 1
ATOM 2371 C CA . PHE A 1 310 ? 6.924 -21.274 -19.672 1.00 93.44 310 P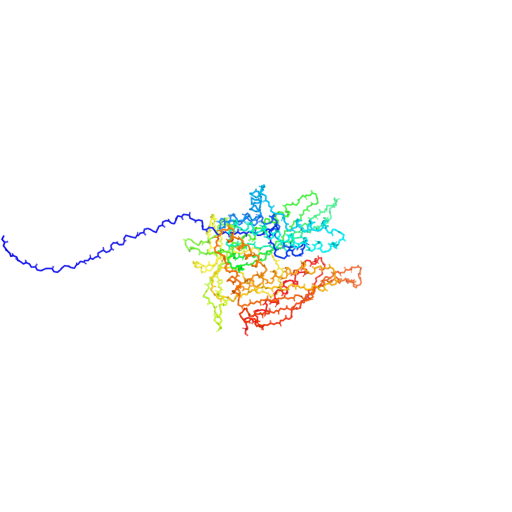HE A CA 1
ATOM 2372 C C . PHE A 1 310 ? 5.714 -22.191 -19.886 1.00 93.44 310 PHE A C 1
ATOM 2374 O O . PHE A 1 310 ? 5.659 -22.998 -20.814 1.00 93.44 310 PHE A O 1
ATOM 2381 N N . ALA A 1 311 ? 4.688 -21.996 -19.063 1.00 93.19 311 ALA A N 1
ATOM 2382 C CA . ALA A 1 311 ? 3.366 -22.582 -19.212 1.00 93.19 311 ALA A CA 1
ATOM 2383 C C . ALA A 1 311 ? 2.292 -21.485 -19.237 1.00 93.19 311 ALA A C 1
ATOM 2385 O O . ALA A 1 311 ? 2.487 -20.366 -18.763 1.00 93.19 311 ALA A O 1
ATOM 2386 N N . VAL A 1 312 ? 1.126 -21.817 -19.793 1.00 93.12 312 VAL A N 1
ATOM 2387 C CA . VAL A 1 312 ? -0.072 -20.979 -19.640 1.00 93.12 312 VAL A CA 1
ATOM 2388 C C . VAL A 1 312 ? -0.483 -20.983 -18.161 1.00 93.12 312 VAL A C 1
ATOM 2390 O O . VAL A 1 312 ? -0.365 -22.008 -17.495 1.00 93.12 312 VAL A O 1
ATOM 2393 N N . ASP A 1 313 ? -0.960 -19.840 -17.672 1.00 91.06 313 ASP A N 1
ATOM 2394 C CA . ASP A 1 313 ? -1.254 -19.514 -16.267 1.00 91.06 313 ASP A CA 1
ATOM 2395 C C . ASP A 1 313 ? -0.037 -19.314 -15.333 1.00 91.06 313 ASP A C 1
ATOM 2397 O O . ASP A 1 313 ? -0.222 -18.981 -14.159 1.00 91.06 313 ASP A O 1
ATOM 2401 N N . ASP A 1 314 ? 1.206 -19.396 -15.831 1.00 92.12 314 ASP A N 1
ATOM 2402 C CA . ASP A 1 314 ? 2.362 -18.900 -15.066 1.00 92.12 314 ASP A CA 1
ATOM 2403 C C . ASP A 1 314 ? 2.221 -17.382 -14.802 1.00 92.12 314 ASP A C 1
ATOM 2405 O O . ASP A 1 314 ? 1.747 -16.612 -15.650 1.00 92.12 314 ASP A O 1
ATOM 2409 N N . LEU A 1 315 ? 2.644 -16.942 -13.613 1.00 92.31 315 LEU A N 1
ATOM 2410 C CA . LEU A 1 315 ? 2.662 -15.533 -13.214 1.00 92.31 315 LEU A CA 1
ATOM 2411 C C . LEU A 1 315 ? 3.781 -14.788 -13.944 1.00 92.31 315 LEU A C 1
ATOM 2413 O O . LEU A 1 315 ? 4.891 -15.299 -14.058 1.00 92.31 315 LEU A O 1
ATOM 2417 N N . ALA A 1 316 ? 3.511 -13.553 -14.361 1.00 92.38 316 ALA A N 1
ATOM 2418 C CA . ALA A 1 316 ? 4.491 -12.660 -14.969 1.00 92.38 316 ALA A CA 1
ATOM 2419 C C . ALA A 1 316 ? 4.763 -11.474 -14.029 1.00 92.38 316 ALA A C 1
ATOM 2421 O O . ALA A 1 316 ? 3.985 -10.525 -13.968 1.00 92.38 316 ALA A O 1
ATOM 2422 N N . LEU A 1 317 ? 5.860 -11.511 -13.273 1.00 90.69 317 LEU A N 1
ATOM 2423 C CA . LEU A 1 317 ? 6.230 -10.451 -12.330 1.00 90.69 317 LEU A CA 1
ATOM 2424 C C . LEU A 1 317 ? 7.083 -9.393 -13.043 1.00 90.69 317 LEU A C 1
ATOM 2426 O O . LEU A 1 317 ? 8.179 -9.695 -13.515 1.00 90.69 317 LEU A O 1
ATOM 2430 N N . ARG A 1 318 ? 6.590 -8.151 -13.163 1.00 88.31 318 ARG A N 1
ATOM 2431 C CA . ARG A 1 318 ? 7.326 -7.074 -13.854 1.00 88.31 318 ARG A CA 1
ATOM 2432 C C . ARG A 1 318 ? 8.580 -6.707 -13.063 1.00 88.31 318 ARG A C 1
ATOM 2434 O O . ARG A 1 318 ? 8.495 -6.310 -11.898 1.00 88.31 318 ARG A O 1
ATOM 2441 N N . VAL A 1 319 ? 9.739 -6.775 -13.712 1.00 84.75 319 VAL A N 1
ATOM 2442 C CA . VAL A 1 319 ? 11.019 -6.388 -13.112 1.00 84.75 319 VAL A CA 1
ATOM 2443 C C . VAL A 1 319 ? 11.095 -4.859 -13.067 1.00 84.75 319 VAL A C 1
ATOM 2445 O O . VAL A 1 319 ? 11.485 -4.210 -14.036 1.00 84.75 319 VAL A O 1
ATOM 2448 N N . ARG A 1 320 ? 10.689 -4.263 -11.938 1.00 67.88 320 ARG A N 1
ATOM 2449 C CA . ARG A 1 320 ? 10.835 -2.817 -11.700 1.00 67.88 320 ARG A CA 1
ATOM 2450 C C . ARG A 1 320 ? 12.328 -2.454 -11.586 1.00 67.88 320 ARG A C 1
ATOM 2452 O O . ARG A 1 320 ? 13.016 -3.087 -10.783 1.00 67.88 320 ARG A O 1
ATOM 2459 N N . PRO A 1 321 ? 12.836 -1.423 -12.294 1.00 53.66 321 PRO A N 1
ATOM 2460 C CA . PRO A 1 321 ? 14.187 -0.909 -12.082 1.00 53.66 321 PRO A CA 1
ATOM 2461 C C . PRO A 1 321 ? 14.301 -0.282 -10.686 1.00 53.66 321 PRO A C 1
ATOM 2463 O O . PRO A 1 321 ? 13.957 0.878 -10.468 1.00 53.66 321 PRO A O 1
ATOM 2466 N N . GLN A 1 322 ? 14.758 -1.059 -9.708 1.00 41.56 322 GLN A N 1
ATOM 2467 C CA . GLN A 1 322 ? 15.012 -0.548 -8.367 1.00 41.56 322 GLN A CA 1
ATOM 2468 C C . GLN A 1 322 ? 16.332 0.230 -8.378 1.00 41.56 322 GLN A C 1
ATOM 2470 O O . GLN A 1 322 ? 17.393 -0.339 -8.633 1.00 41.56 322 GLN A O 1
ATOM 2475 N N . ALA A 1 323 ? 16.278 1.534 -8.090 1.00 35.72 323 ALA A N 1
ATOM 2476 C CA . ALA A 1 323 ? 17.488 2.307 -7.822 1.00 35.72 323 ALA A CA 1
ATOM 2477 C C . ALA A 1 323 ? 18.267 1.639 -6.667 1.00 35.72 323 ALA A C 1
ATOM 2479 O O . ALA A 1 323 ? 17.619 1.233 -5.694 1.00 35.72 323 ALA A O 1
ATOM 2480 N N . PRO A 1 324 ? 19.610 1.520 -6.731 1.00 27.67 324 PRO A N 1
ATOM 2481 C CA . PRO A 1 324 ? 20.371 0.756 -5.747 1.00 27.67 324 PRO A CA 1
ATOM 2482 C C . PRO A 1 324 ? 20.159 1.289 -4.328 1.00 27.67 324 PRO A C 1
ATOM 2484 O O . PRO A 1 324 ? 20.664 2.349 -3.956 1.00 27.67 324 PRO A O 1
ATOM 2487 N N . GLN A 1 325 ? 19.406 0.545 -3.522 1.00 32.59 325 GLN A N 1
ATOM 2488 C CA . GLN A 1 325 ? 19.363 0.756 -2.083 1.00 32.59 325 GLN A CA 1
ATOM 2489 C C . GLN A 1 325 ? 20.492 -0.068 -1.475 1.00 32.59 325 GLN A C 1
ATOM 2491 O O . GLN A 1 325 ? 20.608 -1.262 -1.753 1.00 32.59 325 GLN A O 1
ATOM 2496 N N . ALA A 1 326 ? 21.347 0.577 -0.678 1.00 30.34 326 ALA A N 1
ATOM 2497 C CA . ALA A 1 326 ? 22.397 -0.122 0.046 1.00 30.34 326 ALA A CA 1
ATOM 2498 C C . ALA A 1 326 ? 21.751 -1.201 0.924 1.00 30.34 326 ALA A C 1
ATOM 2500 O O . ALA A 1 326 ? 20.904 -0.896 1.764 1.00 30.34 326 ALA A O 1
ATOM 2501 N N . VAL A 1 327 ? 22.129 -2.454 0.681 1.00 29.53 327 VAL A N 1
ATOM 2502 C CA . VAL A 1 327 ? 21.575 -3.624 1.360 1.00 29.53 327 VAL A CA 1
ATOM 2503 C C . VAL A 1 327 ? 21.927 -3.596 2.847 1.00 29.53 327 VAL A C 1
ATOM 2505 O O . VAL A 1 327 ? 23.013 -4.002 3.252 1.00 29.53 327 VAL A O 1
ATOM 2508 N N . ALA A 1 328 ? 20.980 -3.153 3.674 1.00 31.16 328 ALA A N 1
ATOM 2509 C CA . ALA A 1 328 ? 20.906 -3.625 5.048 1.00 31.16 328 ALA A CA 1
ATOM 2510 C C . ALA A 1 328 ? 20.569 -5.123 4.988 1.00 31.16 328 ALA A C 1
ATOM 2512 O O . ALA A 1 328 ? 19.617 -5.525 4.316 1.00 31.16 328 ALA A O 1
ATOM 2513 N N . ALA A 1 329 ? 21.407 -5.955 5.603 1.00 35.62 329 ALA A N 1
ATOM 2514 C CA . ALA A 1 329 ? 21.293 -7.403 5.490 1.00 35.62 329 ALA A CA 1
ATOM 2515 C C . ALA A 1 329 ? 20.042 -7.955 6.204 1.00 35.62 329 ALA A C 1
ATOM 2517 O O . ALA A 1 329 ? 19.511 -7.350 7.132 1.00 35.62 329 ALA A O 1
ATOM 2518 N N . SER A 1 330 ? 19.637 -9.165 5.802 1.00 33.62 330 SER A N 1
ATOM 2519 C CA . SER A 1 330 ? 18.646 -10.023 6.479 1.00 33.62 330 SER A CA 1
ATOM 2520 C C . SER A 1 330 ? 17.197 -9.509 6.594 1.00 33.62 330 SER A C 1
ATOM 2522 O O . SER A 1 330 ? 16.623 -9.472 7.676 1.00 33.62 330 SER A O 1
ATOM 2524 N N . ALA A 1 331 ? 16.545 -9.306 5.446 1.00 27.12 331 ALA A N 1
ATOM 2525 C CA . ALA A 1 331 ? 15.136 -9.681 5.276 1.00 27.12 331 ALA A CA 1
ATOM 2526 C C . ALA A 1 331 ? 14.949 -10.330 3.885 1.00 27.12 331 ALA A C 1
ATOM 2528 O O . ALA A 1 331 ? 15.367 -9.732 2.890 1.00 27.12 331 ALA A O 1
ATOM 2529 N N . PRO A 1 332 ? 14.396 -11.555 3.768 1.00 30.80 332 PRO A N 1
ATOM 2530 C CA . PRO A 1 332 ? 14.260 -12.226 2.476 1.00 30.80 332 PRO A CA 1
ATOM 2531 C C . PRO A 1 332 ? 13.187 -11.548 1.601 1.00 30.80 332 PRO A C 1
ATOM 2533 O O . PRO A 1 332 ? 12.076 -11.305 2.076 1.00 30.80 332 PRO A O 1
ATOM 2536 N N . PRO A 1 333 ? 13.466 -11.267 0.314 1.00 28.80 333 PRO A N 1
ATOM 2537 C CA . PRO A 1 333 ? 12.489 -10.655 -0.576 1.00 28.80 333 PRO A CA 1
ATOM 2538 C C . PRO A 1 333 ? 11.452 -11.689 -1.030 1.00 28.80 333 PRO A C 1
ATOM 2540 O O . PRO A 1 333 ? 11.756 -12.586 -1.812 1.00 28.80 333 PRO A O 1
ATOM 2543 N N . VAL A 1 334 ? 10.201 -11.532 -0.595 1.00 31.39 334 VAL A N 1
ATOM 2544 C CA . VAL A 1 334 ? 9.054 -12.271 -1.143 1.00 31.39 334 VAL A CA 1
ATOM 2545 C C . VAL A 1 334 ? 8.018 -11.257 -1.614 1.00 31.39 334 VAL A C 1
ATOM 2547 O O . VAL A 1 334 ? 7.367 -10.599 -0.805 1.00 31.39 334 VAL A O 1
ATOM 2550 N N . ARG A 1 335 ? 7.883 -11.089 -2.936 1.00 38.28 335 ARG A N 1
ATOM 2551 C CA . ARG A 1 335 ? 6.973 -10.104 -3.539 1.00 38.28 335 ARG A CA 1
ATOM 2552 C C . ARG A 1 335 ? 5.861 -10.751 -4.367 1.00 38.28 335 ARG A C 1
ATOM 2554 O O . ARG A 1 335 ? 6.122 -11.587 -5.220 1.00 38.28 335 ARG A O 1
ATOM 2561 N N . ALA A 1 336 ? 4.652 -10.241 -4.109 1.00 35.53 336 ALA A N 1
ATOM 2562 C CA . ALA A 1 336 ? 3.485 -10.075 -4.985 1.00 35.53 336 ALA A CA 1
ATOM 2563 C C . ALA A 1 336 ? 2.891 -11.283 -5.743 1.00 35.53 336 ALA A C 1
ATOM 2565 O O . ALA A 1 336 ? 3.564 -12.177 -6.233 1.00 35.53 336 ALA A O 1
ATOM 2566 N N . GLY A 1 337 ? 1.564 -11.269 -5.879 1.00 32.19 337 GLY A N 1
ATOM 2567 C CA . GLY A 1 337 ? 0.784 -12.227 -6.666 1.00 32.19 337 GLY A CA 1
ATOM 2568 C C . GLY A 1 337 ? -0.401 -12.742 -5.860 1.00 32.19 337 GLY A C 1
ATOM 2569 O O . GLY A 1 337 ? -0.254 -13.695 -5.095 1.00 32.19 337 GLY A O 1
ATOM 2570 N N . ALA A 1 338 ? -1.557 -12.095 -5.999 1.00 36.41 338 ALA A N 1
ATOM 2571 C CA . ALA A 1 338 ? -2.768 -12.472 -5.284 1.00 36.41 338 ALA A CA 1
ATOM 2572 C C . ALA A 1 338 ? -3.552 -13.558 -6.033 1.00 36.41 338 ALA A C 1
ATOM 2574 O O . ALA A 1 338 ? -4.051 -13.347 -7.134 1.00 36.41 338 ALA A O 1
ATOM 2575 N N . ALA A 1 339 ? -3.731 -14.712 -5.400 1.00 31.36 339 ALA A N 1
ATOM 2576 C CA . ALA A 1 339 ? -4.766 -15.665 -5.774 1.00 31.36 339 ALA A CA 1
ATOM 2577 C C . ALA A 1 339 ? -5.536 -16.059 -4.512 1.00 31.36 339 ALA A C 1
ATOM 2579 O O . ALA A 1 339 ? -4.937 -16.378 -3.478 1.00 31.36 339 ALA A O 1
ATOM 2580 N N . ALA A 1 340 ? -6.867 -16.017 -4.584 1.00 40.91 340 ALA A N 1
ATOM 2581 C CA . ALA A 1 340 ? -7.718 -16.509 -3.512 1.00 40.91 340 ALA A CA 1
ATOM 2582 C C . ALA A 1 340 ? -7.487 -18.018 -3.338 1.00 40.91 340 ALA A C 1
ATOM 2584 O O . ALA A 1 340 ? -7.582 -18.778 -4.297 1.00 40.91 340 ALA A O 1
ATOM 2585 N N . ASN A 1 341 ? -7.157 -18.445 -2.119 1.00 41.31 341 ASN A N 1
ATOM 2586 C CA . ASN A 1 341 ? -7.013 -19.854 -1.759 1.00 41.31 341 ASN A CA 1
ATOM 2587 C C . ASN A 1 341 ? -7.279 -20.007 -0.243 1.00 41.31 341 ASN A C 1
ATOM 2589 O O . ASN A 1 341 ? -6.952 -19.078 0.506 1.00 41.31 341 ASN A O 1
ATOM 2593 N N . PRO A 1 342 ? -7.908 -21.108 0.210 1.00 46.19 342 PRO A N 1
ATOM 2594 C CA . PRO A 1 342 ? -8.603 -21.158 1.500 1.00 46.19 342 PRO A CA 1
ATOM 2595 C C . PRO A 1 342 ? -7.692 -21.388 2.719 1.00 46.19 342 PRO A C 1
ATOM 2597 O O . PRO A 1 342 ? -6.600 -21.934 2.597 1.00 46.19 342 PRO A O 1
ATOM 2600 N N . ALA A 1 343 ? -8.214 -21.022 3.898 1.00 60.56 343 ALA A N 1
ATOM 2601 C CA . ALA A 1 343 ? -7.723 -21.377 5.241 1.00 60.56 343 ALA A CA 1
ATOM 2602 C C . ALA A 1 343 ? -6.269 -20.984 5.598 1.00 60.56 343 ALA A C 1
ATOM 2604 O O . ALA A 1 343 ? -5.510 -21.782 6.146 1.00 60.56 343 ALA A O 1
ATOM 2605 N N . ARG A 1 344 ? -5.912 -19.716 5.350 1.00 71.75 344 ARG A N 1
ATOM 2606 C CA . ARG A 1 344 ? -4.873 -19.014 6.130 1.00 71.75 344 ARG A CA 1
ATOM 2607 C C . ARG A 1 344 ? -5.501 -18.435 7.411 1.00 71.75 344 ARG A C 1
ATOM 2609 O O . ARG A 1 344 ? -6.632 -17.952 7.297 1.00 71.75 344 ARG A O 1
ATOM 2616 N N . PRO A 1 345 ? -4.812 -18.423 8.571 1.00 77.94 345 PRO A N 1
ATOM 2617 C CA . PRO A 1 345 ? -5.372 -17.894 9.814 1.00 77.94 345 PRO A CA 1
ATOM 2618 C C . PRO A 1 345 ? -5.801 -16.435 9.673 1.00 77.94 345 PRO A C 1
ATOM 2620 O O . PRO A 1 345 ? -5.086 -15.613 9.085 1.00 77.94 345 PRO A O 1
ATOM 2623 N N . ARG A 1 346 ? -6.979 -16.107 10.201 1.00 79.31 346 ARG A N 1
ATOM 2624 C CA . ARG A 1 346 ? -7.542 -14.758 10.155 1.00 79.31 346 ARG A CA 1
ATOM 2625 C C . ARG A 1 346 ? -7.060 -13.978 11.373 1.00 79.31 346 ARG A C 1
ATOM 2627 O O . ARG A 1 346 ? -7.435 -14.288 12.498 1.00 79.31 346 ARG A O 1
ATOM 2634 N N . LEU A 1 347 ? -6.231 -12.964 11.152 1.00 83.19 347 LEU A N 1
ATOM 2635 C CA . LEU A 1 347 ? -5.667 -12.132 12.211 1.00 83.19 347 LEU A CA 1
ATOM 2636 C C . LEU A 1 347 ? -6.312 -10.746 12.182 1.00 83.19 347 LEU A C 1
ATOM 2638 O O . LEU A 1 347 ? -6.138 -9.989 11.226 1.00 83.19 347 LEU A O 1
ATOM 2642 N N . ALA A 1 348 ? -7.031 -10.407 13.246 1.00 78.69 348 ALA A N 1
ATOM 2643 C CA . ALA A 1 348 ? -7.428 -9.034 13.515 1.00 78.69 348 ALA A CA 1
ATOM 2644 C C . ALA A 1 348 ? -6.258 -8.285 14.160 1.00 78.69 348 ALA A C 1
ATOM 2646 O O . ALA A 1 348 ? -5.733 -8.724 15.182 1.00 78.69 348 ALA A O 1
ATOM 2647 N N . VAL A 1 349 ? -5.866 -7.143 13.601 1.00 78.31 349 VAL A N 1
ATOM 2648 C CA . VAL A 1 349 ? -4.926 -6.224 14.251 1.00 78.31 349 VAL A CA 1
ATOM 2649 C C . VAL A 1 349 ? -5.748 -5.125 14.914 1.00 78.31 349 VAL A C 1
ATOM 2651 O O . VAL A 1 349 ? -6.502 -4.423 14.244 1.00 78.31 349 VAL A O 1
ATOM 2654 N N . GLY A 1 350 ? -5.645 -5.020 16.238 1.00 68.31 350 GLY A N 1
ATOM 2655 C CA . GLY A 1 350 ? -6.346 -4.026 17.046 1.00 68.31 350 GLY A CA 1
ATOM 2656 C C . GLY A 1 350 ? -5.382 -3.417 18.052 1.00 68.31 350 GLY A C 1
ATOM 2657 O O . GLY A 1 350 ? -5.188 -3.953 19.141 1.00 68.31 350 GLY A O 1
ATOM 2658 N N . LEU A 1 351 ? -4.744 -2.311 17.679 1.00 61.38 351 LEU A N 1
ATOM 2659 C CA . LEU A 1 351 ? -3.795 -1.632 18.555 1.00 61.38 351 LEU A CA 1
ATOM 2660 C C . LEU A 1 351 ? -4.557 -0.766 19.557 1.00 61.38 351 LEU A C 1
ATOM 2662 O O . LEU A 1 351 ? -5.384 0.065 19.189 1.00 61.38 351 LEU A O 1
ATOM 2666 N N . VAL A 1 352 ? -4.300 -0.999 20.843 1.00 50.84 352 VAL A N 1
ATOM 2667 C CA . VAL A 1 352 ? -4.959 -0.279 21.932 1.00 50.84 352 VAL A CA 1
ATOM 2668 C C . VAL A 1 352 ? -4.152 0.977 22.224 1.00 50.84 352 VAL A C 1
ATOM 2670 O O . VAL A 1 352 ? -2.930 0.931 22.393 1.00 50.84 352 VAL A O 1
ATOM 2673 N N . LYS A 1 353 ? -4.861 2.108 22.255 1.00 55.94 353 LYS A N 1
ATOM 2674 C CA . LYS A 1 353 ? -4.277 3.447 22.323 1.00 55.94 353 LYS A CA 1
ATOM 2675 C C . LYS A 1 353 ? -3.340 3.606 23.522 1.00 55.94 353 LYS A C 1
ATOM 2677 O O . LYS A 1 353 ? -3.544 3.058 24.605 1.00 55.94 353 LYS A O 1
ATOM 2682 N N . VAL A 1 354 ? -2.282 4.365 23.282 1.00 49.88 354 VAL A N 1
ATOM 2683 C CA . VAL A 1 354 ? -1.115 4.494 24.154 1.00 49.88 354 VAL A CA 1
ATOM 2684 C C . VAL A 1 354 ? -1.305 5.671 25.095 1.00 49.88 354 VAL A C 1
ATOM 2686 O O . VAL A 1 354 ? -1.790 6.724 24.696 1.00 49.88 354 VAL A O 1
ATOM 2689 N N . ARG A 1 355 ? -0.849 5.528 26.341 1.00 46.31 355 ARG A N 1
ATOM 2690 C CA . ARG A 1 355 ? -0.565 6.688 27.190 1.00 46.31 355 ARG A CA 1
ATOM 2691 C C . ARG A 1 355 ? 0.896 7.053 26.965 1.00 46.31 355 ARG A C 1
ATOM 2693 O O . ARG A 1 355 ? 1.771 6.418 27.544 1.00 46.31 355 ARG A O 1
ATOM 2700 N N . SER A 1 356 ? 1.150 8.017 26.081 1.00 43.59 356 SER A N 1
ATOM 2701 C CA . SER A 1 356 ? 2.508 8.515 25.852 1.00 43.59 356 SER A CA 1
ATOM 2702 C C . SER A 1 356 ? 3.105 9.033 27.161 1.00 43.59 356 SER A C 1
ATOM 2704 O O . SER A 1 356 ? 2.466 9.811 27.869 1.00 43.59 356 SER A O 1
ATOM 2706 N N . THR A 1 357 ? 4.335 8.626 27.465 1.00 47.00 357 THR A N 1
ATOM 2707 C CA . THR A 1 357 ? 5.149 9.176 28.561 1.00 47.00 357 THR A CA 1
ATOM 2708 C C . THR A 1 357 ? 6.254 10.104 28.050 1.00 47.00 357 THR A C 1
ATOM 2710 O O . THR A 1 357 ? 7.225 10.344 28.766 1.00 47.00 357 THR A O 1
ATOM 2713 N N . ALA A 1 358 ? 6.146 10.602 26.812 1.00 46.00 358 ALA A N 1
ATOM 2714 C CA . ALA A 1 358 ? 7.160 11.453 26.194 1.00 46.00 358 ALA A CA 1
ATOM 2715 C C . ALA A 1 358 ? 7.362 12.758 26.988 1.00 46.00 358 ALA A C 1
ATOM 2717 O O . ALA A 1 358 ? 6.493 13.627 27.031 1.00 46.00 358 ALA A O 1
ATOM 2718 N N . SER A 1 359 ? 8.542 12.909 27.590 1.00 46.97 359 SER A N 1
ATOM 2719 C CA . SER A 1 359 ? 8.974 14.118 28.304 1.00 46.97 359 SER A CA 1
ATOM 2720 C C . SER A 1 359 ? 9.558 15.198 27.382 1.00 46.97 359 SER A C 1
ATOM 2722 O O . SER A 1 359 ? 9.872 16.292 27.843 1.00 46.97 359 SER A O 1
ATOM 2724 N N . THR A 1 360 ? 9.721 14.902 26.089 1.00 46.97 360 THR A N 1
ATOM 2725 C CA . THR A 1 360 ? 10.481 15.715 25.123 1.00 46.97 360 THR A CA 1
ATOM 2726 C C . THR A 1 360 ? 9.636 16.693 24.303 1.00 46.97 360 THR A C 1
ATOM 2728 O O . THR A 1 360 ? 10.178 17.403 23.463 1.00 46.97 360 THR A O 1
ATOM 2731 N N . GLY A 1 361 ? 8.315 16.744 24.511 1.00 46.66 361 GLY A N 1
ATOM 2732 C CA . GLY A 1 361 ? 7.409 17.632 23.766 1.00 46.66 361 GLY A CA 1
ATOM 2733 C C . GLY A 1 361 ? 7.053 17.166 22.346 1.00 46.66 361 GLY A C 1
ATOM 2734 O O . GLY A 1 361 ? 6.237 17.808 21.690 1.00 46.66 361 GLY A O 1
ATOM 2735 N N . VAL A 1 362 ? 7.599 16.035 21.886 1.00 52.19 362 VAL A N 1
ATOM 2736 C CA . VAL A 1 362 ? 7.111 15.334 20.690 1.00 52.19 362 VAL A CA 1
ATOM 2737 C C . VAL A 1 362 ? 5.822 14.602 21.065 1.00 52.19 362 VAL A C 1
ATOM 2739 O O . VAL A 1 362 ? 5.842 13.718 21.927 1.00 52.19 362 VAL A O 1
ATOM 2742 N N . ASP A 1 363 ? 4.697 14.951 20.435 1.00 59.91 363 ASP A N 1
ATOM 2743 C CA . ASP A 1 363 ? 3.441 14.230 20.648 1.00 59.91 363 ASP A CA 1
ATOM 2744 C C . ASP A 1 363 ? 3.530 12.831 20.030 1.00 59.91 363 ASP A C 1
ATOM 2746 O O . ASP A 1 363 ? 3.246 12.623 18.850 1.00 59.91 363 ASP A O 1
ATOM 2750 N N . ALA A 1 364 ? 3.929 11.850 20.841 1.00 59.62 364 ALA A N 1
ATOM 2751 C CA . ALA A 1 364 ? 4.064 10.470 20.391 1.00 59.62 364 ALA A CA 1
ATOM 2752 C C . ALA A 1 364 ? 2.763 9.916 19.785 1.00 59.62 364 ALA A C 1
ATOM 2754 O O . ALA A 1 364 ? 2.836 9.030 18.933 1.00 59.62 364 ALA A O 1
ATOM 2755 N N . ASN A 1 365 ? 1.589 10.445 20.170 1.00 62.31 365 ASN A N 1
ATOM 2756 C CA . ASN A 1 365 ? 0.307 10.020 19.606 1.00 62.31 365 ASN A CA 1
ATOM 2757 C C . ASN A 1 365 ? 0.243 10.284 18.095 1.00 62.31 365 ASN A C 1
ATOM 2759 O O . ASN A 1 365 ? -0.209 9.417 17.350 1.00 62.31 365 ASN A O 1
ATOM 2763 N N . ALA A 1 366 ? 0.819 11.396 17.626 1.00 64.94 366 ALA A N 1
ATOM 2764 C CA . ALA A 1 366 ? 0.937 11.737 16.207 1.00 64.94 366 ALA A CA 1
ATOM 2765 C C . ALA A 1 366 ? 1.847 10.781 15.403 1.00 64.94 366 ALA A C 1
ATOM 2767 O O . ALA A 1 366 ? 1.989 10.924 14.184 1.00 64.94 366 ALA A O 1
ATOM 2768 N N . HIS A 1 367 ? 2.507 9.816 16.053 1.00 70.00 367 HIS A N 1
ATOM 2769 C CA . HIS A 1 367 ? 3.385 8.842 15.400 1.00 70.00 367 HIS A CA 1
ATOM 2770 C C . HIS A 1 367 ? 2.897 7.392 15.520 1.00 70.00 367 HIS A C 1
ATOM 2772 O O . HIS A 1 367 ? 3.284 6.578 14.683 1.00 70.00 367 HIS A O 1
ATOM 2778 N N . ILE A 1 368 ? 1.994 7.062 16.455 1.00 71.06 368 ILE A N 1
ATOM 2779 C CA . ILE A 1 368 ? 1.425 5.703 16.615 1.00 71.06 368 ILE A CA 1
ATOM 2780 C C . ILE A 1 368 ? 0.826 5.139 15.310 1.00 71.06 368 ILE A C 1
ATOM 2782 O O . ILE A 1 368 ? 1.101 3.968 15.010 1.00 71.06 368 ILE A O 1
ATOM 2786 N N . PRO A 1 369 ? 0.080 5.910 14.485 1.00 72.44 369 PRO A N 1
ATOM 2787 C CA . PRO A 1 369 ? -0.436 5.398 13.215 1.00 72.44 369 PRO A CA 1
ATOM 2788 C C . PRO A 1 369 ? 0.683 4.914 12.283 1.00 72.44 369 PRO A C 1
ATOM 2790 O O . PRO A 1 369 ? 0.536 3.898 11.612 1.00 72.44 369 PRO A O 1
ATOM 2793 N N . ALA A 1 370 ? 1.863 5.547 12.308 1.00 73.81 370 ALA A N 1
ATOM 2794 C CA . ALA A 1 370 ? 2.993 5.105 11.497 1.00 73.81 370 ALA A CA 1
ATOM 2795 C C . ALA A 1 370 ? 3.510 3.710 11.899 1.00 73.81 370 ALA A C 1
ATOM 2797 O O . ALA A 1 370 ? 3.799 2.908 11.010 1.00 73.81 370 ALA A O 1
ATOM 2798 N N . PHE A 1 371 ? 3.553 3.390 13.197 1.00 78.38 371 PHE A N 1
ATOM 2799 C CA . PHE A 1 371 ? 3.930 2.058 13.693 1.00 78.38 371 PHE A CA 1
ATOM 2800 C C . PHE A 1 371 ? 2.873 1.002 13.351 1.00 78.38 371 PHE A C 1
ATOM 2802 O O . PHE A 1 371 ? 3.215 -0.067 12.841 1.00 78.38 371 PHE A O 1
ATOM 2809 N N . THR A 1 372 ? 1.595 1.333 13.576 1.00 77.69 372 THR A N 1
ATOM 2810 C CA . THR A 1 372 ? 0.424 0.524 13.186 1.00 77.69 372 THR A CA 1
ATOM 2811 C C . THR A 1 372 ? 0.507 0.114 11.724 1.00 77.69 372 THR A C 1
ATOM 2813 O O . THR A 1 372 ? 0.479 -1.067 11.374 1.00 77.69 372 THR A O 1
ATOM 2816 N N . ASP A 1 373 ? 0.678 1.114 10.870 1.00 77.69 373 ASP A N 1
ATOM 2817 C CA . ASP A 1 373 ? 0.658 0.960 9.433 1.00 77.69 373 ASP A CA 1
ATOM 2818 C C . ASP A 1 373 ? 1.820 0.117 8.909 1.00 77.69 373 ASP A C 1
ATOM 2820 O O . ASP A 1 373 ? 1.628 -0.715 8.016 1.00 77.69 373 ASP A O 1
ATOM 2824 N N . THR A 1 374 ? 3.028 0.320 9.446 1.00 81.62 374 THR A N 1
ATOM 2825 C CA . THR A 1 374 ? 4.198 -0.472 9.058 1.00 81.62 374 THR A CA 1
ATOM 2826 C C . THR A 1 374 ? 4.031 -1.917 9.516 1.00 81.62 374 THR A C 1
ATOM 2828 O O . THR A 1 374 ? 4.249 -2.816 8.707 1.00 81.62 374 THR A O 1
ATOM 2831 N N . LEU A 1 375 ? 3.542 -2.162 10.739 1.00 85.31 375 LEU A N 1
ATOM 2832 C CA . LEU A 1 375 ? 3.235 -3.510 11.224 1.00 85.31 375 LEU A CA 1
ATOM 2833 C C . LEU A 1 375 ? 2.238 -4.226 10.306 1.00 85.31 375 LEU A C 1
ATOM 2835 O O . LEU A 1 375 ? 2.545 -5.296 9.789 1.00 85.31 375 LEU A O 1
ATOM 2839 N N . ILE A 1 376 ? 1.088 -3.617 10.017 1.00 83.69 376 ILE A N 1
ATOM 2840 C CA . ILE A 1 376 ? 0.074 -4.209 9.131 1.00 83.69 376 ILE A CA 1
ATOM 2841 C C . ILE A 1 376 ? 0.638 -4.460 7.723 1.00 83.69 376 ILE A C 1
ATOM 2843 O O . ILE A 1 376 ? 0.360 -5.499 7.117 1.00 83.69 376 ILE A O 1
ATOM 2847 N N . SER A 1 377 ? 1.483 -3.560 7.214 1.00 84.44 377 SER A N 1
ATOM 2848 C CA . SER A 1 377 ? 2.144 -3.728 5.914 1.00 84.44 377 SER A CA 1
ATOM 2849 C C . SER A 1 377 ? 3.115 -4.917 5.912 1.00 84.44 377 SER A C 1
ATOM 2851 O O . SER A 1 377 ? 3.030 -5.754 5.012 1.00 84.44 377 SER A O 1
ATOM 2853 N N . ARG A 1 378 ? 3.974 -5.057 6.936 1.00 86.31 378 ARG A N 1
ATOM 2854 C CA . ARG A 1 378 ? 4.891 -6.204 7.092 1.00 86.31 378 ARG A CA 1
ATOM 2855 C C . ARG A 1 378 ? 4.124 -7.518 7.232 1.00 86.31 378 ARG A C 1
ATOM 2857 O O . ARG A 1 378 ? 4.415 -8.475 6.516 1.00 86.31 378 ARG A O 1
ATO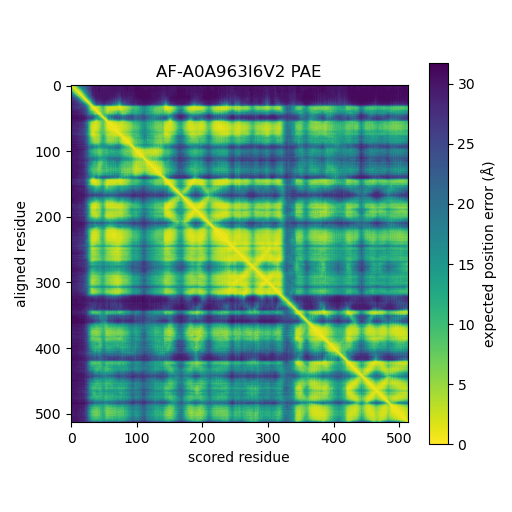M 2864 N N . LEU A 1 379 ? 3.074 -7.548 8.054 1.00 86.31 379 LEU A N 1
ATOM 2865 C CA . LEU A 1 379 ? 2.205 -8.719 8.199 1.00 86.31 379 LEU A CA 1
ATOM 2866 C C . LEU A 1 379 ? 1.538 -9.107 6.874 1.00 86.31 379 LEU A C 1
ATOM 2868 O O . LEU A 1 379 ? 1.496 -10.291 6.539 1.00 86.31 379 LEU A O 1
ATOM 2872 N N . THR A 1 380 ? 1.077 -8.131 6.086 1.00 85.19 380 THR A N 1
ATOM 2873 C CA . THR A 1 380 ? 0.470 -8.383 4.768 1.00 85.19 380 THR A CA 1
ATOM 2874 C C . THR A 1 380 ? 1.493 -8.961 3.791 1.00 85.19 380 THR A C 1
ATOM 2876 O O . THR A 1 380 ? 1.185 -9.897 3.051 1.00 85.19 380 THR A O 1
ATOM 2879 N N . GLN A 1 381 ? 2.729 -8.454 3.823 1.00 83.75 381 GLN A N 1
ATOM 2880 C CA . GLN A 1 381 ? 3.838 -8.934 2.996 1.00 83.75 381 GLN A CA 1
ATOM 2881 C C . GLN A 1 381 ? 4.248 -10.377 3.319 1.00 83.75 381 GLN A C 1
ATOM 2883 O O . GLN A 1 381 ? 4.638 -11.092 2.400 1.00 83.75 381 GLN A O 1
ATOM 2888 N N . THR A 1 382 ? 4.080 -10.857 4.562 1.00 82.81 382 THR A N 1
ATOM 2889 C CA . THR A 1 382 ? 4.294 -12.290 4.867 1.00 82.81 382 THR A CA 1
ATOM 2890 C C . THR A 1 382 ? 3.372 -13.206 4.057 1.00 82.81 382 THR A C 1
ATOM 2892 O O . THR A 1 382 ? 3.700 -14.367 3.829 1.00 82.81 382 THR A O 1
ATOM 2895 N N . GLN A 1 383 ? 2.188 -12.710 3.672 1.00 77.44 383 GLN A N 1
ATOM 2896 C CA . GLN A 1 383 ? 1.080 -13.470 3.087 1.00 77.44 383 GLN A CA 1
ATOM 2897 C C . GLN A 1 383 ? 0.610 -14.689 3.910 1.00 77.44 383 GLN A C 1
ATOM 2899 O O . GLN A 1 383 ? -0.218 -15.457 3.416 1.00 77.44 383 GLN A O 1
ATOM 2904 N N . ARG A 1 384 ? 1.075 -14.863 5.156 1.00 79.62 384 ARG A N 1
ATOM 2905 C CA . ARG A 1 384 ? 0.726 -15.995 6.037 1.00 79.62 384 ARG A CA 1
ATOM 2906 C C . ARG A 1 384 ? -0.666 -15.851 6.661 1.00 79.62 384 ARG A C 1
ATOM 2908 O O . ARG A 1 384 ? -1.301 -16.856 6.954 1.00 79.62 384 ARG A O 1
ATOM 2915 N N . PHE A 1 385 ? -1.157 -14.619 6.802 1.00 82.38 385 PHE A N 1
ATOM 2916 C CA . PHE A 1 385 ? -2.436 -14.296 7.442 1.00 82.38 385 PHE A CA 1
ATOM 2917 C C . PHE A 1 385 ? -3.441 -13.714 6.460 1.00 82.38 385 PHE A C 1
ATOM 2919 O O . PHE A 1 385 ? -3.092 -13.081 5.462 1.00 82.38 385 PHE A O 1
ATOM 2926 N N . VAL A 1 386 ? -4.710 -13.865 6.812 1.00 81.50 386 VAL A N 1
ATOM 2927 C CA . VAL A 1 386 ? -5.798 -13.027 6.319 1.00 81.50 386 VAL A CA 1
ATOM 2928 C C . VAL A 1 386 ? -5.993 -11.897 7.327 1.00 81.50 386 VAL A C 1
ATOM 2930 O O . VAL A 1 386 ? -6.506 -12.126 8.418 1.00 81.50 386 VAL A O 1
ATOM 2933 N N . LEU A 1 387 ? -5.550 -10.689 6.981 1.00 83.25 387 LEU A N 1
ATOM 2934 C CA . LEU A 1 387 ? -5.562 -9.551 7.902 1.00 83.25 387 LEU A CA 1
ATOM 2935 C C . LEU A 1 387 ? -6.876 -8.774 7.857 1.00 83.25 387 LEU A C 1
ATOM 2937 O O . LEU A 1 387 ? -7.454 -8.555 6.788 1.00 83.25 387 LEU A O 1
ATOM 2941 N N . ILE A 1 388 ? -7.297 -8.337 9.040 1.00 79.50 388 ILE A N 1
ATOM 2942 C CA . ILE A 1 388 ? -8.447 -7.470 9.285 1.00 79.50 388 ILE A CA 1
ATOM 2943 C C . ILE A 1 388 ? -7.931 -6.314 10.151 1.00 79.50 388 ILE A C 1
ATOM 2945 O O . ILE A 1 388 ? -7.470 -6.541 11.270 1.00 79.50 388 ILE A O 1
ATOM 2949 N N . ASP A 1 389 ? -7.956 -5.095 9.624 1.00 77.25 389 ASP A N 1
ATOM 2950 C CA . ASP A 1 389 ? -7.521 -3.888 10.338 1.00 77.25 389 ASP A CA 1
ATOM 2951 C C . ASP A 1 389 ? -8.705 -3.344 11.138 1.00 77.25 389 ASP A C 1
ATOM 2953 O O . ASP A 1 389 ? -9.617 -2.769 10.553 1.00 77.25 389 ASP A O 1
ATOM 2957 N N . ARG A 1 390 ? -8.769 -3.585 12.454 1.00 70.88 390 ARG A N 1
ATOM 2958 C CA . ARG A 1 390 ? -10.002 -3.278 13.200 1.00 70.88 390 ARG A CA 1
ATOM 2959 C C . ARG A 1 390 ? -10.360 -1.795 13.185 1.00 70.88 390 ARG A C 1
ATOM 2961 O O . ARG A 1 390 ? -11.542 -1.495 13.161 1.00 70.88 390 ARG A O 1
ATOM 2968 N N . GLN A 1 391 ? -9.379 -0.890 13.145 1.00 65.12 391 GLN A N 1
ATOM 2969 C CA . GLN A 1 391 ? -9.673 0.547 13.090 1.00 65.12 391 GLN A CA 1
ATOM 2970 C C . GLN A 1 391 ? -10.432 0.898 11.801 1.00 65.12 391 GLN A C 1
ATOM 2972 O O . GLN A 1 391 ? -11.517 1.468 11.861 1.00 65.12 391 GLN A O 1
ATOM 2977 N N . GLU A 1 392 ? -9.914 0.470 10.649 1.00 62.22 392 GLU A N 1
ATOM 2978 C CA . GLU A 1 392 ? -10.533 0.743 9.346 1.00 62.22 392 GLU A CA 1
ATOM 2979 C C . GLU A 1 392 ? -11.815 -0.078 9.116 1.00 62.22 392 GLU A C 1
ATOM 2981 O O . GLU A 1 392 ? -12.748 0.382 8.463 1.00 62.22 392 GLU A O 1
ATOM 2986 N N . VAL A 1 393 ? -11.903 -1.302 9.648 1.00 62.97 393 VAL A N 1
ATOM 2987 C CA . VAL A 1 393 ? -13.097 -2.144 9.476 1.00 62.97 393 VAL A CA 1
ATOM 2988 C C . VAL A 1 393 ? -14.289 -1.624 10.256 1.00 62.97 393 VAL A C 1
ATOM 2990 O O . VAL A 1 393 ? -15.388 -1.662 9.706 1.00 62.97 393 VAL A O 1
ATOM 2993 N N . ASP A 1 394 ? -14.095 -1.114 11.470 1.00 62.91 394 ASP A N 1
ATOM 2994 C CA . ASP A 1 394 ? -15.194 -0.552 12.256 1.00 62.91 394 ASP A CA 1
ATOM 2995 C C . ASP A 1 394 ? -15.842 0.630 11.488 1.00 62.91 394 ASP A C 1
ATOM 2997 O O . ASP A 1 394 ? -17.060 0.635 11.300 1.00 62.91 394 ASP A O 1
ATOM 3001 N N . GLN A 1 395 ? -15.041 1.510 10.855 1.00 59.41 395 GLN A N 1
ATOM 3002 C CA . GLN A 1 395 ? -15.538 2.517 9.895 1.00 59.41 395 GLN A CA 1
ATOM 3003 C C . GLN A 1 395 ? -16.317 1.891 8.725 1.00 59.41 395 GLN A C 1
ATOM 3005 O O . GLN A 1 395 ? -17.414 2.340 8.388 1.00 59.41 395 GLN A O 1
ATOM 3010 N N . LEU A 1 396 ? -15.752 0.885 8.046 1.00 61.22 396 LEU A N 1
ATOM 3011 C CA . LEU A 1 396 ? -16.399 0.289 6.869 1.00 61.22 396 LEU A CA 1
ATOM 3012 C C . LEU A 1 396 ? -17.718 -0.414 7.208 1.00 61.22 396 LEU A C 1
ATOM 3014 O O . LEU A 1 396 ? -18.570 -0.554 6.325 1.00 61.22 396 LEU A O 1
ATOM 3018 N N . MET A 1 397 ? -17.889 -0.868 8.453 1.00 62.12 397 MET A N 1
ATOM 3019 C CA . MET A 1 397 ? -19.154 -1.408 8.945 1.00 62.12 397 MET A CA 1
ATOM 3020 C C . MET A 1 397 ? -20.170 -0.292 9.199 1.00 62.12 397 MET A C 1
ATOM 3022 O O . MET A 1 397 ? -21.313 -0.448 8.775 1.00 62.12 397 MET A O 1
ATOM 3026 N N . ASP A 1 398 ? -19.768 0.843 9.778 1.00 61.00 398 ASP A N 1
ATOM 3027 C CA . ASP A 1 398 ? -20.642 2.015 9.946 1.00 61.00 398 ASP A CA 1
ATOM 3028 C C . ASP A 1 398 ? -21.132 2.565 8.592 1.00 61.00 398 ASP A C 1
ATOM 3030 O O . ASP A 1 398 ? -22.323 2.845 8.416 1.00 61.00 398 ASP A O 1
ATOM 3034 N N . GLU A 1 399 ? -20.246 2.644 7.592 1.00 58.69 399 GLU A N 1
ATOM 3035 C CA . GLU A 1 399 ? -20.600 3.042 6.222 1.00 58.69 399 GLU A CA 1
ATOM 3036 C C . GLU A 1 399 ? -21.583 2.049 5.560 1.00 58.69 399 GLU A C 1
ATOM 3038 O O . GLU A 1 399 ? -22.558 2.464 4.924 1.00 58.69 399 GLU A O 1
ATOM 3043 N N . GLN A 1 400 ? -21.378 0.734 5.723 1.00 59.97 400 GLN A N 1
ATOM 3044 C CA . GLN A 1 400 ? -22.264 -0.304 5.164 1.00 59.97 400 GLN A CA 1
ATOM 3045 C C . GLN A 1 400 ? -23.617 -0.393 5.881 1.00 59.97 400 GLN A C 1
ATOM 3047 O O . GLN A 1 400 ? -24.647 -0.621 5.240 1.00 59.97 400 GLN A O 1
ATOM 3052 N N . LEU A 1 401 ? -23.637 -0.185 7.197 1.00 60.91 401 LEU A N 1
ATOM 3053 C CA . LEU A 1 401 ? -24.859 -0.115 7.991 1.00 60.91 401 LEU A CA 1
ATOM 3054 C C . LEU A 1 401 ? -25.738 1.045 7.507 1.00 60.91 401 LEU A C 1
ATOM 3056 O O . LEU A 1 401 ? -26.933 0.865 7.259 1.00 60.91 401 LEU A O 1
ATOM 3060 N N . ALA A 1 402 ? -25.132 2.210 7.273 1.00 58.72 402 ALA A N 1
ATOM 3061 C CA . ALA A 1 402 ? -25.826 3.367 6.727 1.00 58.72 402 ALA A CA 1
ATOM 3062 C C . ALA A 1 402 ? -26.312 3.157 5.281 1.00 58.72 402 ALA A C 1
ATOM 3064 O O . ALA A 1 402 ? -27.427 3.565 4.949 1.00 58.72 402 ALA A O 1
ATOM 3065 N N . GLN A 1 403 ? -25.545 2.455 4.434 1.00 58.75 403 GLN A N 1
ATOM 3066 C CA . GLN A 1 403 ? -26.006 2.036 3.102 1.00 58.75 403 GLN A CA 1
ATOM 3067 C C . GLN A 1 403 ? -27.274 1.182 3.159 1.00 58.75 403 GLN A C 1
ATOM 3069 O O . GLN A 1 403 ? -28.212 1.424 2.397 1.00 58.75 403 GLN A O 1
ATOM 3074 N N . ALA A 1 404 ? -27.311 0.190 4.050 1.00 58.97 404 ALA A N 1
ATOM 3075 C CA . ALA A 1 404 ? -28.461 -0.695 4.192 1.00 58.97 404 ALA A CA 1
ATOM 3076 C C . ALA A 1 404 ? -29.707 0.062 4.669 1.00 58.97 404 ALA A C 1
ATOM 3078 O O . ALA A 1 404 ? -30.774 -0.083 4.069 1.00 58.97 404 ALA A O 1
ATOM 3079 N N . MET A 1 405 ? -29.541 0.938 5.667 1.00 58.03 405 MET A N 1
ATOM 3080 C CA . MET A 1 405 ? -30.595 1.823 6.173 1.00 58.03 405 MET A CA 1
ATOM 3081 C C . MET A 1 405 ? -31.139 2.753 5.078 1.00 58.03 405 MET A C 1
ATOM 3083 O O . MET A 1 405 ? -32.350 2.842 4.890 1.00 58.03 405 MET A O 1
ATOM 3087 N N . ALA A 1 406 ? -30.263 3.400 4.303 1.00 57.16 406 ALA A N 1
ATOM 3088 C CA . ALA A 1 406 ? -30.666 4.318 3.235 1.00 57.16 406 ALA A CA 1
ATOM 3089 C C . ALA A 1 406 ? -31.374 3.619 2.058 1.00 57.16 406 ALA A C 1
ATOM 3091 O O . ALA A 1 406 ? -32.233 4.214 1.411 1.00 57.16 406 ALA A O 1
ATOM 3092 N N . GLN A 1 407 ? -31.029 2.359 1.778 1.00 58.16 407 GLN A N 1
ATOM 3093 C CA . GLN A 1 407 ? -31.637 1.559 0.707 1.00 58.16 407 GLN A CA 1
ATOM 3094 C C . GLN A 1 407 ? -32.822 0.702 1.190 1.00 58.16 407 GLN A C 1
ATOM 3096 O O . GLN A 1 407 ? -33.352 -0.083 0.403 1.00 58.16 407 GLN A O 1
ATOM 3101 N N . ASN A 1 408 ? -33.227 0.840 2.461 1.00 55.88 408 ASN A N 1
ATOM 3102 C CA . ASN A 1 408 ? -34.260 0.038 3.127 1.00 55.88 408 ASN A CA 1
ATOM 3103 C C . ASN A 1 408 ? -34.066 -1.482 2.913 1.00 55.88 408 ASN A C 1
ATOM 3105 O O . ASN A 1 408 ? -35.014 -2.229 2.659 1.00 55.88 408 ASN A O 1
ATOM 3109 N N . ARG A 1 409 ? -32.801 -1.918 2.938 1.00 57.84 409 ARG A N 1
ATOM 3110 C CA . ARG A 1 409 ? -32.383 -3.319 2.794 1.00 57.84 409 ARG A CA 1
ATOM 3111 C C . ARG A 1 409 ? -32.264 -3.977 4.161 1.00 57.84 409 ARG A C 1
ATOM 3113 O O . ARG A 1 409 ? -32.082 -3.299 5.169 1.00 57.84 409 ARG A O 1
ATOM 3120 N N . GLU A 1 410 ? -32.304 -5.308 4.176 1.00 51.12 410 GLU A N 1
ATOM 3121 C CA . GLU A 1 410 ? -31.964 -6.079 5.371 1.00 51.12 410 GLU A CA 1
ATOM 3122 C C . GLU A 1 410 ? -30.596 -5.640 5.906 1.00 51.12 410 GLU A C 1
ATOM 3124 O O . GLU A 1 410 ? -29.613 -5.559 5.162 1.00 51.12 410 GLU A O 1
ATOM 3129 N N . LEU A 1 411 ? -30.563 -5.333 7.202 1.00 52.94 411 LEU A N 1
ATOM 3130 C CA . LEU A 1 411 ? -29.358 -4.933 7.912 1.00 52.94 411 LEU A CA 1
ATOM 3131 C C . LEU A 1 411 ? -28.296 -6.033 7.755 1.00 52.94 411 LEU A C 1
ATOM 3133 O O . LEU A 1 411 ? -28.554 -7.168 8.168 1.00 52.94 411 LEU A O 1
ATOM 3137 N N . PRO A 1 412 ? -27.095 -5.730 7.223 1.00 51.19 412 PRO A N 1
ATOM 3138 C CA . PRO A 1 412 ? -25.956 -6.618 7.358 1.00 51.19 412 PRO A CA 1
ATOM 3139 C C . PRO A 1 412 ? -25.794 -6.892 8.846 1.00 51.19 412 PRO A C 1
ATOM 3141 O O . PRO A 1 412 ? -25.639 -5.958 9.633 1.00 51.19 412 PRO A O 1
ATOM 3144 N N . SER A 1 413 ? -25.882 -8.159 9.247 1.00 50.69 413 SER A N 1
ATOM 3145 C CA . SER A 1 413 ? -25.742 -8.539 10.649 1.00 50.69 413 SER A CA 1
ATOM 3146 C C . SER A 1 413 ? -24.378 -8.059 11.144 1.00 50.69 413 SER A C 1
ATOM 3148 O O . SER A 1 413 ? -23.359 -8.659 10.797 1.00 50.69 413 SER A O 1
ATOM 3150 N N . SER A 1 414 ? -24.355 -6.992 11.944 1.00 44.66 414 SER A N 1
ATOM 3151 C CA . SER A 1 414 ? -23.137 -6.311 12.413 1.00 44.66 414 SER A CA 1
ATOM 3152 C C . SER A 1 414 ? -22.234 -7.215 13.262 1.00 44.66 414 SER A C 1
ATOM 3154 O O . SER A 1 414 ? -21.032 -6.994 13.361 1.00 44.66 414 SER A O 1
ATOM 3156 N N . MET A 1 415 ? -22.786 -8.308 13.798 1.00 40.75 415 MET A N 1
ATOM 3157 C CA . MET A 1 415 ? -22.032 -9.390 14.439 1.00 40.75 415 MET A CA 1
ATOM 3158 C C . MET A 1 415 ? -21.332 -10.351 13.455 1.00 40.75 415 MET A C 1
ATOM 3160 O O . MET A 1 415 ? -20.341 -10.979 13.817 1.00 40.75 415 MET A O 1
ATOM 3164 N N . GLY A 1 416 ? -21.821 -10.501 12.220 1.00 45.75 416 GLY A N 1
ATOM 3165 C CA . GLY A 1 416 ? -21.403 -11.562 11.290 1.00 45.75 416 GLY A CA 1
ATOM 3166 C C . GLY A 1 416 ? -20.101 -11.298 10.523 1.00 45.75 416 GLY A C 1
ATOM 3167 O O . GLY A 1 416 ? -19.420 -12.239 10.117 1.00 45.75 416 GLY A O 1
ATOM 3168 N N . THR A 1 417 ? -19.724 -10.034 10.330 1.00 47.72 417 THR A N 1
ATOM 3169 C CA . THR A 1 417 ? -18.485 -9.630 9.636 1.00 47.72 417 THR A CA 1
ATOM 3170 C C . THR A 1 417 ? -17.278 -9.574 10.577 1.00 47.72 417 THR A C 1
ATOM 3172 O O . THR A 1 417 ? -16.167 -9.922 10.169 1.00 47.72 417 THR A O 1
ATOM 3175 N N . LEU A 1 418 ? -17.502 -9.212 11.845 1.00 49.84 418 LEU A N 1
ATOM 3176 C CA . LEU A 1 418 ? -16.475 -9.096 12.889 1.00 49.84 418 LEU A CA 1
ATOM 3177 C C . LEU A 1 418 ? -16.121 -10.438 13.561 1.00 49.84 418 LEU A C 1
ATOM 3179 O O . LEU A 1 418 ? -14.982 -10.618 13.997 1.00 49.84 418 LEU A O 1
ATOM 3183 N N . ALA A 1 419 ? -17.046 -11.408 13.593 1.00 48.50 419 ALA A N 1
ATOM 3184 C CA . ALA A 1 419 ? -16.879 -12.737 14.210 1.00 48.50 419 ALA A CA 1
ATOM 3185 C C . ALA A 1 419 ? -15.995 -13.718 13.403 1.00 48.50 419 ALA A C 1
ATOM 3187 O O . ALA A 1 419 ? -16.208 -14.929 13.409 1.00 48.50 419 ALA A O 1
ATOM 3188 N N . GLY A 1 420 ? -15.034 -13.192 12.642 1.00 58.91 420 GLY A N 1
ATOM 3189 C CA . GLY A 1 420 ? -14.276 -13.955 11.657 1.00 58.91 420 GLY A CA 1
ATOM 3190 C C . GLY A 1 420 ? -12.778 -14.077 11.908 1.00 58.91 420 GLY A C 1
ATOM 3191 O O . GLY A 1 420 ? -12.133 -14.815 11.174 1.00 58.91 420 GLY A O 1
ATOM 3192 N N . ALA A 1 421 ? -12.202 -13.350 12.862 1.00 72.25 421 ALA A N 1
ATOM 3193 C CA . ALA A 1 421 ? -10.801 -13.551 13.220 1.00 72.25 421 ALA A CA 1
ATOM 3194 C C . ALA A 1 421 ? -10.640 -14.863 14.007 1.00 72.25 421 ALA A C 1
ATOM 3196 O O . ALA A 1 421 ? -11.505 -15.200 14.808 1.00 72.25 421 ALA A O 1
ATOM 3197 N N . ASP A 1 422 ? -9.537 -15.571 13.783 1.00 75.94 422 ASP A N 1
ATOM 3198 C CA . ASP A 1 422 ? -9.075 -16.675 14.630 1.00 75.94 422 ASP A CA 1
ATOM 3199 C C . ASP A 1 422 ? -8.203 -16.124 15.772 1.00 75.94 422 ASP A C 1
ATOM 3201 O O . ASP A 1 422 ? -8.289 -16.582 16.907 1.00 75.94 422 ASP A O 1
ATOM 3205 N N . TYR A 1 423 ? -7.426 -15.070 15.491 1.00 84.00 423 TYR A N 1
ATOM 3206 C CA . TYR A 1 423 ? -6.533 -14.414 16.446 1.00 84.00 423 TYR A CA 1
ATOM 3207 C C . TYR A 1 423 ? -6.716 -12.892 16.450 1.00 84.00 423 TYR A C 1
ATOM 3209 O O . TYR A 1 423 ? -7.010 -12.286 15.416 1.00 84.00 423 TYR A O 1
ATOM 3217 N N . VAL A 1 424 ? -6.469 -12.257 17.596 1.00 83.69 424 VAL A N 1
ATOM 3218 C CA . VAL A 1 424 ? -6.397 -10.799 17.753 1.00 83.69 424 VAL A CA 1
ATOM 3219 C C . VAL A 1 424 ? -5.004 -10.406 18.242 1.00 83.69 424 VAL A C 1
ATOM 3221 O O . VAL A 1 424 ? -4.562 -10.849 19.301 1.00 83.69 424 VAL A O 1
ATOM 3224 N N . LEU A 1 425 ? -4.314 -9.552 17.485 1.00 85.00 425 LEU A N 1
ATOM 3225 C CA . LEU A 1 425 ? -3.072 -8.911 17.906 1.00 85.00 425 LEU A CA 1
ATOM 3226 C C . LEU A 1 425 ? -3.396 -7.590 18.605 1.00 85.00 425 LEU A C 1
ATOM 3228 O O . LEU A 1 425 ? -3.869 -6.650 17.964 1.00 85.00 425 LEU A O 1
ATOM 3232 N N . ILE A 1 426 ? -3.105 -7.528 19.903 1.00 82.31 426 ILE A N 1
ATOM 3233 C CA . ILE A 1 426 ? -3.291 -6.353 20.753 1.00 82.31 426 ILE A CA 1
ATOM 3234 C C . ILE A 1 426 ? -1.921 -5.804 21.134 1.00 82.31 426 ILE A C 1
ATOM 3236 O O . ILE A 1 426 ? -1.101 -6.509 21.717 1.00 82.31 426 ILE A O 1
ATOM 3240 N N . GLY A 1 427 ? -1.671 -4.535 20.833 1.00 78.38 427 GLY A N 1
ATOM 3241 C CA . GLY A 1 427 ? -0.423 -3.857 21.174 1.00 78.38 427 GLY A CA 1
ATOM 3242 C C . GLY A 1 427 ? -0.657 -2.569 21.940 1.00 78.38 427 GLY A C 1
ATOM 3243 O O . GLY A 1 427 ? -1.652 -1.889 21.708 1.00 78.38 427 GLY A O 1
ATOM 3244 N N . SER A 1 428 ? 0.279 -2.239 22.826 1.00 77.31 428 SER A N 1
ATOM 3245 C CA . SER A 1 428 ? 0.370 -0.944 23.502 1.00 77.31 428 SER A CA 1
ATOM 3246 C C . SER A 1 428 ? 1.837 -0.521 23.588 1.00 77.31 428 SER A C 1
ATOM 3248 O O . SER A 1 428 ? 2.628 -1.170 24.280 1.00 77.31 428 SER A O 1
ATOM 3250 N N . ILE A 1 429 ? 2.209 0.574 22.928 1.00 77.75 429 ILE A N 1
ATOM 3251 C CA . ILE A 1 429 ? 3.479 1.262 23.195 1.00 77.75 429 ILE A CA 1
ATOM 3252 C C . ILE A 1 429 ? 3.411 1.810 24.635 1.00 77.75 429 ILE A C 1
ATOM 3254 O O . ILE A 1 429 ? 2.364 2.264 25.087 1.00 77.75 429 ILE A O 1
ATOM 3258 N N . ALA A 1 430 ? 4.501 1.686 25.382 1.00 75.56 430 ALA A N 1
ATOM 3259 C CA . ALA A 1 430 ? 4.634 2.105 26.775 1.00 75.56 430 ALA A CA 1
ATOM 3260 C C . ALA A 1 430 ? 5.601 3.285 26.932 1.00 75.56 430 ALA A C 1
ATOM 3262 O O . ALA A 1 430 ? 5.411 4.107 27.818 1.00 75.56 430 ALA A O 1
ATOM 3263 N N . ASN A 1 431 ? 6.623 3.371 26.074 1.00 77.00 431 ASN A N 1
ATOM 3264 C CA . ASN A 1 431 ? 7.550 4.494 26.020 1.00 77.00 431 ASN A CA 1
ATOM 3265 C C . ASN A 1 431 ? 7.928 4.782 24.560 1.00 77.00 431 ASN A C 1
ATOM 3267 O O . ASN A 1 431 ? 8.166 3.853 23.787 1.00 77.00 431 ASN A O 1
ATOM 3271 N N . PHE A 1 432 ? 8.000 6.059 24.205 1.00 78.56 432 PHE A N 1
ATOM 3272 C CA . PHE A 1 432 ? 8.538 6.551 22.944 1.00 78.56 432 PHE A CA 1
ATOM 3273 C C . PHE A 1 432 ? 9.273 7.861 23.235 1.00 78.56 432 PHE A C 1
ATOM 3275 O O . PHE A 1 432 ? 8.664 8.809 23.734 1.00 78.56 432 PHE A O 1
ATOM 3282 N N . SER A 1 433 ? 10.570 7.910 22.938 1.00 77.06 433 SER A N 1
ATOM 3283 C CA . SER A 1 433 ? 11.378 9.124 23.050 1.00 77.06 433 SER A CA 1
ATOM 3284 C C . SER A 1 433 ? 12.318 9.272 21.859 1.00 77.06 433 SER A C 1
ATOM 3286 O O . SER A 1 433 ? 12.794 8.290 21.283 1.00 77.06 433 SER A O 1
ATOM 3288 N N . ILE A 1 434 ? 12.584 10.526 21.497 1.00 79.50 434 ILE A N 1
ATOM 3289 C CA . ILE A 1 434 ? 13.657 10.917 20.587 1.00 79.50 434 ILE A CA 1
ATOM 3290 C C . ILE A 1 434 ? 14.483 11.971 21.317 1.00 79.50 434 ILE A C 1
ATOM 3292 O O . ILE A 1 434 ? 13.947 12.971 21.793 1.00 79.50 434 ILE A O 1
ATOM 3296 N N . GLU A 1 435 ? 15.783 11.724 21.417 1.00 79.56 435 GLU A N 1
ATOM 3297 C CA . GLU A 1 435 ? 16.749 12.543 22.137 1.00 79.56 435 GLU A CA 1
ATOM 3298 C C . GLU A 1 435 ? 17.855 12.996 21.177 1.00 79.56 435 GLU A C 1
ATOM 3300 O O . GLU A 1 435 ? 18.316 12.241 20.319 1.00 79.56 435 GLU A O 1
ATOM 3305 N N . GLN A 1 436 ? 18.281 14.253 21.302 1.00 80.44 436 GLN A N 1
ATOM 3306 C CA . GLN A 1 436 ? 19.337 14.827 20.471 1.00 80.44 436 GLN A CA 1
ATOM 3307 C C . GLN A 1 436 ? 20.654 14.875 21.251 1.00 80.44 436 GLN A C 1
ATOM 3309 O O . GLN A 1 436 ? 20.898 15.785 22.045 1.00 80.44 436 GLN A O 1
ATOM 3314 N N . VAL A 1 437 ? 21.539 13.918 20.987 1.00 81.62 437 VAL A N 1
ATOM 3315 C CA . VAL A 1 437 ? 22.868 13.841 21.596 1.00 81.62 437 VAL A CA 1
ATOM 3316 C C . VAL A 1 437 ? 23.857 14.639 20.751 1.00 81.62 437 VAL A C 1
ATOM 3318 O O . VAL A 1 437 ? 24.171 14.286 19.615 1.00 81.62 437 VAL A O 1
ATOM 3321 N N . SER A 1 438 ? 24.366 15.736 21.311 1.00 79.81 438 SER A N 1
ATOM 3322 C CA . SER A 1 438 ? 25.356 16.596 20.652 1.00 79.81 438 SER A CA 1
ATOM 3323 C C . SER A 1 438 ? 26.745 16.347 21.234 1.00 79.81 438 SER A C 1
ATOM 3325 O O . SER A 1 438 ? 26.992 16.661 22.397 1.00 79.81 438 SER A O 1
ATOM 3327 N N . MET A 1 439 ? 27.671 15.819 20.430 1.00 78.31 439 MET A N 1
ATOM 3328 C CA . MET A 1 439 ? 29.060 15.589 20.837 1.00 78.31 439 MET A CA 1
ATOM 3329 C C . MET A 1 439 ? 30.030 16.515 20.096 1.00 78.31 439 MET A C 1
ATOM 3331 O O . MET A 1 439 ? 29.979 16.662 18.876 1.00 78.31 439 MET A O 1
ATOM 3335 N N . LYS A 1 440 ? 30.953 17.144 20.829 1.00 77.75 440 LYS A N 1
ATOM 3336 C CA . LYS A 1 440 ? 32.056 17.909 20.235 1.00 77.75 440 LYS A CA 1
ATOM 3337 C C . LYS A 1 440 ? 33.191 16.952 19.877 1.00 77.75 440 LYS A C 1
ATOM 3339 O O . LYS A 1 440 ? 33.656 16.216 20.744 1.00 77.75 440 LYS A O 1
ATOM 3344 N N . LEU A 1 441 ? 33.654 16.967 18.625 1.00 77.81 441 LEU A N 1
ATOM 3345 C CA . LEU A 1 441 ? 34.760 16.102 18.207 1.00 77.81 441 LEU A CA 1
ATOM 3346 C C . LEU A 1 441 ? 36.056 16.492 18.948 1.00 77.81 441 LEU A C 1
ATOM 3348 O O . LEU A 1 441 ? 36.425 17.672 18.924 1.00 77.81 441 LEU A O 1
ATOM 3352 N N . PRO A 1 442 ? 36.784 15.537 19.563 1.00 74.75 442 PRO A N 1
ATOM 3353 C CA . PRO A 1 442 ? 38.078 15.808 20.182 1.00 74.75 442 PRO A CA 1
ATOM 3354 C C . PRO A 1 442 ? 39.041 16.489 19.201 1.00 74.75 442 PRO A C 1
ATOM 3356 O O . PRO A 1 442 ? 39.188 16.058 18.059 1.00 74.75 442 PRO A O 1
ATOM 3359 N N . GLY A 1 443 ? 39.673 17.584 19.630 1.00 77.69 443 GLY A N 1
ATOM 3360 C CA . GLY A 1 443 ? 40.586 18.367 18.787 1.00 77.69 443 GLY A CA 1
ATOM 3361 C C . GLY A 1 443 ? 39.919 19.223 17.697 1.00 77.69 443 GLY A C 1
ATOM 3362 O O . GLY A 1 443 ? 40.626 19.792 16.869 1.00 77.69 443 GLY A O 1
ATOM 3363 N N . SER A 1 444 ? 38.586 19.356 17.675 1.00 77.81 444 SER A N 1
ATOM 3364 C CA . SER A 1 444 ? 37.867 20.156 16.674 1.00 77.81 444 SER A CA 1
ATOM 3365 C C . SER A 1 444 ? 36.808 21.075 17.288 1.00 77.81 444 SER A C 1
ATOM 3367 O O . SER A 1 444 ? 36.252 20.795 18.345 1.00 77.81 444 SER A O 1
ATOM 3369 N N . ASN A 1 445 ? 36.464 22.161 16.589 1.00 77.75 445 ASN A N 1
ATOM 3370 C CA . ASN A 1 445 ? 35.270 22.965 16.889 1.00 77.75 445 ASN A CA 1
ATOM 3371 C C . ASN A 1 445 ? 33.995 22.439 16.203 1.00 77.75 445 ASN A C 1
ATOM 3373 O O . ASN A 1 445 ? 32.941 23.058 16.315 1.00 77.75 445 ASN A O 1
ATOM 3377 N N . ARG A 1 446 ? 34.065 21.290 15.517 1.00 74.19 446 ARG A N 1
ATOM 3378 C CA . ARG A 1 446 ? 32.891 20.634 14.929 1.00 74.19 446 ARG A CA 1
ATOM 3379 C C . ARG A 1 446 ? 32.080 19.926 16.017 1.00 74.19 446 ARG A C 1
ATOM 3381 O O . ARG A 1 446 ? 32.597 19.055 16.717 1.00 74.19 446 ARG A O 1
ATOM 3388 N N . VAL A 1 447 ? 30.809 20.298 16.123 1.00 76.44 447 VAL A N 1
ATOM 3389 C CA . VAL A 1 447 ? 29.786 19.545 16.856 1.00 76.44 447 VAL A CA 1
ATOM 3390 C C . VAL A 1 447 ? 29.167 18.547 15.882 1.00 76.44 447 VAL A C 1
ATOM 3392 O O . VAL A 1 447 ? 28.865 18.905 14.745 1.00 76.44 447 VAL A O 1
ATOM 3395 N N . MET A 1 448 ? 29.016 17.300 16.314 1.00 72.50 448 MET A N 1
ATOM 3396 C CA . MET A 1 448 ? 28.263 16.268 15.614 1.00 72.50 448 MET A CA 1
ATOM 3397 C C . MET A 1 448 ? 26.999 15.976 16.414 1.00 72.50 448 MET A C 1
ATOM 3399 O O . MET A 1 448 ? 27.064 15.651 17.601 1.00 72.50 448 MET A O 1
ATOM 3403 N N . VAL A 1 449 ? 25.859 16.123 15.752 1.00 78.31 449 VAL A N 1
ATOM 3404 C CA . VAL A 1 449 ? 24.537 15.867 16.312 1.00 78.31 449 VAL A CA 1
ATOM 3405 C C . VAL A 1 449 ? 24.091 14.470 15.890 1.00 78.31 449 VAL A C 1
ATOM 3407 O O . VAL A 1 449 ? 24.149 14.117 14.710 1.00 78.31 449 VAL A O 1
ATOM 3410 N N . THR A 1 450 ? 23.672 13.672 16.868 1.00 79.44 450 THR A N 1
ATOM 3411 C CA . THR A 1 450 ? 23.094 12.339 16.677 1.00 79.44 450 THR A CA 1
ATOM 3412 C C . THR A 1 450 ? 21.710 12.319 17.303 1.00 79.44 450 THR A C 1
ATOM 3414 O O . THR A 1 450 ? 21.552 12.682 18.467 1.00 79.44 450 THR A O 1
ATOM 3417 N N . HIS A 1 451 ? 20.708 11.886 16.548 1.00 81.75 451 HIS A N 1
ATOM 3418 C CA . HIS A 1 451 ? 19.385 11.608 17.087 1.00 81.75 451 HIS A CA 1
ATOM 3419 C C . HIS A 1 451 ? 19.338 10.146 17.533 1.00 81.75 451 HIS A C 1
ATOM 3421 O O . HIS A 1 451 ? 19.567 9.243 16.727 1.00 81.75 451 HIS A O 1
ATOM 3427 N N . GLN A 1 452 ? 19.057 9.918 18.813 1.00 83.81 452 GLN A N 1
ATOM 3428 C CA . GLN A 1 452 ? 18.824 8.597 19.388 1.00 83.81 452 GLN A CA 1
ATOM 3429 C C . GLN A 1 452 ? 17.327 8.446 19.642 1.00 83.81 452 GLN A C 1
ATOM 3431 O O . GLN A 1 452 ? 16.682 9.360 20.152 1.00 83.81 452 GLN A O 1
ATOM 3436 N N . GLY A 1 453 ? 16.751 7.317 19.247 1.00 85.12 453 GLY A N 1
ATOM 3437 C CA . GLY A 1 453 ? 15.319 7.070 19.336 1.00 85.12 453 GLY A CA 1
ATOM 3438 C C . GLY A 1 453 ? 15.045 5.745 20.020 1.00 85.12 453 GLY A C 1
ATOM 3439 O O . GLY A 1 453 ? 15.646 4.732 19.670 1.00 85.12 453 GLY A O 1
ATOM 3440 N N . ARG A 1 454 ? 14.129 5.743 20.987 1.00 85.69 454 ARG A N 1
ATOM 3441 C CA . ARG A 1 454 ? 13.760 4.561 21.769 1.00 85.69 454 ARG A CA 1
ATOM 3442 C C . ARG A 1 454 ? 12.260 4.335 21.692 1.00 85.69 454 ARG A C 1
ATOM 3444 O O . ARG A 1 454 ? 11.478 5.253 21.928 1.00 85.69 454 ARG A O 1
ATOM 3451 N N . ILE A 1 455 ? 11.861 3.096 21.426 1.00 85.00 455 ILE A N 1
ATOM 3452 C CA . ILE A 1 455 ? 10.470 2.654 21.540 1.00 85.00 455 ILE A CA 1
ATOM 3453 C C . ILE A 1 455 ? 10.390 1.368 22.357 1.00 85.00 455 ILE A C 1
ATOM 3455 O O . ILE A 1 455 ? 11.114 0.405 22.110 1.00 85.00 455 ILE A O 1
ATOM 3459 N N . GLU A 1 456 ? 9.475 1.341 23.319 1.00 84.56 456 GLU A N 1
ATOM 3460 C CA . GLU A 1 456 ? 9.128 0.151 24.088 1.00 84.56 456 GLU A CA 1
ATOM 3461 C C . GLU A 1 456 ? 7.624 -0.070 24.035 1.00 84.56 456 GLU A C 1
ATOM 3463 O O . GLU A 1 456 ? 6.859 0.862 24.262 1.00 84.56 456 GLU A O 1
ATOM 3468 N N . GLY A 1 457 ? 7.181 -1.302 23.803 1.00 83.38 457 GLY A N 1
ATOM 3469 C CA . GLY A 1 457 ? 5.767 -1.660 23.823 1.00 83.38 457 GLY A CA 1
ATOM 3470 C C . GLY A 1 457 ? 5.533 -3.107 24.226 1.00 83.38 457 GLY A C 1
ATOM 3471 O O . GLY A 1 457 ? 6.425 -3.946 24.135 1.00 83.38 457 GLY A O 1
ATOM 3472 N N . ASN A 1 458 ? 4.316 -3.400 24.665 1.00 86.06 458 ASN A N 1
ATOM 3473 C CA . ASN A 1 458 ? 3.855 -4.746 24.975 1.00 86.06 458 ASN A CA 1
ATOM 3474 C C . ASN A 1 458 ? 2.911 -5.214 23.866 1.00 86.06 458 ASN A C 1
ATOM 3476 O O . ASN A 1 458 ? 1.982 -4.491 23.509 1.00 86.06 458 ASN A O 1
ATOM 3480 N N . MET A 1 459 ? 3.138 -6.420 23.358 1.00 86.31 459 MET A N 1
ATOM 3481 C CA . MET A 1 459 ? 2.317 -7.080 22.346 1.00 86.31 459 MET A CA 1
ATOM 3482 C C . MET A 1 459 ? 1.720 -8.352 22.938 1.00 86.31 459 MET A C 1
ATOM 3484 O O . MET A 1 459 ? 2.429 -9.113 23.594 1.00 86.31 459 MET A O 1
ATOM 3488 N N . ARG A 1 460 ? 0.431 -8.589 22.698 1.00 86.06 460 ARG A N 1
ATOM 3489 C CA . ARG A 1 460 ? -0.313 -9.780 23.116 1.00 86.06 460 ARG A CA 1
ATOM 3490 C C . ARG A 1 460 ? -1.056 -10.372 21.933 1.00 86.06 460 ARG A C 1
ATOM 3492 O O . ARG A 1 460 ? -1.634 -9.637 21.135 1.00 86.06 460 ARG A O 1
ATOM 3499 N N . ILE A 1 461 ? -1.061 -11.692 21.849 1.00 86.31 461 ILE A N 1
ATOM 3500 C CA . ILE A 1 461 ? -1.832 -12.451 20.867 1.00 86.31 461 ILE A CA 1
ATOM 3501 C C . ILE A 1 461 ? -2.929 -13.164 21.639 1.00 86.31 461 ILE A C 1
ATOM 3503 O O . ILE A 1 461 ? -2.642 -13.839 22.625 1.00 86.31 461 ILE A O 1
ATOM 3507 N N . VAL A 1 462 ? -4.172 -12.984 21.214 1.00 82.50 462 VAL A N 1
ATOM 3508 C CA . VAL A 1 462 ? -5.358 -13.524 21.883 1.00 82.50 462 VAL A CA 1
ATOM 3509 C C . VAL A 1 462 ? -6.105 -14.426 20.908 1.00 82.50 462 VAL A C 1
ATOM 3511 O O . VAL A 1 462 ? -6.311 -14.030 19.760 1.00 82.50 462 VAL A O 1
ATOM 3514 N N . ASP A 1 463 ? -6.511 -15.620 21.334 1.00 77.31 463 ASP A N 1
ATOM 3515 C CA . ASP A 1 463 ? -7.454 -16.444 20.572 1.00 77.31 463 ASP A CA 1
ATOM 3516 C C . ASP A 1 463 ? -8.820 -15.743 20.546 1.00 77.31 463 ASP A C 1
ATOM 3518 O O . ASP A 1 463 ? -9.382 -15.394 21.584 1.00 77.31 463 ASP A O 1
ATOM 3522 N N . ALA A 1 464 ? -9.357 -15.490 19.356 1.00 75.88 464 ALA A N 1
ATOM 3523 C CA . ALA A 1 464 ? -10.584 -14.715 19.198 1.00 75.88 464 ALA A CA 1
ATOM 3524 C C . ALA A 1 464 ? -11.859 -15.490 19.587 1.00 75.88 464 ALA A C 1
ATOM 3526 O O . ALA A 1 464 ? -12.923 -14.881 19.713 1.00 75.88 464 ALA A O 1
ATOM 3527 N N . ARG A 1 465 ? -11.772 -16.818 19.748 1.00 74.44 465 ARG A N 1
ATOM 3528 C CA . ARG A 1 465 ? -12.889 -17.712 20.079 1.00 74.44 465 ARG A CA 1
ATOM 3529 C C . ARG A 1 465 ? -12.970 -18.001 21.575 1.00 74.44 465 ARG A C 1
ATOM 3531 O O . ARG A 1 465 ? -14.083 -18.044 22.093 1.00 74.44 465 ARG A O 1
ATOM 3538 N N . SER A 1 466 ? -11.840 -18.208 22.254 1.00 73.38 466 SER A N 1
ATOM 3539 C CA . SER A 1 466 ? -11.817 -18.431 23.710 1.00 73.38 466 SER A CA 1
ATOM 3540 C C . SER A 1 466 ? -11.514 -17.172 24.527 1.00 73.38 466 SER A C 1
ATOM 3542 O O . SER A 1 466 ? -11.957 -17.071 25.668 1.00 73.38 466 SER A O 1
ATOM 3544 N N . GLY A 1 467 ? -10.801 -16.199 23.953 1.00 72.50 467 GLY A N 1
ATOM 3545 C CA . GLY A 1 467 ? -10.281 -15.034 24.674 1.00 72.50 467 GLY A CA 1
ATOM 3546 C C . GLY A 1 467 ? -8.955 -15.289 25.404 1.00 72.50 467 GLY A C 1
ATOM 3547 O O . GLY A 1 467 ? -8.473 -14.394 26.101 1.00 72.50 467 GLY A O 1
ATOM 3548 N N . ASP A 1 468 ? -8.352 -16.472 25.250 1.00 76.12 468 ASP A N 1
ATOM 3549 C CA . ASP A 1 468 ? -7.089 -16.823 25.908 1.00 76.12 468 ASP A CA 1
ATOM 3550 C C . ASP A 1 468 ? -5.897 -16.077 25.296 1.00 76.12 468 ASP A C 1
ATOM 3552 O O . ASP A 1 468 ? -5.774 -15.948 24.077 1.00 76.12 468 ASP A O 1
ATOM 3556 N N . VAL A 1 469 ? -4.971 -15.617 26.142 1.00 84.44 469 VAL A N 1
ATOM 3557 C CA . VAL A 1 469 ? -3.713 -15.000 25.695 1.00 84.44 469 VAL A CA 1
ATOM 3558 C C . VAL A 1 469 ? -2.708 -16.100 25.344 1.00 84.44 469 VAL A C 1
ATOM 3560 O O . VAL A 1 469 ? -2.199 -16.782 26.230 1.00 84.44 469 VAL A O 1
ATOM 3563 N N . LEU A 1 470 ? -2.405 -16.241 24.055 1.00 82.62 470 LEU A N 1
ATOM 3564 C CA . LEU A 1 470 ? -1.496 -17.250 23.498 1.00 82.62 470 LEU A CA 1
ATOM 3565 C C . LEU A 1 470 ? -0.018 -16.889 23.703 1.00 82.62 470 LEU A C 1
ATOM 3567 O O . LEU A 1 470 ? 0.796 -17.751 24.017 1.00 82.62 470 LEU A O 1
ATOM 3571 N N . ASP A 1 471 ? 0.331 -15.612 23.536 1.00 86.81 471 ASP A N 1
ATOM 3572 C CA . ASP A 1 471 ? 1.667 -15.078 23.829 1.00 86.81 471 ASP A CA 1
ATOM 3573 C C . ASP A 1 471 ? 1.557 -13.605 24.257 1.00 86.81 471 ASP A C 1
ATOM 3575 O O . ASP A 1 471 ? 0.627 -12.887 23.875 1.00 86.81 471 ASP A O 1
ATOM 3579 N N . SER A 1 472 ? 2.517 -13.143 25.054 1.00 88.81 472 SER A N 1
ATOM 3580 C CA . SER A 1 472 ? 2.617 -11.772 25.548 1.00 88.81 472 SER A CA 1
ATOM 3581 C C . SER A 1 472 ? 4.088 -11.382 25.696 1.00 88.81 472 SER A C 1
ATOM 3583 O O . SER A 1 472 ? 4.752 -11.803 26.642 1.00 88.81 472 SER A O 1
ATOM 3585 N N . ARG A 1 473 ? 4.595 -10.517 24.809 1.00 89.12 473 ARG A N 1
ATOM 3586 C CA . ARG A 1 473 ? 6.008 -10.098 24.786 1.00 89.12 473 ARG A CA 1
ATOM 3587 C C . ARG A 1 473 ? 6.177 -8.591 24.887 1.00 89.12 473 ARG A C 1
ATOM 3589 O O . ARG A 1 473 ? 5.426 -7.825 24.286 1.00 89.12 473 ARG A O 1
ATOM 3596 N N . LYS A 1 474 ? 7.237 -8.169 25.577 1.00 88.81 474 LYS A N 1
ATOM 3597 C CA . LYS A 1 474 ? 7.759 -6.804 25.483 1.00 88.81 474 LYS A CA 1
ATOM 3598 C C . LYS A 1 474 ? 8.698 -6.704 24.279 1.00 88.81 474 LYS A C 1
ATOM 3600 O O . LYS A 1 474 ? 9.613 -7.510 24.140 1.00 88.81 474 LYS A O 1
ATOM 3605 N N . VAL A 1 475 ? 8.483 -5.702 23.436 1.00 88.38 475 VAL A N 1
ATOM 3606 C CA . VAL A 1 475 ? 9.358 -5.305 22.328 1.00 88.38 475 VAL A CA 1
ATOM 3607 C C . VAL A 1 475 ? 10.027 -3.989 22.718 1.00 88.38 475 VAL A C 1
ATOM 3609 O O . VAL A 1 475 ? 9.356 -3.070 23.183 1.00 88.38 475 VAL A O 1
ATOM 3612 N N . SER A 1 476 ? 11.347 -3.905 22.566 1.00 89.50 476 SER A N 1
ATOM 3613 C CA . SER A 1 476 ? 12.153 -2.728 22.900 1.00 89.50 476 SER A CA 1
ATOM 3614 C C . SER A 1 476 ? 13.184 -2.524 21.801 1.00 89.50 476 SER A C 1
ATOM 3616 O O . SER A 1 476 ? 14.005 -3.411 21.583 1.00 89.50 476 SER A O 1
ATOM 3618 N N . ILE A 1 477 ? 13.138 -1.381 21.122 1.00 90.69 477 ILE A N 1
ATOM 3619 C CA . ILE A 1 477 ? 14.032 -1.027 20.016 1.00 90.69 477 ILE A CA 1
ATOM 3620 C C . ILE A 1 477 ? 14.720 0.300 20.349 1.00 90.69 477 ILE A C 1
ATOM 3622 O O . ILE A 1 477 ? 14.089 1.227 20.865 1.00 90.69 477 ILE A O 1
ATOM 3626 N N . LEU A 1 478 ? 16.012 0.371 20.039 1.00 87.94 478 LEU A N 1
ATOM 3627 C CA . LEU A 1 478 ? 16.838 1.571 20.088 1.00 87.94 478 LEU A CA 1
ATOM 3628 C C . LEU A 1 478 ? 17.472 1.740 18.703 1.00 87.94 478 LEU A C 1
ATOM 3630 O O . LEU A 1 478 ? 18.105 0.811 18.211 1.00 87.94 478 LEU A O 1
ATOM 3634 N N . GLU A 1 479 ? 17.297 2.904 18.087 1.00 87.00 479 GLU A N 1
ATOM 3635 C CA . GLU A 1 479 ? 17.925 3.275 16.815 1.00 87.00 479 GLU A CA 1
ATOM 3636 C C . GLU A 1 479 ? 18.697 4.583 16.991 1.00 87.00 479 GLU A C 1
ATOM 3638 O O . GLU A 1 479 ? 18.282 5.466 17.744 1.00 87.00 479 GLU A O 1
ATOM 3643 N N . GLU A 1 480 ? 19.800 4.733 16.263 1.00 83.19 480 GLU A N 1
ATOM 3644 C CA . GLU A 1 480 ? 20.634 5.934 16.307 1.00 83.19 480 GLU A CA 1
ATOM 3645 C C . GLU A 1 480 ? 20.954 6.421 14.897 1.00 83.19 480 GLU A C 1
ATOM 3647 O O . GLU A 1 480 ? 21.216 5.627 13.986 1.00 83.19 480 GLU A O 1
ATOM 3652 N N . LEU A 1 481 ? 20.931 7.740 14.698 1.00 80.75 481 LEU A N 1
ATOM 3653 C CA . LEU A 1 481 ? 21.152 8.320 13.384 1.00 80.75 481 LEU A CA 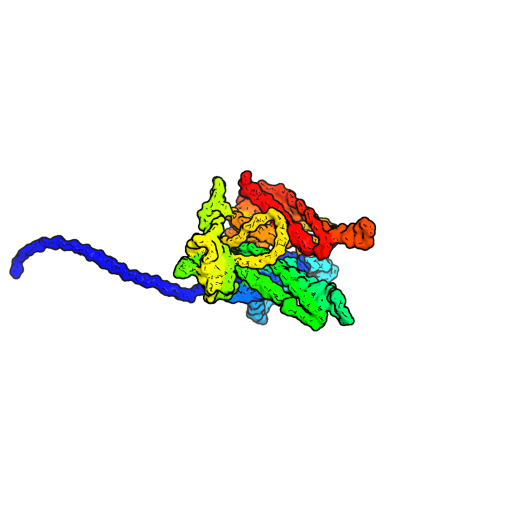1
ATOM 3654 C C . LEU A 1 481 ? 21.819 9.698 13.450 1.00 80.75 481 LEU A C 1
ATOM 3656 O O . LEU A 1 481 ? 21.298 10.640 14.044 1.00 80.75 481 LEU A O 1
ATOM 3660 N N . ALA A 1 482 ? 22.988 9.811 12.820 1.00 75.62 482 ALA A N 1
ATOM 3661 C CA . ALA A 1 482 ? 23.744 11.056 12.729 1.00 75.62 482 ALA A CA 1
ATOM 3662 C C . ALA A 1 482 ? 23.150 12.022 11.687 1.00 75.62 482 ALA A C 1
ATOM 3664 O O . ALA A 1 482 ? 22.593 11.601 10.665 1.00 75.62 482 ALA A O 1
ATOM 3665 N N . GLU A 1 483 ? 23.318 13.327 11.911 1.00 68.38 483 GLU A N 1
ATOM 3666 C CA . GLU A 1 483 ? 22.975 14.352 10.919 1.00 68.38 483 GLU A CA 1
ATOM 3667 C C . GLU A 1 483 ? 23.673 14.111 9.559 1.00 68.38 483 GLU A C 1
ATOM 3669 O O . GLU A 1 483 ? 24.808 13.628 9.513 1.00 68.38 483 GLU A O 1
ATOM 3674 N N . PRO A 1 484 ? 23.030 14.454 8.420 1.00 59.19 484 PRO A N 1
ATOM 3675 C CA . PRO A 1 484 ? 21.859 15.329 8.273 1.00 59.19 484 PRO A CA 1
ATOM 3676 C C . PRO A 1 484 ? 20.501 14.601 8.290 1.00 59.19 484 PRO A C 1
ATOM 3678 O O . PRO A 1 484 ? 19.511 15.123 7.771 1.00 59.19 484 PRO A O 1
ATOM 3681 N N . ALA A 1 485 ? 20.433 13.375 8.810 1.00 61.16 485 ALA A N 1
ATOM 3682 C CA . ALA A 1 485 ? 19.178 12.643 8.891 1.00 61.16 485 ALA A CA 1
ATOM 3683 C C . ALA A 1 485 ? 18.209 13.291 9.893 1.00 61.16 485 ALA A C 1
ATOM 3685 O O . ALA A 1 485 ? 18.513 13.416 11.074 1.00 61.16 485 ALA A O 1
ATOM 3686 N N . GLY A 1 486 ? 17.029 13.687 9.416 1.00 67.31 486 GLY A N 1
ATOM 3687 C CA . GLY A 1 486 ? 16.001 14.286 10.266 1.00 67.31 486 GLY A CA 1
ATOM 3688 C C . GLY A 1 486 ? 15.171 13.253 11.031 1.00 67.31 486 GLY A C 1
ATOM 3689 O O . GLY A 1 486 ? 15.013 12.118 10.585 1.00 67.31 486 GLY A O 1
ATOM 3690 N N . GLU A 1 487 ? 14.552 13.705 12.119 1.00 71.50 487 GLU A N 1
ATOM 3691 C CA . GLU A 1 487 ? 13.652 12.962 13.016 1.00 71.50 487 GLU A CA 1
ATOM 3692 C C . GLU A 1 487 ? 12.699 11.976 12.309 1.00 71.50 487 GLU A C 1
ATOM 3694 O O . GLU A 1 487 ? 12.634 10.804 12.666 1.00 71.50 487 GLU A O 1
ATOM 3699 N N . SER A 1 488 ? 12.030 12.394 11.227 1.00 72.06 488 SER A N 1
ATOM 3700 C CA . SER A 1 488 ? 11.121 11.525 10.456 1.00 72.06 488 SER A CA 1
ATOM 3701 C C . SER A 1 488 ? 11.795 10.260 9.887 1.00 72.06 488 SER A C 1
ATOM 3703 O O . SER A 1 488 ? 11.154 9.212 9.774 1.00 72.06 488 SER A O 1
ATOM 3705 N N . GLN A 1 489 ? 13.092 10.304 9.557 1.00 75.88 489 GLN A N 1
ATOM 3706 C CA . GLN A 1 489 ? 13.844 9.118 9.122 1.00 75.88 489 GLN A CA 1
ATOM 3707 C C . GLN A 1 489 ? 14.119 8.159 10.284 1.00 75.88 489 GLN A C 1
ATOM 3709 O O . GLN A 1 489 ? 14.042 6.946 10.090 1.00 75.88 489 GLN A O 1
ATOM 3714 N N . LEU A 1 490 ? 14.385 8.686 11.482 1.00 81.75 490 LEU A N 1
ATOM 3715 C CA . LEU A 1 490 ? 14.535 7.891 12.699 1.00 81.75 490 LEU A CA 1
ATOM 3716 C C . LEU A 1 490 ? 13.201 7.235 13.092 1.00 81.75 490 LEU A C 1
ATOM 3718 O O . LEU A 1 490 ? 13.170 6.030 13.321 1.00 81.75 490 LEU A O 1
ATOM 3722 N N . ILE A 1 491 ? 12.086 7.977 13.043 1.00 79.75 491 ILE A N 1
ATOM 3723 C CA . ILE A 1 491 ? 10.726 7.441 13.255 1.00 79.75 491 ILE A CA 1
ATOM 3724 C C . ILE A 1 491 ? 10.427 6.291 12.284 1.00 79.75 491 ILE A C 1
ATOM 3726 O O . ILE A 1 491 ? 9.922 5.250 12.705 1.00 79.75 491 ILE A O 1
ATOM 3730 N N . SER A 1 492 ? 10.771 6.437 10.999 1.00 80.25 492 SER A N 1
ATOM 3731 C CA . SER A 1 492 ? 10.625 5.349 10.022 1.00 80.25 492 SER A CA 1
ATOM 3732 C C . SER A 1 492 ? 11.453 4.123 10.396 1.00 80.25 492 SER A C 1
ATOM 3734 O O . SER A 1 492 ? 10.912 3.025 10.340 1.00 80.25 492 SER A O 1
ATOM 3736 N N . ARG A 1 493 ? 12.732 4.280 10.763 1.00 85.06 493 ARG A N 1
ATOM 3737 C CA . ARG A 1 493 ? 13.587 3.139 11.134 1.00 85.06 493 ARG A CA 1
ATOM 3738 C C . ARG A 1 493 ? 13.063 2.415 12.366 1.00 85.06 493 ARG A C 1
ATOM 3740 O O . ARG A 1 493 ? 12.944 1.197 12.337 1.00 85.06 493 ARG A O 1
ATOM 3747 N N . LEU A 1 494 ? 12.668 3.166 13.396 1.00 87.12 494 LEU A N 1
ATOM 3748 C CA . LEU A 1 494 ? 12.004 2.620 14.579 1.00 87.12 494 LEU A CA 1
ATOM 3749 C C . LEU A 1 494 ? 10.726 1.864 14.201 1.00 87.12 494 LEU A C 1
ATOM 3751 O O . LEU A 1 494 ? 10.486 0.782 14.728 1.00 87.12 494 LEU A O 1
ATOM 3755 N N . SER A 1 495 ? 9.921 2.408 13.282 1.00 84.75 495 SER A N 1
ATOM 3756 C CA . SER A 1 495 ? 8.681 1.772 12.815 1.00 84.75 495 SER A CA 1
ATOM 3757 C C . SER A 1 495 ? 8.947 0.468 12.067 1.00 84.75 495 SER A C 1
ATOM 3759 O O . SER A 1 495 ? 8.269 -0.522 12.323 1.00 84.75 495 SER A O 1
ATOM 3761 N N . ASP A 1 496 ? 9.941 0.454 11.175 1.00 86.62 496 ASP A N 1
ATOM 3762 C CA . ASP A 1 496 ? 10.375 -0.737 10.443 1.00 86.62 496 ASP A CA 1
ATOM 3763 C C . ASP A 1 496 ? 10.910 -1.815 11.403 1.00 86.62 496 ASP A C 1
ATOM 3765 O O . ASP A 1 496 ? 10.400 -2.934 11.412 1.00 86.62 496 ASP A O 1
ATOM 3769 N N . ALA A 1 497 ? 11.858 -1.470 12.279 1.00 88.19 497 ALA A N 1
ATOM 3770 C CA . ALA A 1 497 ? 12.472 -2.405 13.224 1.00 88.19 497 ALA A CA 1
ATOM 3771 C C . ALA A 1 497 ? 11.474 -2.954 14.265 1.00 88.19 497 ALA A C 1
ATOM 3773 O O . ALA A 1 497 ? 11.482 -4.148 14.576 1.00 88.19 497 ALA A O 1
ATOM 3774 N N . TYR A 1 498 ? 10.564 -2.112 14.770 1.00 88.00 498 TYR A N 1
ATOM 3775 C CA . TYR A 1 498 ? 9.490 -2.536 15.672 1.00 88.00 498 TYR A CA 1
ATOM 3776 C C . TYR A 1 498 ? 8.503 -3.484 14.976 1.00 88.00 498 TYR A C 1
ATOM 3778 O O . TYR A 1 498 ? 8.105 -4.500 15.556 1.00 88.00 498 TYR A O 1
ATOM 3786 N N . ALA A 1 499 ? 8.125 -3.179 13.731 1.00 87.62 499 ALA A N 1
ATOM 3787 C CA . ALA A 1 499 ? 7.234 -4.011 12.929 1.00 87.62 499 ALA A CA 1
ATOM 3788 C C . ALA A 1 499 ? 7.863 -5.364 12.571 1.00 87.62 499 ALA A C 1
ATOM 3790 O O . ALA A 1 499 ? 7.184 -6.386 12.679 1.00 87.62 499 ALA A O 1
ATOM 3791 N N . ASP A 1 500 ? 9.144 -5.390 12.201 1.00 89.75 500 ASP A N 1
ATOM 3792 C CA . ASP A 1 500 ? 9.875 -6.617 11.880 1.00 89.75 500 ASP A CA 1
ATOM 3793 C C . ASP A 1 500 ? 10.019 -7.517 13.117 1.00 89.75 500 ASP A C 1
ATOM 3795 O O . ASP A 1 500 ? 9.632 -8.686 13.070 1.00 89.75 500 ASP A O 1
ATOM 3799 N N . GLN A 1 501 ? 10.443 -6.976 14.266 1.00 88.69 501 GLN A N 1
ATOM 3800 C CA . GLN A 1 501 ? 10.545 -7.755 15.508 1.00 88.69 501 GLN A CA 1
ATOM 3801 C C . GLN A 1 501 ? 9.179 -8.273 15.991 1.00 88.69 501 GLN A C 1
ATOM 3803 O O . GLN A 1 501 ? 9.065 -9.419 16.436 1.00 88.69 501 GLN A O 1
ATOM 3808 N N . THR A 1 502 ? 8.130 -7.451 15.893 1.00 87.06 502 THR A N 1
ATOM 3809 C CA . THR A 1 502 ? 6.760 -7.850 16.257 1.00 87.06 502 THR A CA 1
ATOM 3810 C C . THR A 1 502 ? 6.220 -8.920 15.309 1.00 87.06 502 THR A C 1
ATOM 3812 O O . THR A 1 502 ? 5.591 -9.875 15.762 1.00 87.06 502 THR A O 1
ATOM 3815 N N . THR A 1 503 ? 6.522 -8.812 14.012 1.00 88.69 503 THR A N 1
ATOM 3816 C CA . THR A 1 503 ? 6.185 -9.826 13.005 1.00 88.69 503 THR A CA 1
ATOM 3817 C C . THR A 1 503 ? 6.880 -11.148 13.317 1.00 88.69 503 THR A C 1
ATOM 3819 O O . THR A 1 503 ? 6.206 -12.166 13.410 1.00 88.69 503 THR A O 1
ATOM 3822 N N . VAL A 1 504 ? 8.192 -11.162 13.567 1.00 88.38 504 VAL A N 1
ATOM 3823 C CA . VAL A 1 504 ? 8.922 -12.396 13.922 1.00 88.38 504 VAL A CA 1
ATOM 3824 C C . VAL A 1 504 ? 8.348 -13.047 15.186 1.00 88.38 504 VAL A C 1
ATOM 3826 O O . VAL A 1 504 ? 8.107 -14.253 15.198 1.00 88.38 504 VAL A O 1
ATOM 3829 N N . ASN A 1 505 ? 8.053 -12.256 16.223 1.00 86.31 505 ASN A N 1
ATOM 3830 C CA . ASN A 1 505 ? 7.431 -12.759 17.452 1.00 86.31 505 ASN A CA 1
ATOM 3831 C C . ASN A 1 505 ? 6.066 -13.415 17.179 1.00 86.31 505 ASN A C 1
ATOM 3833 O O . ASN A 1 505 ? 5.810 -14.520 17.651 1.00 86.31 505 ASN A O 1
ATOM 3837 N N . LEU A 1 506 ? 5.216 -12.764 16.379 1.00 84.62 506 LEU A N 1
ATOM 3838 C CA . LEU A 1 506 ? 3.912 -13.288 15.971 1.00 84.62 506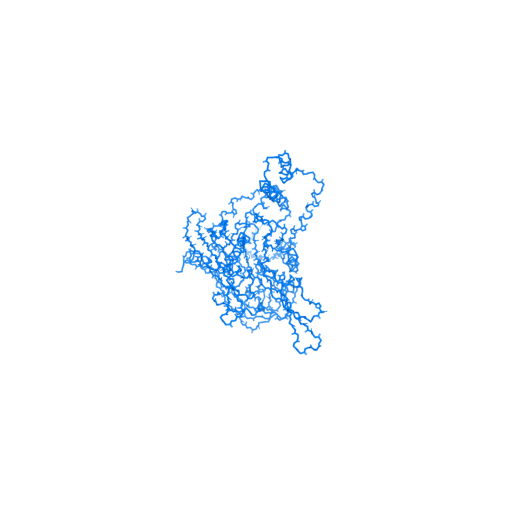 LEU A CA 1
ATOM 3839 C C . LEU A 1 506 ? 4.028 -14.562 15.123 1.00 84.62 506 LEU A C 1
ATOM 3841 O O . LEU A 1 506 ? 3.219 -15.473 15.300 1.00 84.62 506 LEU A O 1
ATOM 3845 N N . MET A 1 507 ? 5.020 -14.647 14.224 1.00 84.88 507 MET A N 1
ATOM 3846 C CA . MET A 1 507 ? 5.244 -15.859 13.428 1.00 84.88 507 MET A CA 1
ATOM 3847 C C . MET A 1 507 ? 5.552 -17.031 14.350 1.00 84.88 507 MET A C 1
ATOM 3849 O O . MET A 1 507 ? 4.902 -18.059 14.238 1.00 84.88 507 MET A O 1
ATOM 3853 N N . ASN A 1 508 ? 6.483 -16.853 15.288 1.00 83.50 508 ASN A N 1
ATOM 3854 C CA . ASN A 1 508 ? 6.923 -17.917 16.189 1.00 83.50 508 ASN A CA 1
ATOM 3855 C C . ASN A 1 508 ? 5.827 -18.363 17.175 1.00 83.50 508 ASN A C 1
ATOM 3857 O O . ASN A 1 508 ? 5.860 -19.497 17.640 1.00 83.50 508 ASN A O 1
ATOM 3861 N N . ALA A 1 509 ? 4.877 -17.482 17.505 1.00 82.50 509 ALA A N 1
ATOM 3862 C CA . ALA A 1 509 ? 3.764 -17.791 18.402 1.00 82.50 509 ALA A CA 1
ATOM 3863 C C . ALA A 1 509 ? 2.623 -18.566 17.716 1.00 82.50 509 ALA A C 1
ATOM 3865 O O . ALA A 1 509 ? 2.041 -19.454 18.330 1.00 82.50 509 ALA A O 1
ATOM 3866 N N . ILE A 1 510 ? 2.291 -18.236 16.459 1.00 80.25 510 ILE A N 1
ATOM 3867 C CA . ILE A 1 510 ? 1.188 -18.882 15.714 1.00 80.25 510 ILE A CA 1
ATOM 3868 C C . ILE A 1 510 ? 1.684 -20.064 14.865 1.00 80.25 510 ILE A C 1
ATOM 3870 O O . ILE A 1 510 ? 0.961 -21.037 14.671 1.00 80.25 510 ILE A O 1
ATOM 3874 N N . PHE A 1 511 ? 2.921 -19.994 14.376 1.00 80.50 511 PHE A N 1
ATOM 3875 C CA . PHE A 1 511 ? 3.594 -21.020 13.581 1.00 80.50 511 PHE A CA 1
ATOM 3876 C C . PHE A 1 511 ? 4.932 -21.397 14.245 1.00 80.50 511 PHE A C 1
ATOM 3878 O O . PHE A 1 511 ? 5.991 -21.003 13.741 1.00 80.50 511 PHE A O 1
ATOM 3885 N N . PRO A 1 512 ? 4.913 -22.113 15.386 1.00 68.56 512 PRO A N 1
ATOM 3886 C CA . PRO A 1 512 ? 6.136 -22.641 15.983 1.00 68.56 512 PRO A CA 1
ATOM 3887 C C . PRO A 1 512 ? 6.874 -23.553 14.987 1.00 68.56 512 PRO A C 1
ATOM 3889 O O . PRO A 1 512 ? 6.244 -24.255 14.193 1.00 68.56 512 PRO A O 1
ATOM 3892 N N . ILE A 1 513 ? 8.208 -23.493 15.023 1.00 58.59 513 ILE A N 1
ATOM 3893 C CA . ILE A 1 513 ? 9.144 -24.237 14.159 1.00 58.59 513 ILE A CA 1
ATOM 3894 C C . ILE A 1 513 ? 9.677 -25.452 14.919 1.00 58.59 513 ILE A C 1
ATOM 3896 O O . ILE A 1 513 ? 10.026 -25.260 16.107 1.00 58.59 513 ILE A O 1
#

Mean predicted aligned error: 15.16 Å

Sequence (513 aa):
MRLKLAVGFFAALLFSGLAGAAPASLKVADNQVRIAVMGQEDFHPDRAVPGNVRTLPDDLAARVIEHLSATRRFSVVERTALRQVVREQQFGKSRPASDLDKVIEETVDNLPEVNGWTVATASSAANYNDTLKEFQQLGSTVGADYIVYAVLEQHRASSKSTAVPFSDSGRSTQTRQVDARLRLRVIESKRGRIVGADSLRTRISETVFAGREARHDEYAMFDQLGKDAALSVLDIVFPARLVSNKPWVVNRGSNEQLAVGDRFEIVREGKTIKDDAGIVIGKLRSPVGMAEVAQVQPTLAVLTPVSGDFAVDDLALRVRPQAPQAVAASAPPVRAGAAANPARPRLAVGLVKVRSTASTGVDANAHIPAFTDTLISRLTQTQRFVLIDRQEVDQLMDEQLAQAMAQNRELPSSMGTLAGADYVLIGSIANFSIEQVSMKLPGSNRVMVTHQGRIEGNMRIVDARSGDVLDSRKVSILEELAEPAGESQLISRLSDAYADQTTVNLMNAIFPI

Nearest PDB structures (foldseek):
  3bgh-assembly1_A  TM=5.671E-01  e=2.467E-05  Helicobacter pylori 26695
  6l7a-assembly1_A  TM=6.124E-01  e=1.244E-05  Escherichia coli O69:H11 str. 08-4661
  3bgh-assembly1_B  TM=5.268E-01  e=2.601E-05  Helicobacter pylori 26695
  2iqi-assembly8_H  TM=4.829E-01  e=1.478E-04  Xanthomonas campestris pv. campestris
  5adx-assembly1_L  TM=2.420E-01  e=4.910E-01  Sus scrofa